Protein AF-A0A954JVK3-F1 (afdb_monomer_lite)

Sequence (388 aa):
DALLLNSKLQLIVIEESRDRIARLRARYDALGLYGSRISAHQGTPDSYQAPQHIARLTLLSNAFAQSLNAEQLQQIYRSVRPYGGAIWIPAPGQNLSEKLNRLVQESDLARAQLKTTSNGHLISREGALPDSADWTHQYGDIAN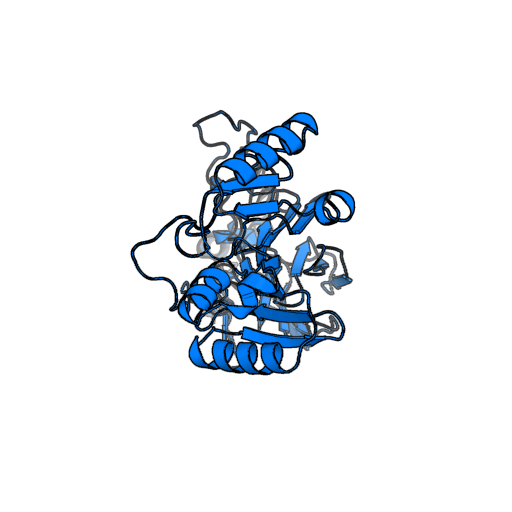TVKSNDKRVKLPLGVLWFGGNTHEDILPRHGHGPPEQVIGGRTFLEGMNSLSARDVYTGQVLWRREFEDLGTFGIYFNSTYEDTPLSTQYNQRHIPGANARGTNYIATADEVYLAMQHECHVLDVKDGATKRIIKLPDSRKEWAFIAVYNDILLAGNGFGHFGKQVDEQPGKDGPAATDLSASQGLIAYDRHSGEILWQVDAIHSFLHNAIVAGKNRIYCLDKLPASAEKKLSRRGLVDPSKYR

Foldseek 3Di:
DCCLVPHPAAEEAEAADPVVQVVVQVVCVVVVCDPPRYDYDHDDLVPVQAFFQQALEAEDELVVLVVDALVSVLSVLRNAHAAWRKYWYFDDDPVSLVVVVVSCVVNVRFQWDWDADPGTIITTHHWDGPQFFWQWFQQRALQSPVDGSRPPDDPPDDDQDDEDDDPPFAFFPLLVARDWTGEGQWTWGGYQFKIWIARNRNRHTQEMDGHPGLPCFLASAYPQADPDSVDPDRRGHHDCHCVLQTHQWTDDNAWIWGWGFQWTFIAGPRYRHGPDIQGQPDSNAGQLAWHDDPQKTKGQGHFQQLCVVVPHDADPRGHHSQRSQWGQWMWIARNPPSHTPDIDGAPRTWGRSQFHDDPNDTGTWRHGDPVSCVVCVVVVNDDCVPTD

Secondary structure (DSSP, 8-state):
-HHHHH----EEEEES-HHHHHHHHHHHHHTT-BTTTEEEEE--HHHH-PPTT-BSEEE--HHHHHH--HHHHHHHHHHBPTTTEEEEE----HHHHHHHHHHHHHTT-TTEEEEEETTEEEEEE-SSPTT---B-BTTBSTT-----------SSP--S----S--TTS--GGG-PPPPEEETTEEEEE-SSEEEEEETTT--EEEEEE-S--S-BTTTB-TT----TT-SS-SS----THHHH--SEEE-SSEEEEEETTEEEEEETTT--EEEEEE-SSTTS-EEEEEEETTEEEEEESB--GGGGGTPPPBTTBS-GGGSSEEEEEEEEETTT--EEEEEEEEEEEEGGG-EEETTEEE--BS--HHHHHHHHTTT---GGG--

Structure (mmCIF, N/CA/C/O backbone):
data_AF-A0A954JVK3-F1
#
_entry.id   AF-A0A954JVK3-F1
#
loop_
_atom_site.group_PDB
_atom_site.id
_atom_site.type_symbol
_atom_sit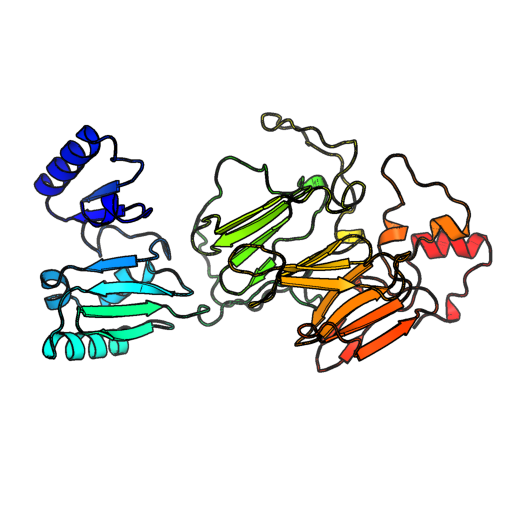e.label_atom_id
_atom_site.label_alt_id
_atom_site.label_comp_id
_atom_site.label_asym_id
_atom_site.label_entity_id
_atom_site.label_seq_id
_atom_site.pdbx_PDB_ins_code
_atom_site.Cartn_x
_atom_site.Cartn_y
_atom_site.Cartn_z
_atom_site.occupancy
_atom_site.B_iso_or_equiv
_atom_site.auth_seq_id
_atom_site.auth_comp_id
_atom_site.auth_asym_id
_atom_site.auth_atom_id
_atom_site.pdbx_PDB_model_num
ATOM 1 N N . ASP A 1 1 ? -5.624 -3.454 33.113 1.00 89.81 1 ASP A N 1
ATOM 2 C CA . ASP A 1 1 ? -4.530 -4.355 33.545 1.00 89.81 1 ASP A CA 1
ATOM 3 C C . ASP A 1 1 ? -4.261 -5.507 32.588 1.00 89.81 1 ASP A C 1
ATOM 5 O O . ASP A 1 1 ? -3.281 -5.413 31.866 1.00 89.81 1 ASP A O 1
ATOM 9 N N . ALA A 1 2 ? -5.107 -6.543 32.498 1.00 90.75 2 ALA A N 1
ATOM 10 C CA . ALA A 1 2 ? -4.810 -7.736 31.683 1.00 90.75 2 ALA A CA 1
ATOM 11 C C . ALA A 1 2 ? -4.404 -7.428 30.226 1.00 90.75 2 ALA A C 1
ATOM 13 O O . ALA A 1 2 ? -3.420 -7.976 29.741 1.00 90.75 2 ALA A O 1
ATOM 14 N N . LEU A 1 3 ? -5.096 -6.500 29.556 1.00 91.69 3 LEU A N 1
ATOM 15 C CA . LEU A 1 3 ? -4.753 -6.066 28.193 1.00 91.69 3 LEU A CA 1
ATOM 16 C C . LEU A 1 3 ? -3.410 -5.335 28.105 1.00 91.69 3 LEU A C 1
ATOM 18 O O . LEU A 1 3 ? -2.701 -5.491 27.119 1.00 91.69 3 LEU A O 1
ATOM 22 N N . LEU A 1 4 ? -3.047 -4.550 29.120 1.00 93.69 4 LEU A N 1
ATOM 23 C CA . LEU A 1 4 ? -1.766 -3.838 29.145 1.00 93.69 4 LEU A CA 1
ATOM 24 C C . LEU A 1 4 ? -0.597 -4.813 29.316 1.00 93.69 4 LEU A C 1
ATOM 26 O O . LEU A 1 4 ? 0.448 -4.615 28.699 1.00 93.69 4 LEU A O 1
ATOM 30 N N . LEU A 1 5 ? -0.805 -5.861 30.118 1.00 93.50 5 LEU A N 1
ATOM 31 C CA . LEU A 1 5 ? 0.192 -6.890 30.413 1.00 93.50 5 LEU A CA 1
ATOM 32 C C . LEU A 1 5 ? 0.362 -7.898 29.270 1.00 93.50 5 LEU A C 1
ATOM 34 O O . LEU A 1 5 ? 1.481 -8.284 28.960 1.00 93.50 5 LEU A O 1
ATOM 38 N N . ASN A 1 6 ? -0.738 -8.313 28.637 1.00 94.75 6 ASN A N 1
ATOM 39 C CA . ASN A 1 6 ? -0.744 -9.433 27.688 1.00 94.75 6 ASN A CA 1
ATOM 40 C C . ASN A 1 6 ? -0.867 -9.002 26.220 1.00 94.75 6 ASN A C 1
ATOM 42 O O . ASN A 1 6 ? -1.076 -9.836 25.344 1.00 94.75 6 ASN A O 1
ATOM 46 N N . SER A 1 7 ? -0.781 -7.704 25.922 1.00 93.38 7 SER A N 1
ATOM 47 C CA . SER A 1 7 ? -0.822 -7.216 24.544 1.00 93.38 7 SER A CA 1
ATOM 48 C C . SER A 1 7 ? 0.095 -6.016 24.335 1.00 93.38 7 SER A C 1
ATOM 50 O O . SER A 1 7 ? 0.478 -5.325 25.279 1.00 93.38 7 SER A O 1
ATOM 52 N N . LYS A 1 8 ? 0.395 -5.735 23.065 1.00 90.12 8 LYS A N 1
ATOM 53 C CA . LYS A 1 8 ? 1.094 -4.519 22.628 1.00 90.12 8 LYS A CA 1
ATOM 54 C C . LYS A 1 8 ? 0.131 -3.375 22.279 1.00 90.12 8 LYS A C 1
ATOM 56 O O . LYS A 1 8 ? 0.547 -2.393 21.676 1.00 90.12 8 LYS A O 1
ATOM 61 N N . LEU A 1 9 ? -1.154 -3.499 22.622 1.00 90.94 9 LEU A N 1
ATOM 62 C CA . LEU A 1 9 ? -2.144 -2.471 22.311 1.00 90.94 9 LEU A CA 1
ATOM 63 C C . LEU A 1 9 ? -1.897 -1.199 23.133 1.00 90.94 9 LEU A C 1
ATOM 65 O O . LEU A 1 9 ? -1.453 -1.249 24.289 1.00 90.94 9 LEU A O 1
ATOM 69 N N . GLN A 1 10 ? -2.231 -0.070 22.511 1.00 93.06 10 GLN A N 1
ATOM 70 C CA . GLN A 1 10 ? -2.459 1.207 23.175 1.00 93.06 10 GLN A CA 1
ATOM 71 C C . GLN A 1 10 ? -3.950 1.322 23.484 1.00 93.06 10 GLN A C 1
ATOM 73 O O . GLN A 1 10 ? -4.789 0.998 22.643 1.00 93.06 10 GLN A O 1
ATOM 78 N N . LEU A 1 11 ? -4.279 1.738 24.704 1.00 95.94 11 LEU A N 1
ATOM 79 C CA . LEU A 1 11 ? -5.653 1.765 25.191 1.00 95.94 11 LEU A CA 1
ATOM 80 C C . LEU A 1 11 ? -6.175 3.196 25.305 1.00 95.94 11 LEU A C 1
ATOM 82 O O . LEU A 1 11 ? -5.531 4.070 25.885 1.00 95.94 11 LEU A O 1
ATOM 86 N N . ILE A 1 12 ? -7.391 3.402 24.811 1.00 95.75 12 ILE A N 1
ATOM 87 C CA . ILE A 1 12 ? -8.189 4.601 25.049 1.00 95.75 12 ILE A CA 1
ATOM 88 C C . ILE A 1 12 ? -9.360 4.164 25.922 1.00 95.75 12 ILE A C 1
ATOM 90 O O . ILE A 1 12 ? -10.184 3.354 25.502 1.00 95.75 12 ILE A O 1
ATOM 94 N N . VAL A 1 13 ? -9.403 4.658 27.156 1.00 96.06 13 VAL A N 1
ATOM 95 C CA . VAL A 1 13 ? -10.498 4.387 28.089 1.00 96.06 13 VAL A CA 1
ATOM 96 C C . VAL A 1 13 ? -11.448 5.572 28.084 1.00 96.06 13 VAL A C 1
ATOM 98 O O . VAL A 1 13 ? -11.027 6.697 28.349 1.00 96.06 13 VAL A O 1
ATOM 101 N N . ILE A 1 14 ? -12.719 5.301 27.806 1.00 95.56 14 ILE A N 1
ATOM 102 C CA . ILE A 1 14 ? -13.813 6.267 27.893 1.00 95.56 14 ILE A CA 1
ATOM 103 C C . ILE A 1 14 ? -14.631 5.902 29.130 1.00 95.56 14 ILE A C 1
ATOM 105 O O . ILE A 1 14 ? -15.070 4.760 29.263 1.00 95.56 14 ILE A O 1
ATOM 109 N N . GLU A 1 15 ? -14.783 6.843 30.055 1.00 94.88 15 GLU A N 1
ATOM 110 C CA . GLU A 1 15 ? -15.511 6.637 31.310 1.00 94.88 15 GLU A CA 1
ATOM 111 C C . GLU A 1 15 ? -16.210 7.936 31.726 1.00 94.88 15 GLU A C 1
ATOM 113 O O . GLU A 1 15 ? -15.636 9.018 31.645 1.00 94.88 15 GLU A O 1
ATOM 118 N N . GLU A 1 16 ? -17.456 7.839 32.176 1.00 95.12 16 GLU A N 1
ATOM 119 C CA . GLU A 1 16 ? -18.305 9.000 32.452 1.00 95.12 16 GLU A CA 1
ATOM 120 C C . GLU A 1 16 ? -17.954 9.655 33.796 1.00 95.12 16 GLU A C 1
ATOM 122 O O . GLU A 1 16 ? -17.931 10.884 33.933 1.00 95.12 16 GLU A O 1
ATOM 127 N N . SER A 1 17 ? -17.623 8.833 34.799 1.00 96.62 17 SER A N 1
ATOM 128 C CA . SER A 1 17 ? -17.335 9.304 36.151 1.00 96.62 17 SER A CA 1
ATOM 129 C C . SER A 1 17 ? -15.992 10.031 36.224 1.00 96.62 17 SER A C 1
ATOM 131 O O . SER A 1 17 ? -14.918 9.430 36.109 1.00 96.62 17 SER A O 1
ATOM 133 N N . ARG A 1 18 ? -16.052 11.329 36.540 1.00 96.81 18 ARG A N 1
ATOM 134 C CA . ARG A 1 18 ? -14.873 12.176 36.772 1.00 96.81 18 ARG A CA 1
ATOM 135 C C . ARG A 1 18 ? -13.917 11.578 37.809 1.00 96.81 18 ARG A C 1
ATOM 137 O O . ARG A 1 18 ? -12.708 11.557 37.586 1.00 96.81 18 ARG A O 1
ATOM 144 N N . ASP A 1 19 ? -14.451 11.037 38.902 1.00 98.00 19 ASP A N 1
ATOM 145 C CA . ASP A 1 19 ? -13.641 10.444 39.970 1.00 98.00 19 ASP A CA 1
ATOM 146 C C . ASP A 1 19 ? -12.940 9.159 39.517 1.00 98.00 19 ASP A C 1
ATOM 148 O O . ASP A 1 19 ? -11.786 8.915 39.876 1.00 98.00 19 ASP A O 1
ATOM 152 N N . ARG A 1 20 ? -13.609 8.326 38.704 1.00 97.25 20 ARG A N 1
ATOM 153 C CA . ARG A 1 20 ? -12.980 7.131 38.116 1.00 97.25 20 ARG A CA 1
ATOM 154 C C . ARG A 1 20 ? -11.860 7.522 37.162 1.00 97.25 20 ARG A C 1
ATOM 156 O O . ARG A 1 20 ? -10.782 6.943 37.256 1.00 97.25 20 ARG A O 1
ATOM 163 N N . ILE A 1 21 ? -12.075 8.527 36.313 1.00 97.69 21 ILE A N 1
ATOM 164 C CA . ILE A 1 21 ? -11.040 9.061 35.420 1.00 97.69 21 ILE A CA 1
ATOM 165 C C . ILE A 1 21 ? -9.835 9.570 36.211 1.00 97.69 21 ILE A C 1
ATOM 167 O O . ILE A 1 21 ? -8.710 9.187 35.896 1.00 97.69 21 ILE A O 1
ATOM 171 N N . ALA A 1 22 ? -10.047 10.372 37.258 1.00 98.00 22 ALA A N 1
ATOM 172 C CA . ALA A 1 22 ? -8.959 10.877 38.095 1.00 98.00 22 ALA A CA 1
ATOM 173 C C . ALA A 1 22 ? -8.137 9.732 38.712 1.00 98.00 22 ALA A C 1
ATOM 175 O O . ALA A 1 22 ? -6.908 9.740 38.632 1.00 98.00 22 ALA A O 1
ATOM 176 N N . ARG A 1 23 ? -8.809 8.696 39.238 1.00 98.19 23 ARG A N 1
ATOM 177 C CA . ARG A 1 23 ? -8.143 7.496 39.770 1.00 98.19 23 ARG A CA 1
ATOM 178 C C . ARG A 1 23 ? -7.381 6.714 38.701 1.00 98.19 23 ARG A C 1
ATOM 180 O O . ARG A 1 23 ? -6.268 6.273 38.968 1.00 98.19 23 ARG A O 1
ATOM 187 N N . LEU A 1 24 ? -7.951 6.532 37.508 1.00 97.75 24 LEU A N 1
ATOM 188 C CA . LEU A 1 24 ? -7.290 5.830 36.401 1.00 97.75 24 LEU A CA 1
ATOM 189 C C . LEU A 1 24 ? -6.028 6.571 35.955 1.00 97.75 24 LEU A C 1
ATOM 191 O O . LEU A 1 24 ? -4.982 5.945 35.807 1.00 97.75 24 LEU A O 1
ATOM 195 N N . ARG A 1 25 ? -6.117 7.896 35.790 1.00 98.12 25 ARG A N 1
ATOM 196 C CA . ARG A 1 25 ? -4.978 8.748 35.428 1.00 98.12 25 ARG A CA 1
ATOM 197 C C . ARG A 1 25 ? -3.864 8.634 36.463 1.00 98.12 25 ARG A C 1
ATOM 199 O O . ARG A 1 25 ? -2.779 8.202 36.103 1.00 98.12 25 ARG A O 1
ATOM 206 N N . ALA A 1 26 ? -4.158 8.899 37.739 1.00 98.19 26 ALA A N 1
ATOM 207 C CA . ALA A 1 26 ? -3.168 8.817 38.817 1.00 98.19 26 ALA A CA 1
ATOM 208 C C . ALA A 1 26 ? -2.529 7.421 38.930 1.00 98.19 26 ALA A C 1
ATOM 210 O O . ALA A 1 26 ? -1.316 7.297 39.072 1.00 98.19 26 ALA A O 1
ATOM 211 N N . ARG A 1 27 ? -3.334 6.355 38.820 1.00 97.88 27 ARG A N 1
ATOM 212 C CA . ARG A 1 27 ? -2.841 4.974 38.897 1.00 97.88 27 ARG A CA 1
ATOM 213 C C . ARG A 1 27 ? -1.867 4.644 37.769 1.00 97.88 27 ARG A C 1
ATOM 215 O O . ARG A 1 27 ? -0.814 4.076 38.032 1.00 97.88 27 ARG A O 1
ATOM 222 N N . TYR A 1 28 ? -2.238 4.919 36.519 1.00 97.88 28 TYR A N 1
ATOM 223 C CA . TYR A 1 28 ? -1.401 4.541 35.378 1.00 97.88 28 TYR A CA 1
ATOM 224 C C . TYR A 1 28 ? -0.238 5.505 35.147 1.00 97.88 28 TYR A C 1
ATOM 226 O O . TYR A 1 28 ? 0.755 5.098 34.548 1.00 97.88 28 TYR A O 1
ATOM 234 N N . ASP A 1 29 ? -0.331 6.733 35.652 1.00 98.06 29 ASP A N 1
ATOM 235 C CA . ASP A 1 29 ? 0.789 7.668 35.734 1.00 98.06 29 ASP A CA 1
ATOM 236 C C . ASP A 1 29 ? 1.852 7.162 36.719 1.00 98.06 29 ASP A C 1
ATOM 238 O O . ASP A 1 29 ? 3.006 6.993 36.338 1.00 98.06 29 ASP A O 1
ATOM 242 N N . ALA A 1 30 ? 1.447 6.742 37.925 1.00 97.88 30 ALA A N 1
ATOM 243 C CA . ALA A 1 30 ? 2.351 6.127 38.906 1.00 97.88 30 ALA A CA 1
ATOM 244 C C . ALA A 1 30 ? 3.025 4.831 38.404 1.00 97.88 30 ALA A C 1
ATOM 246 O O . ALA A 1 30 ? 4.081 4.448 38.900 1.00 97.88 30 ALA A O 1
ATOM 247 N N . LEU A 1 31 ? 2.426 4.152 37.418 1.00 96.50 31 LEU A N 1
ATOM 248 C CA . LEU A 1 31 ? 2.998 2.976 36.751 1.00 96.50 31 LEU A CA 1
ATOM 249 C C . LEU A 1 31 ? 3.857 3.325 35.518 1.00 96.50 31 LEU A C 1
ATOM 251 O O . LEU A 1 31 ? 4.370 2.414 34.872 1.00 96.50 31 LEU A O 1
ATOM 255 N N . GLY A 1 32 ? 3.981 4.605 35.147 1.00 96.56 32 GLY A N 1
ATOM 256 C CA . GLY A 1 32 ? 4.706 5.058 33.952 1.00 96.56 32 GLY A CA 1
ATOM 257 C C . GLY A 1 32 ? 4.045 4.669 32.621 1.00 96.56 32 GLY A C 1
ATOM 258 O O . GLY A 1 32 ? 4.696 4.656 31.578 1.00 96.56 32 GLY A O 1
ATOM 259 N N . LEU A 1 33 ? 2.757 4.307 32.640 1.00 97.00 33 LEU A N 1
ATOM 260 C CA . LEU A 1 33 ? 2.016 3.807 31.474 1.00 97.00 33 LEU A CA 1
ATOM 261 C C . LEU A 1 33 ? 1.108 4.866 30.834 1.00 97.00 33 LEU A C 1
ATOM 263 O O . LEU A 1 33 ? 0.677 4.694 29.686 1.00 97.00 33 LEU A O 1
ATOM 267 N N . TYR A 1 34 ? 0.764 5.925 31.569 1.00 97.19 34 TYR A N 1
ATOM 268 C CA . TYR A 1 34 ? -0.138 6.963 31.078 1.00 97.19 34 TYR A CA 1
ATOM 269 C C . TYR A 1 34 ? 0.505 7.782 29.949 1.00 97.19 34 TYR A C 1
ATOM 271 O O . TYR A 1 34 ? 1.687 8.105 29.991 1.00 97.19 34 TYR A O 1
ATOM 279 N N . GLY A 1 35 ? -0.265 8.082 28.902 1.00 93.31 35 GLY A N 1
ATOM 280 C CA . GLY A 1 35 ? 0.195 8.825 27.721 1.00 93.31 35 GLY A CA 1
ATOM 281 C C . GLY A 1 35 ? 0.963 7.991 26.687 1.00 93.31 35 GLY A C 1
ATOM 282 O O . GLY A 1 35 ? 0.948 8.339 25.512 1.00 93.31 35 GLY A O 1
ATOM 283 N N . SER A 1 36 ? 1.564 6.864 27.080 1.00 92.06 36 SER A N 1
ATOM 284 C CA . SER A 1 36 ? 2.314 5.973 26.177 1.00 92.06 36 SER A CA 1
ATOM 285 C C . SER A 1 36 ? 1.552 4.690 25.818 1.00 92.06 36 SER A C 1
ATOM 287 O O . SER A 1 36 ? 1.509 4.276 24.657 1.00 92.06 36 SER A O 1
ATOM 289 N N . ARG A 1 37 ? 0.930 4.048 26.815 1.00 95.31 37 ARG A N 1
ATOM 290 C CA . ARG A 1 37 ? 0.210 2.767 26.686 1.00 95.31 37 ARG A CA 1
ATOM 291 C C . ARG A 1 37 ? -1.278 2.887 26.970 1.00 95.31 37 ARG A C 1
ATOM 293 O O . ARG A 1 37 ? -2.054 2.068 26.480 1.00 95.31 37 ARG A O 1
ATOM 300 N N . ILE A 1 38 ? -1.680 3.879 27.757 1.00 97.62 38 ILE A N 1
ATOM 301 C CA . ILE A 1 38 ? -3.077 4.125 28.102 1.00 97.62 38 ILE A CA 1
ATOM 302 C C . ILE A 1 38 ? -3.360 5.620 28.232 1.00 97.62 38 ILE A C 1
ATOM 304 O O . ILE A 1 38 ? -2.576 6.371 28.804 1.00 97.62 38 ILE A O 1
ATOM 308 N N . SER A 1 39 ? -4.516 6.042 27.735 1.00 97.00 39 SER A N 1
ATOM 309 C CA . SER A 1 39 ? -5.105 7.346 28.027 1.00 97.00 39 SER A CA 1
ATOM 310 C C . SER A 1 39 ? -6.535 7.157 28.527 1.00 97.00 39 SER A C 1
ATOM 312 O O . SER A 1 39 ? -7.216 6.206 28.141 1.00 97.00 39 SER A O 1
ATOM 314 N N . ALA A 1 40 ? -6.979 8.034 29.426 1.00 97.00 40 ALA A N 1
ATOM 315 C CA . ALA A 1 40 ? -8.312 7.975 30.015 1.00 97.00 40 ALA A CA 1
ATOM 316 C C . ALA A 1 40 ? -9.021 9.313 29.801 1.00 97.00 40 ALA A C 1
ATOM 318 O O . ALA A 1 40 ? -8.501 10.367 30.184 1.00 97.00 40 ALA A O 1
ATOM 319 N N . HIS A 1 41 ? -10.206 9.263 29.203 1.00 96.50 41 HIS A N 1
ATOM 320 C CA . HIS A 1 41 ? -10.980 10.419 28.766 1.00 96.50 41 HIS A CA 1
ATOM 321 C C . HIS A 1 41 ? -12.363 10.382 29.392 1.00 96.50 41 HIS A C 1
ATOM 323 O O . HIS A 1 41 ? -13.044 9.358 29.341 1.00 96.50 41 HIS A O 1
ATOM 329 N N . GLN A 1 42 ? -12.763 11.505 29.987 1.00 96.50 42 GLN A N 1
ATOM 330 C CA . GLN A 1 42 ? -14.105 11.622 30.526 1.00 96.50 42 GLN A CA 1
ATOM 331 C C . GLN A 1 42 ? -15.106 11.729 29.377 1.00 96.50 42 GLN A C 1
ATOM 333 O O . GLN A 1 42 ? -14.959 12.603 28.524 1.00 96.50 42 GLN A O 1
ATOM 338 N N . GLY A 1 43 ? -16.123 10.875 29.372 1.00 94.25 43 GLY A N 1
ATOM 339 C CA . GLY A 1 43 ? -17.206 10.979 28.406 1.00 94.25 43 GLY A CA 1
ATOM 340 C C . GLY A 1 43 ? -18.041 9.717 28.274 1.00 94.25 43 GLY A C 1
ATOM 341 O O . GLY A 1 43 ? -17.828 8.722 28.963 1.00 94.25 43 GLY A O 1
ATOM 342 N N . THR A 1 44 ? -18.978 9.782 27.340 1.00 90.50 44 THR A N 1
ATOM 343 C CA . THR A 1 44 ? -19.781 8.664 26.846 1.00 90.50 44 THR A CA 1
ATOM 344 C C . THR A 1 44 ? -19.400 8.387 25.387 1.00 90.50 44 THR A C 1
ATOM 346 O O . THR A 1 44 ? -18.664 9.176 24.779 1.00 90.50 44 THR A O 1
ATOM 349 N N . PRO A 1 45 ? -19.896 7.299 24.772 1.00 84.38 45 PRO A N 1
ATOM 350 C CA . PRO A 1 45 ? -19.749 7.107 23.329 1.00 84.38 45 PRO A CA 1
ATOM 351 C C . PRO A 1 45 ? -20.248 8.297 22.496 1.00 84.38 45 PRO A C 1
ATOM 353 O O . PRO A 1 45 ? -19.661 8.606 21.458 1.00 84.38 45 PRO A O 1
ATOM 356 N N . ASP A 1 46 ? -21.269 8.999 22.991 1.00 87.00 46 ASP A N 1
ATOM 357 C CA . ASP A 1 46 ? -21.871 10.156 22.328 1.00 87.00 46 ASP A CA 1
ATOM 358 C C . ASP A 1 46 ? -20.994 11.410 22.470 1.00 87.00 46 ASP A C 1
ATOM 360 O O . ASP A 1 46 ? -20.759 12.126 21.495 1.00 87.00 46 ASP A O 1
ATOM 364 N N . SER A 1 47 ? -20.443 11.660 23.666 1.00 92.19 47 SER A N 1
ATOM 365 C CA . SER A 1 47 ? -19.689 12.889 23.948 1.00 92.19 47 SER A CA 1
ATOM 366 C C . SER A 1 47 ? -18.210 12.829 23.556 1.00 92.19 47 SER A C 1
ATOM 368 O O . SER A 1 47 ? -17.612 13.872 23.312 1.00 92.19 47 SER A O 1
ATOM 370 N N . TYR A 1 48 ? -17.591 11.642 23.520 1.00 90.94 48 TYR A N 1
ATOM 371 C CA . TYR A 1 48 ? -16.153 11.509 23.244 1.00 90.94 48 TYR A CA 1
ATOM 372 C C . TYR A 1 48 ? -15.794 11.771 21.773 1.00 90.94 48 TYR A C 1
ATOM 374 O O . TYR A 1 48 ? -14.680 12.202 21.491 1.00 90.94 48 TYR A O 1
ATOM 382 N N . GLN A 1 49 ? -16.726 11.518 20.843 1.00 87.19 49 GLN A N 1
ATOM 383 C CA . GLN A 1 49 ? -16.539 11.732 19.400 1.00 87.19 49 GLN A CA 1
ATOM 384 C C . GLN A 1 49 ? -15.226 11.134 18.858 1.00 87.19 49 GLN A C 1
ATOM 386 O O . GLN A 1 49 ? -14.414 11.824 18.244 1.00 87.19 49 GLN A O 1
ATOM 391 N N . ALA A 1 50 ? -15.020 9.832 19.085 1.00 90.69 50 ALA A N 1
ATOM 392 C CA . ALA A 1 50 ? -13.814 9.134 18.641 1.00 90.69 50 ALA A CA 1
ATOM 393 C C . ALA A 1 50 ? -13.515 9.387 17.144 1.00 90.69 50 ALA A C 1
ATOM 395 O O . ALA A 1 50 ? -14.441 9.331 16.320 1.00 90.69 50 ALA A O 1
ATOM 396 N N . PRO A 1 51 ? -12.238 9.600 16.764 1.00 90.81 51 PRO A N 1
ATOM 397 C CA . PRO A 1 51 ? -11.854 9.685 15.361 1.00 90.81 51 PRO A CA 1
ATOM 398 C C . PRO A 1 51 ? -12.315 8.455 14.574 1.00 90.81 51 PRO A C 1
ATOM 400 O O . PRO A 1 51 ? -12.388 7.339 15.100 1.00 90.81 51 PRO A O 1
ATOM 403 N N . GLN A 1 52 ? -12.640 8.657 13.297 1.00 92.06 52 GLN A N 1
ATOM 404 C CA . GLN A 1 52 ? -13.052 7.553 12.433 1.00 92.06 52 GLN A CA 1
ATOM 405 C C . GLN A 1 52 ? -11.943 6.499 12.361 1.00 92.06 52 GLN A C 1
ATOM 407 O O . GLN A 1 52 ? -10.770 6.835 12.254 1.00 92.06 52 GLN A O 1
ATOM 412 N N . HIS A 1 53 ? -12.331 5.225 12.406 1.00 93.94 53 HIS A N 1
ATOM 413 C CA . HIS A 1 53 ? -11.448 4.075 12.165 1.00 93.94 53 HIS A CA 1
ATOM 414 C C . HIS A 1 53 ? -10.254 3.897 13.118 1.00 93.94 53 HIS A C 1
ATOM 416 O O . HIS A 1 53 ? -9.437 3.008 12.895 1.00 93.94 53 HIS A O 1
ATOM 422 N N . ILE A 1 54 ? -10.155 4.682 14.190 1.00 91.94 54 ILE A N 1
ATOM 423 C CA . ILE A 1 54 ? -9.038 4.628 15.141 1.00 91.94 54 ILE A CA 1
ATOM 424 C C . ILE A 1 54 ? -8.896 3.267 15.844 1.00 91.94 54 ILE A C 1
ATOM 426 O O . ILE A 1 54 ? -7.797 2.874 16.235 1.00 91.94 54 ILE A O 1
ATOM 430 N N . ALA A 1 55 ? -9.993 2.525 16.016 1.00 93.88 55 ALA A N 1
ATOM 431 C CA . ALA A 1 55 ? -10.035 1.329 16.842 1.00 93.88 55 ALA A CA 1
ATOM 432 C C . ALA A 1 55 ? -9.954 0.039 16.015 1.00 93.88 55 ALA A C 1
ATOM 434 O O . ALA A 1 55 ? -10.848 -0.296 15.235 1.00 93.88 55 ALA A O 1
ATOM 435 N N . ARG A 1 56 ? -8.904 -0.753 16.266 1.00 93.75 56 ARG A N 1
ATOM 436 C CA . ARG A 1 56 ? -8.830 -2.170 15.860 1.00 93.75 56 ARG A CA 1
ATOM 437 C C . ARG A 1 56 ? -9.730 -3.062 16.710 1.00 93.75 56 ARG A C 1
ATOM 439 O O . ARG A 1 56 ? -10.267 -4.045 16.213 1.00 93.75 56 ARG A O 1
ATOM 446 N N . LEU A 1 57 ? -9.877 -2.715 17.984 1.00 95.44 57 LEU A N 1
ATOM 447 C CA . LEU A 1 57 ? -10.704 -3.427 18.942 1.00 95.44 57 LEU A CA 1
ATOM 448 C C . LEU A 1 57 ? -11.359 -2.419 19.883 1.00 95.44 57 LEU A C 1
ATOM 450 O O . LEU A 1 57 ? -10.661 -1.681 20.575 1.00 95.44 57 LEU A O 1
ATOM 454 N N . THR A 1 58 ? -12.684 -2.436 19.935 1.00 96.31 58 THR A N 1
ATOM 455 C CA . THR A 1 58 ? -13.479 -1.704 20.919 1.00 96.31 58 THR A CA 1
ATOM 456 C C . THR A 1 58 ? -14.077 -2.690 21.904 1.00 96.31 58 THR A C 1
ATOM 458 O O . THR A 1 58 ? -14.624 -3.714 21.507 1.00 96.31 58 THR A O 1
ATOM 461 N N . LEU A 1 59 ? -13.983 -2.393 23.195 1.00 95.56 59 LEU A N 1
ATOM 462 C CA . LEU A 1 59 ? -14.516 -3.247 24.250 1.00 95.56 59 LEU A CA 1
ATOM 463 C C . LEU A 1 59 ? -15.717 -2.568 24.886 1.00 95.56 59 LEU A C 1
ATOM 465 O O . LEU A 1 59 ? -15.590 -1.448 25.378 1.00 95.56 59 LEU A O 1
ATOM 469 N N . LEU A 1 60 ? -16.857 -3.251 24.911 1.00 94.94 60 LEU A N 1
ATOM 470 C CA . LEU A 1 60 ? -18.033 -2.780 25.638 1.00 94.94 60 LEU A CA 1
ATOM 471 C C . LEU A 1 60 ? -18.269 -3.670 26.847 1.00 94.94 60 LEU A C 1
ATOM 473 O O . LEU A 1 60 ? -18.154 -4.891 26.765 1.00 94.94 60 LEU A O 1
ATOM 477 N N . SER A 1 61 ? -18.614 -3.065 27.981 1.00 91.25 61 SER A N 1
ATOM 478 C CA . SER A 1 61 ? -19.063 -3.841 29.133 1.00 91.25 61 SER A CA 1
ATOM 479 C C . SER A 1 61 ? -20.420 -4.481 28.830 1.00 91.25 61 SER A C 1
ATOM 481 O O . SER A 1 61 ? -21.229 -3.921 28.088 1.00 91.25 61 SER A O 1
ATOM 483 N N . ASN A 1 62 ? -20.700 -5.638 29.437 1.00 88.44 62 ASN A N 1
ATOM 484 C CA . ASN A 1 62 ? -22.014 -6.270 29.307 1.00 88.44 62 ASN A CA 1
ATOM 485 C C . ASN A 1 62 ? -23.129 -5.319 29.778 1.00 88.44 62 ASN A C 1
ATOM 487 O O . ASN A 1 62 ? -24.114 -5.138 29.077 1.00 88.44 62 ASN A O 1
ATOM 491 N N . ALA A 1 63 ? -22.931 -4.634 30.912 1.00 89.75 63 ALA A N 1
ATOM 492 C CA . ALA A 1 63 ? -23.896 -3.666 31.438 1.00 89.75 63 ALA A CA 1
ATOM 493 C C . ALA A 1 63 ? -24.248 -2.574 30.414 1.00 89.75 63 ALA A C 1
ATOM 495 O O . ALA A 1 63 ? -25.422 -2.282 30.213 1.00 89.75 63 ALA A O 1
ATOM 496 N N . PHE A 1 64 ? -23.246 -2.031 29.717 1.00 91.50 64 PHE A N 1
ATOM 497 C CA . PHE A 1 64 ? -23.474 -1.041 28.670 1.00 91.50 64 PHE A CA 1
ATOM 498 C C . PHE A 1 64 ? -24.155 -1.649 27.434 1.00 91.50 64 PHE A C 1
ATOM 500 O O . PHE A 1 64 ? -25.078 -1.063 26.877 1.00 91.50 64 PHE A O 1
ATOM 507 N N . ALA A 1 65 ? -23.769 -2.860 27.022 1.00 92.50 65 ALA A N 1
ATOM 508 C CA . ALA A 1 65 ? -24.400 -3.548 25.893 1.00 92.50 65 ALA A CA 1
ATOM 509 C C . ALA A 1 65 ? -25.907 -3.816 26.118 1.00 92.50 65 ALA A C 1
ATOM 511 O O . ALA A 1 65 ? -26.701 -3.769 25.173 1.00 92.50 65 ALA A O 1
ATOM 512 N N . GLN A 1 66 ? -26.331 -4.025 27.371 1.00 90.94 66 GLN A N 1
ATOM 513 C CA . GLN A 1 66 ? -27.748 -4.182 27.727 1.00 90.94 66 GLN A CA 1
ATOM 514 C C . GLN A 1 66 ? -28.568 -2.902 27.518 1.00 90.94 66 GLN A C 1
ATOM 516 O O . GLN A 1 66 ? -29.738 -3.005 27.151 1.00 90.94 66 GLN A O 1
ATOM 521 N N . SER A 1 67 ? -27.978 -1.711 27.655 1.00 92.31 67 SER A N 1
ATOM 522 C CA . SER A 1 67 ? -28.645 -0.424 27.384 1.00 92.31 67 SER A CA 1
ATOM 523 C C . SER A 1 67 ? -28.330 0.169 26.007 1.00 92.31 67 SER A C 1
ATOM 525 O O . SER A 1 67 ? -28.962 1.145 25.619 1.00 92.31 67 SER A O 1
ATOM 527 N N . LEU A 1 68 ? -27.406 -0.435 25.251 1.00 94.62 68 LEU A N 1
ATOM 528 C CA . LEU A 1 68 ? -27.004 0.012 23.915 1.00 94.62 68 LEU A CA 1
ATOM 529 C C . LEU A 1 68 ? -28.204 0.168 22.970 1.00 94.62 68 LEU A C 1
ATOM 531 O O . LEU A 1 68 ? -29.040 -0.740 22.885 1.00 94.62 68 LEU A O 1
ATOM 535 N N . ASN A 1 69 ? -28.242 1.282 22.243 1.00 94.62 69 ASN A N 1
ATOM 536 C CA . ASN A 1 69 ? -29.210 1.566 21.184 1.00 94.62 69 ASN A CA 1
ATOM 537 C C . ASN A 1 69 ? -28.526 1.671 19.801 1.00 94.62 69 ASN A C 1
ATOM 539 O O . ASN A 1 69 ? -27.300 1.565 19.691 1.00 94.62 69 ASN A O 1
ATOM 543 N N . ALA A 1 70 ? -29.321 1.853 18.742 1.00 95.38 70 ALA A N 1
ATOM 544 C CA . ALA A 1 70 ? -28.833 1.868 17.362 1.00 95.38 70 ALA A CA 1
ATOM 545 C C . ALA A 1 70 ? -27.905 3.060 17.056 1.00 95.38 70 ALA A C 1
ATOM 547 O O . ALA A 1 70 ? -26.903 2.887 16.363 1.00 95.38 70 ALA A O 1
ATOM 548 N N . GLU A 1 71 ? -28.196 4.244 17.598 1.00 93.62 71 GLU A N 1
ATOM 549 C CA . GLU A 1 71 ? -27.412 5.473 17.396 1.00 93.62 71 GLU A CA 1
ATOM 550 C C . GLU A 1 71 ? -26.032 5.364 18.059 1.00 93.62 71 GLU A C 1
ATOM 552 O O . GLU A 1 71 ? -24.998 5.611 17.434 1.00 93.62 71 GLU A O 1
ATOM 557 N N . GLN A 1 72 ? -25.996 4.887 19.303 1.00 94.56 72 GLN A N 1
ATOM 558 C CA . GLN A 1 72 ? -24.757 4.621 20.030 1.00 94.56 72 GLN A CA 1
ATOM 559 C C . GLN A 1 72 ? -23.925 3.550 19.330 1.00 94.56 72 GLN A C 1
ATOM 561 O O . GLN A 1 72 ? -22.705 3.686 19.221 1.00 94.56 72 GLN A O 1
ATOM 566 N N . LEU A 1 73 ? -24.563 2.494 18.814 1.00 96.19 73 LEU A N 1
ATOM 567 C CA . LEU A 1 73 ? -23.861 1.471 18.048 1.00 96.19 73 LEU A CA 1
ATOM 568 C C . LEU A 1 73 ? -23.261 2.054 16.760 1.00 96.19 73 LEU A C 1
ATOM 570 O O . LEU A 1 73 ? -22.102 1.766 16.471 1.00 96.19 73 LEU A O 1
ATOM 574 N N . GLN A 1 74 ? -23.982 2.905 16.023 1.00 95.25 74 GLN A N 1
ATOM 575 C CA . GLN A 1 74 ? -23.443 3.604 14.848 1.00 95.25 74 GLN A CA 1
ATOM 576 C C . GLN A 1 74 ? -22.236 4.476 15.209 1.00 95.25 74 GLN A C 1
ATOM 578 O O . GLN A 1 74 ? -21.203 4.415 14.535 1.00 95.25 74 GLN A O 1
ATOM 583 N N . GLN A 1 75 ? -22.333 5.242 16.297 1.00 93.69 75 GLN A N 1
ATOM 584 C CA . GLN A 1 75 ? -21.268 6.129 16.754 1.00 93.69 75 GLN A CA 1
ATOM 585 C C . GLN A 1 75 ? -20.021 5.352 17.198 1.00 93.69 75 GLN A C 1
ATOM 587 O O . GLN A 1 75 ? -18.899 5.693 16.815 1.00 93.69 75 GLN A O 1
ATOM 592 N N . ILE A 1 76 ? -20.198 4.252 17.931 1.00 95.94 76 ILE A N 1
ATOM 593 C CA . ILE A 1 76 ? -19.101 3.351 18.303 1.00 95.94 76 ILE A CA 1
ATOM 594 C C . ILE A 1 76 ? -18.509 2.708 17.049 1.00 95.94 76 ILE A C 1
ATOM 596 O O . ILE A 1 76 ? -17.292 2.721 16.857 1.00 95.94 76 ILE A O 1
ATOM 600 N N . TYR A 1 77 ? -19.353 2.184 16.160 1.00 96.88 77 TYR A N 1
ATOM 601 C CA . TYR A 1 77 ? -18.925 1.493 14.951 1.00 96.88 77 TYR A CA 1
ATOM 602 C C . TYR A 1 77 ? -18.183 2.420 13.986 1.00 96.88 77 TYR A C 1
ATOM 604 O O . TYR A 1 77 ? -17.278 1.968 13.292 1.00 96.88 77 TYR A O 1
ATOM 612 N N . ARG A 1 78 ? -18.477 3.727 13.963 1.00 94.50 78 ARG A N 1
ATOM 613 C CA . ARG A 1 78 ? -17.719 4.737 13.202 1.00 94.50 78 ARG A CA 1
ATOM 614 C C . ARG A 1 78 ? -16.226 4.752 13.561 1.00 94.50 78 ARG A C 1
ATOM 616 O O . ARG A 1 78 ? -15.396 4.937 12.668 1.00 94.50 78 ARG A O 1
ATOM 623 N N . SER A 1 79 ? -15.887 4.512 14.827 1.00 94.81 79 SER A N 1
ATOM 624 C CA . SER A 1 79 ? -14.496 4.404 15.293 1.00 94.81 79 SER A CA 1
ATOM 625 C C . SER A 1 79 ? -13.825 3.084 14.900 1.00 94.81 79 SER A C 1
ATOM 627 O O . SER A 1 79 ? -12.601 2.990 14.917 1.00 94.81 79 SER A O 1
ATOM 629 N N . VAL A 1 80 ? -14.601 2.070 14.505 1.00 96.88 80 VAL A N 1
ATOM 630 C CA . VAL A 1 80 ? -14.085 0.748 14.149 1.00 96.88 80 VAL A CA 1
ATOM 631 C C . VAL A 1 80 ? -13.432 0.795 12.772 1.00 96.88 80 VAL A C 1
ATOM 633 O O . VAL A 1 80 ? -13.999 1.257 11.772 1.00 96.88 80 VAL A O 1
ATOM 636 N N . ARG A 1 81 ? -12.199 0.308 12.737 1.00 95.69 81 ARG A N 1
ATOM 637 C CA . ARG A 1 81 ? -11.357 0.219 11.553 1.00 95.69 81 ARG A CA 1
ATOM 638 C C . ARG A 1 81 ? -11.932 -0.749 10.495 1.00 95.69 81 ARG A C 1
ATOM 640 O O . ARG A 1 81 ? -12.293 -1.870 10.851 1.00 95.69 81 ARG A O 1
ATOM 647 N N . PRO A 1 82 ? -11.960 -0.390 9.195 1.00 96.56 82 PRO A N 1
ATOM 648 C CA . PRO A 1 82 ? -12.230 -1.329 8.098 1.00 96.56 82 PRO A CA 1
ATOM 649 C C . PRO A 1 82 ? -11.156 -2.417 7.969 1.00 96.56 82 PRO A C 1
ATOM 651 O O . PRO A 1 82 ? -10.056 -2.263 8.486 1.00 96.56 82 PRO A O 1
ATOM 654 N N . TYR A 1 83 ? -11.435 -3.507 7.253 1.00 95.75 83 TYR A N 1
ATOM 655 C CA . TYR A 1 83 ? -10.529 -4.666 7.161 1.00 95.75 83 TYR A CA 1
ATOM 656 C C . TYR A 1 83 ? -10.252 -5.358 8.512 1.00 95.75 83 TYR A C 1
ATOM 658 O O . TYR A 1 83 ? -9.099 -5.626 8.865 1.00 95.75 83 TYR A O 1
ATOM 666 N N . GLY A 1 84 ? -11.315 -5.651 9.265 1.00 94.88 84 GLY A N 1
ATOM 667 C CA . GLY A 1 84 ? -11.294 -6.573 10.406 1.00 94.88 84 GLY A CA 1
ATOM 668 C C . GLY A 1 84 ? -11.237 -5.919 11.787 1.00 94.88 84 GLY A C 1
ATOM 669 O O . GLY A 1 84 ? -11.012 -6.615 12.775 1.00 94.88 84 GLY A O 1
ATOM 670 N N . GLY A 1 85 ? -11.422 -4.597 11.894 1.00 96.94 85 GLY A N 1
ATOM 671 C CA . GLY A 1 85 ? -11.649 -3.976 13.200 1.00 96.94 85 GLY A CA 1
ATOM 672 C C . GLY A 1 85 ? -12.940 -4.505 13.826 1.00 96.94 85 GLY A C 1
ATOM 673 O O . GLY A 1 85 ? -13.887 -4.820 13.103 1.00 96.94 85 GLY A O 1
ATOM 674 N N . ALA A 1 86 ? -12.996 -4.610 15.154 1.00 97.31 86 ALA A N 1
ATOM 675 C CA . ALA A 1 86 ? -14.138 -5.237 15.810 1.00 97.31 86 ALA A CA 1
ATOM 676 C C . ALA A 1 86 ? -14.550 -4.610 17.143 1.00 97.31 86 ALA A C 1
ATOM 678 O O . ALA A 1 86 ? -13.749 -4.005 17.852 1.00 97.31 86 ALA A O 1
ATOM 679 N N . ILE A 1 87 ? -15.814 -4.818 17.502 1.00 97.69 87 ILE A N 1
ATOM 680 C CA . ILE A 1 87 ? -16.378 -4.573 18.827 1.00 97.69 87 ILE A CA 1
ATOM 681 C C . ILE A 1 87 ? -16.510 -5.924 19.524 1.00 97.69 87 ILE A C 1
ATOM 683 O O . ILE A 1 87 ? -17.145 -6.832 18.989 1.00 97.69 87 ILE A O 1
ATOM 687 N N . TRP A 1 88 ? -15.935 -6.052 20.716 1.00 96.81 88 TRP A N 1
ATOM 688 C CA . TRP A 1 88 ? -16.062 -7.232 21.561 1.00 96.81 88 TRP A CA 1
ATOM 689 C C . TRP A 1 88 ? -16.898 -6.935 22.802 1.00 96.81 88 TRP A C 1
ATOM 691 O O . TRP A 1 88 ? -16.668 -5.951 23.512 1.00 96.81 88 TRP A O 1
ATOM 701 N N . ILE A 1 89 ? -17.849 -7.828 23.067 1.00 95.62 89 ILE A N 1
ATOM 702 C CA . ILE A 1 89 ? -18.765 -7.761 24.202 1.00 95.62 89 ILE A CA 1
ATOM 703 C C . ILE A 1 89 ? -18.628 -9.075 24.989 1.00 95.62 89 ILE A C 1
ATOM 705 O O . ILE A 1 89 ? -19.091 -10.116 24.512 1.00 95.62 89 ILE A O 1
ATOM 709 N N . PRO A 1 90 ? -17.982 -9.064 26.172 1.00 88.88 90 PRO A N 1
ATOM 710 C CA . PRO A 1 90 ? -17.737 -10.260 26.964 1.00 88.88 90 PRO A CA 1
ATOM 711 C C . PRO A 1 90 ? -18.991 -10.637 27.762 1.00 88.88 90 PRO A C 1
ATOM 713 O O . PRO A 1 90 ? -19.226 -10.095 28.840 1.00 88.88 90 PRO A O 1
ATOM 716 N N . ALA A 1 91 ? -19.806 -11.533 27.209 1.00 79.69 91 ALA A N 1
ATOM 717 C CA . ALA A 1 91 ? -20.801 -12.361 27.902 1.00 79.69 91 ALA A CA 1
ATOM 718 C C . ALA A 1 91 ? -21.607 -13.150 26.855 1.00 79.69 91 ALA A C 1
ATOM 720 O O . ALA A 1 91 ? -22.219 -12.524 25.990 1.00 79.69 91 ALA A O 1
ATOM 721 N N . PRO A 1 92 ? -21.652 -14.491 26.912 1.00 67.50 92 PRO A N 1
ATOM 722 C CA . PRO A 1 92 ? -22.589 -15.260 26.105 1.00 67.50 92 PRO A CA 1
ATOM 723 C C . PRO A 1 92 ? -23.996 -15.139 26.712 1.00 67.50 92 PRO A C 1
ATOM 725 O O . PRO A 1 92 ? -24.224 -15.521 27.858 1.00 67.50 92 PRO A O 1
ATOM 728 N N . GLY A 1 93 ? -24.960 -14.604 25.967 1.00 76.69 93 GLY A N 1
ATOM 729 C CA . GLY A 1 93 ? -26.358 -14.585 26.402 1.00 76.69 93 GLY A CA 1
ATOM 730 C C . GLY A 1 93 ? -27.305 -14.536 25.213 1.00 76.69 93 GLY A C 1
ATOM 731 O O . GLY A 1 93 ? -27.163 -13.668 24.357 1.00 76.69 93 GLY A O 1
ATOM 732 N N . GLN A 1 94 ? -28.279 -15.448 25.152 1.00 78.75 94 GLN A N 1
ATOM 733 C CA . GLN A 1 94 ? -29.190 -15.554 24.005 1.00 78.75 94 GLN A CA 1
ATOM 734 C C . GLN A 1 94 ? -29.979 -14.255 23.772 1.00 78.75 94 GLN A C 1
ATOM 736 O O . GLN A 1 94 ? -29.962 -13.725 22.664 1.00 78.75 94 GLN A O 1
ATOM 741 N N . ASN A 1 95 ? -30.541 -13.670 24.835 1.00 86.94 95 ASN A N 1
ATOM 742 C CA . ASN A 1 95 ? -31.266 -12.395 24.760 1.00 86.94 95 ASN A CA 1
ATOM 743 C C . ASN A 1 95 ? -30.384 -11.251 24.229 1.00 86.94 95 ASN A C 1
ATOM 745 O O . ASN A 1 95 ? -30.837 -10.422 23.442 1.00 86.94 95 ASN A O 1
ATOM 749 N N . LEU A 1 96 ? -29.110 -11.211 24.638 1.00 89.62 96 LEU A N 1
ATOM 750 C CA . LEU A 1 96 ? -28.166 -10.211 24.142 1.00 89.62 96 LEU A CA 1
ATOM 751 C C . LEU A 1 96 ? -27.817 -10.469 22.672 1.00 89.62 96 LEU A C 1
ATOM 753 O O . LEU A 1 96 ? -27.761 -9.523 21.895 1.00 89.62 96 LEU A O 1
ATOM 757 N N . SER A 1 97 ? -27.649 -11.731 22.269 1.00 90.81 97 SER A N 1
ATOM 758 C CA . SER A 1 97 ? -27.415 -12.109 20.870 1.00 90.81 97 SER A CA 1
ATOM 759 C C . SER A 1 97 ? -28.537 -11.625 19.954 1.00 90.81 97 SER A C 1
ATOM 761 O O . SER A 1 97 ? -28.266 -11.034 18.912 1.00 90.81 97 SER A O 1
ATOM 763 N N . GLU A 1 98 ? -29.792 -11.860 20.341 1.00 92.19 98 GLU A N 1
ATOM 764 C CA . GLU A 1 98 ? -30.972 -11.444 19.576 1.00 92.19 98 GLU A CA 1
ATOM 765 C C . GLU A 1 98 ? -31.077 -9.920 19.498 1.00 92.19 98 GLU A C 1
ATOM 767 O O . GLU A 1 98 ? -31.304 -9.367 18.419 1.00 92.19 98 GLU A O 1
ATOM 772 N N . LYS A 1 99 ? -30.830 -9.233 20.622 1.00 94.06 99 LYS A N 1
ATOM 773 C CA . LYS A 1 99 ? -30.770 -7.771 20.670 1.00 94.06 99 LYS A CA 1
ATOM 774 C C . LYS A 1 99 ? -29.693 -7.221 19.733 1.00 94.06 99 LYS A C 1
ATOM 776 O O . LYS A 1 99 ? -29.978 -6.327 18.945 1.00 94.06 99 LYS A O 1
ATOM 781 N N . LEU A 1 100 ? -28.465 -7.737 19.807 1.00 95.19 100 LEU A N 1
ATOM 782 C CA . LEU A 1 100 ? -27.353 -7.273 18.975 1.00 95.19 100 LEU A CA 1
ATOM 783 C C . LEU A 1 100 ? -27.618 -7.534 17.495 1.00 95.19 100 LEU A C 1
ATOM 785 O O . LEU A 1 100 ? -27.341 -6.663 16.680 1.00 95.19 100 LEU A O 1
ATOM 789 N N . ASN A 1 101 ? -28.191 -8.689 17.147 1.00 93.88 101 ASN A N 1
ATOM 790 C CA . ASN A 1 101 ? -28.555 -8.992 15.766 1.00 93.88 101 ASN A CA 1
ATOM 791 C C . ASN A 1 101 ? -29.560 -7.971 15.217 1.00 93.88 101 ASN A C 1
ATOM 793 O O . ASN A 1 101 ? -29.365 -7.443 14.125 1.00 93.88 101 ASN A O 1
ATOM 797 N N . ARG A 1 102 ? -30.585 -7.635 16.011 1.00 95.38 102 ARG A N 1
ATOM 798 C CA . ARG A 1 102 ? -31.552 -6.592 15.659 1.00 95.38 102 ARG A CA 1
ATOM 799 C C . ARG A 1 102 ? -30.878 -5.229 15.494 1.00 95.38 102 ARG A C 1
ATOM 801 O O . ARG A 1 102 ? -31.071 -4.590 14.469 1.00 95.38 102 ARG A O 1
ATOM 808 N N . LEU A 1 103 ? -30.039 -4.822 16.447 1.00 96.69 103 LEU A N 1
ATOM 809 C CA . LEU A 1 103 ? -29.329 -3.542 16.377 1.00 96.69 103 LEU A CA 1
ATOM 810 C C . LEU A 1 103 ? -28.421 -3.445 15.146 1.00 96.69 103 LEU A C 1
ATOM 812 O O . LEU A 1 103 ? -28.413 -2.417 14.484 1.00 96.69 103 LEU A O 1
ATOM 816 N N . VAL A 1 104 ? -27.675 -4.501 14.803 1.00 95.38 104 VAL A N 1
ATOM 817 C CA . VAL A 1 104 ? -26.830 -4.500 13.595 1.00 95.38 104 VAL A CA 1
ATOM 818 C C . VAL A 1 104 ? -27.670 -4.302 12.328 1.00 95.38 104 VAL A C 1
ATOM 820 O O . VAL A 1 104 ? -27.238 -3.577 11.434 1.00 95.38 104 VAL A O 1
ATOM 823 N N . GLN A 1 105 ? -28.860 -4.908 12.261 1.00 92.88 105 GLN A N 1
ATOM 824 C CA . GLN A 1 105 ? -29.790 -4.738 11.139 1.00 92.88 105 GLN A CA 1
ATOM 825 C C . GLN A 1 105 ? -30.395 -3.327 11.093 1.00 92.88 105 GLN A C 1
ATOM 827 O O . GLN A 1 105 ? -30.426 -2.715 10.031 1.00 92.88 105 GLN A O 1
ATOM 832 N N . GLU A 1 106 ? -30.838 -2.794 12.234 1.00 94.69 106 GLU A N 1
ATOM 833 C CA . GLU A 1 106 ? -31.437 -1.454 12.349 1.00 94.69 106 GLU A CA 1
ATOM 834 C C . GLU A 1 106 ? -30.428 -0.328 12.079 1.00 94.69 106 GLU A C 1
ATOM 836 O O . GLU A 1 106 ? -30.780 0.705 11.515 1.00 94.69 106 GLU A O 1
ATOM 841 N N . SER A 1 107 ? -29.167 -0.516 12.473 1.00 93.81 107 SER A N 1
ATOM 842 C CA . SER A 1 107 ? -28.122 0.503 12.370 1.00 93.81 107 SER A CA 1
ATOM 843 C C . SER A 1 107 ? -27.520 0.664 10.964 1.00 93.81 107 SER A C 1
ATOM 845 O O . SER A 1 107 ? -26.699 1.566 10.796 1.00 93.81 107 SER A O 1
ATOM 847 N N . ASP A 1 108 ? -27.870 -0.182 9.986 1.00 91.44 108 ASP A N 1
ATOM 848 C CA . ASP A 1 108 ? -27.332 -0.177 8.607 1.00 91.44 108 ASP A CA 1
ATOM 849 C C . ASP A 1 108 ? -25.794 -0.047 8.551 1.00 91.44 108 ASP A C 1
ATOM 851 O O . ASP A 1 108 ? -25.188 0.815 7.903 1.00 91.44 108 ASP A O 1
ATOM 855 N N . LEU A 1 109 ? -25.121 -0.887 9.340 1.00 95.38 109 LEU A N 1
ATOM 856 C CA . LEU A 1 109 ? -23.676 -0.813 9.514 1.00 95.38 109 LEU A CA 1
ATOM 857 C C . LEU A 1 109 ? -22.958 -1.443 8.318 1.00 95.38 109 LEU A C 1
ATOM 859 O O . LEU A 1 109 ? -22.862 -2.666 8.195 1.00 95.38 109 LEU A O 1
ATOM 863 N N . ALA A 1 110 ? -22.372 -0.599 7.468 1.00 94.75 110 ALA A N 1
ATOM 864 C CA . ALA A 1 110 ? -21.594 -1.045 6.317 1.00 94.75 110 ALA A CA 1
ATOM 865 C C . ALA A 1 110 ? -20.576 -2.137 6.697 1.00 94.75 110 ALA A C 1
ATOM 867 O O . ALA A 1 110 ? -19.681 -1.920 7.525 1.00 94.75 110 ALA A O 1
ATOM 868 N N . ARG A 1 111 ? -20.709 -3.300 6.046 1.00 96.75 111 ARG A N 1
ATOM 869 C CA . ARG A 1 111 ? -19.822 -4.468 6.191 1.00 96.75 111 ARG A CA 1
ATOM 870 C C . ARG A 1 111 ? -19.750 -5.054 7.606 1.00 96.75 111 ARG A C 1
ATOM 872 O O . ARG A 1 111 ? -18.764 -5.714 7.932 1.00 96.75 111 ARG A O 1
ATOM 879 N N . ALA A 1 112 ? -20.763 -4.812 8.435 1.00 97.50 112 ALA A N 1
ATOM 880 C CA . ALA A 1 112 ? -20.821 -5.413 9.755 1.00 97.50 112 ALA A CA 1
ATOM 881 C C . ALA A 1 112 ? -21.088 -6.918 9.666 1.00 97.50 112 ALA A C 1
ATOM 883 O O . ALA A 1 112 ? -21.953 -7.362 8.911 1.00 97.50 112 ALA A O 1
ATOM 884 N N . GLN A 1 113 ? -20.371 -7.699 10.469 1.00 96.50 113 GLN A N 1
ATOM 885 C CA . GLN A 1 113 ? -20.674 -9.107 10.703 1.00 96.50 113 GLN A CA 1
ATOM 886 C C . GLN A 1 113 ? -20.774 -9.366 12.200 1.00 96.50 113 GLN A C 1
ATOM 888 O O . GLN A 1 113 ? -19.857 -9.043 12.953 1.00 96.50 113 GLN A O 1
ATOM 893 N N . LEU A 1 114 ? -21.887 -9.964 12.629 1.00 95.56 114 LEU A N 1
ATOM 894 C CA . LEU A 1 114 ? -22.070 -10.427 13.999 1.00 95.56 114 LEU A CA 1
ATOM 895 C C . LEU A 1 114 ? -21.684 -11.904 14.093 1.00 95.56 114 LEU A C 1
ATOM 897 O O . LEU A 1 114 ? -22.258 -12.755 13.416 1.00 95.56 114 LEU A O 1
ATOM 901 N N . LYS A 1 115 ? -20.748 -12.212 14.987 1.00 94.88 115 LYS A N 1
ATOM 902 C CA . LYS A 1 115 ? -20.378 -13.575 15.363 1.00 94.88 115 LYS A CA 1
ATOM 903 C C . LYS A 1 115 ? -20.545 -13.762 16.866 1.00 94.88 115 LYS A C 1
ATOM 905 O O . LYS A 1 115 ? -19.906 -13.079 17.664 1.00 94.88 115 LYS A O 1
ATOM 910 N N . THR A 1 116 ? -21.361 -14.735 17.249 1.00 92.81 116 THR A N 1
ATOM 911 C CA . THR A 1 116 ? -21.496 -15.176 18.641 1.00 92.81 116 THR A CA 1
ATOM 912 C C . THR A 1 116 ? -20.539 -16.334 18.908 1.00 92.81 116 THR A C 1
ATOM 914 O O . THR A 1 116 ? -20.387 -17.239 18.090 1.00 92.81 116 THR A O 1
ATOM 917 N N . THR A 1 117 ? -19.867 -16.295 20.053 1.00 89.88 117 THR A N 1
ATOM 918 C CA . THR A 1 117 ? -18.928 -17.321 20.520 1.00 89.88 117 THR A CA 1
ATOM 919 C C . THR A 1 117 ? -19.310 -17.768 21.929 1.00 89.88 117 THR A C 1
ATOM 921 O O . THR A 1 117 ? -20.143 -17.136 22.577 1.00 89.88 117 THR A O 1
ATOM 924 N N . SER A 1 118 ? -18.650 -18.804 22.449 1.00 89.31 118 SER A N 1
ATOM 925 C CA . SER A 1 118 ? -18.834 -19.243 23.839 1.00 89.31 118 SER A CA 1
ATOM 926 C C . SER A 1 118 ? -18.493 -18.168 24.877 1.00 89.31 118 SER A C 1
ATOM 928 O O . SER A 1 118 ? -18.950 -18.260 26.007 1.00 89.31 118 SER A O 1
ATOM 930 N N . ASN A 1 119 ? -17.691 -17.161 24.515 1.00 89.38 119 ASN A N 1
ATOM 931 C CA . ASN A 1 119 ? -17.139 -16.187 25.459 1.00 89.38 119 ASN A CA 1
ATOM 932 C C . ASN A 1 119 ? -17.739 -14.781 25.289 1.00 89.38 119 ASN A C 1
ATOM 934 O O . ASN A 1 119 ? -17.379 -13.868 26.033 1.00 89.38 119 ASN A O 1
ATOM 938 N N . GLY A 1 120 ? -18.635 -14.588 24.317 1.00 94.19 120 GLY A N 1
ATOM 939 C CA . GLY A 1 120 ? -19.204 -13.282 24.002 1.00 94.19 120 GLY A CA 1
ATOM 940 C C . GLY A 1 120 ? -19.535 -13.085 22.529 1.00 94.19 120 GLY A C 1
ATOM 941 O O . GLY A 1 120 ? -19.554 -14.036 21.740 1.00 94.19 120 GLY A O 1
ATOM 942 N N . HIS A 1 121 ? -19.775 -11.828 22.171 1.00 95.62 121 HIS A N 1
ATOM 943 C CA . HIS A 1 121 ? -20.197 -11.403 20.840 1.00 95.62 121 HIS A CA 1
ATOM 944 C C . HIS A 1 121 ? -19.142 -10.507 20.191 1.00 95.62 121 HIS A C 1
ATOM 946 O O . HIS A 1 121 ? -18.569 -9.630 20.842 1.00 95.62 121 HIS A O 1
ATOM 952 N N . LEU A 1 122 ? -18.918 -10.721 18.897 1.00 96.62 122 LEU A N 1
ATOM 953 C CA . LEU A 1 122 ? -18.003 -9.955 18.065 1.00 96.62 122 LEU A CA 1
ATOM 954 C C . LEU A 1 122 ? -18.787 -9.302 16.925 1.00 96.62 122 LEU A C 1
ATOM 956 O O . LEU A 1 122 ? -19.421 -10.009 16.147 1.00 96.62 122 LEU A O 1
ATOM 960 N N . ILE A 1 123 ? -18.726 -7.976 16.816 1.00 97.62 123 ILE A N 1
ATOM 961 C CA . ILE A 1 123 ? -19.230 -7.233 15.653 1.00 97.62 123 ILE A CA 1
ATOM 962 C C . ILE A 1 123 ? -18.018 -6.701 14.897 1.00 97.62 123 ILE A C 1
ATOM 964 O O . ILE A 1 123 ? -17.368 -5.771 15.375 1.00 97.62 123 ILE A O 1
ATOM 968 N N . SER A 1 124 ? -17.679 -7.292 13.756 1.00 97.81 124 SER A N 1
ATOM 969 C CA . SER A 1 124 ? -16.521 -6.888 12.953 1.00 97.81 124 SER A CA 1
ATOM 970 C C . SER A 1 124 ? -16.916 -6.054 11.739 1.00 97.81 124 SER A C 1
ATOM 972 O O . SER A 1 124 ? -18.044 -6.143 11.260 1.00 97.81 124 SER A O 1
ATOM 974 N N . ARG A 1 125 ? -15.984 -5.232 11.246 1.00 97.88 125 ARG A N 1
ATOM 975 C CA . ARG A 1 125 ? -16.099 -4.487 9.989 1.00 97.88 125 ARG A CA 1
ATOM 976 C C . ARG A 1 125 ? -15.213 -5.122 8.926 1.00 97.88 125 ARG A C 1
ATOM 978 O O . ARG A 1 125 ? -14.003 -4.888 8.902 1.00 97.88 125 ARG A O 1
ATOM 985 N N . GLU A 1 126 ? -15.809 -5.892 8.024 1.00 96.44 126 GLU A N 1
ATOM 986 C CA . GLU A 1 126 ? -15.049 -6.734 7.097 1.00 96.44 126 GLU A CA 1
ATOM 987 C C . GLU A 1 126 ? -14.744 -6.081 5.743 1.00 96.44 126 GLU A C 1
ATOM 989 O O . GLU A 1 126 ? -15.623 -5.617 5.014 1.00 96.44 126 GLU A O 1
ATOM 994 N N . GLY A 1 127 ? -13.477 -6.150 5.339 1.00 96.00 127 GLY A N 1
ATOM 995 C CA . GLY A 1 127 ? -13.014 -5.709 4.022 1.00 96.00 127 GLY A CA 1
ATOM 996 C C . GLY A 1 127 ? -13.167 -4.209 3.744 1.00 96.00 127 GLY A C 1
ATOM 997 O O . GLY A 1 127 ? -13.219 -3.382 4.660 1.00 96.00 127 GLY A O 1
ATOM 998 N N . ALA A 1 128 ? -13.201 -3.889 2.448 1.00 95.69 128 ALA A N 1
ATOM 999 C CA . ALA A 1 128 ? -13.291 -2.533 1.924 1.00 95.69 128 ALA A CA 1
ATOM 1000 C C . ALA A 1 128 ? -14.605 -1.846 2.304 1.00 95.69 128 ALA A C 1
ATOM 1002 O O . ALA A 1 128 ? -15.661 -2.479 2.396 1.00 95.69 128 ALA A O 1
ATOM 1003 N N . LEU A 1 129 ? -14.547 -0.526 2.476 1.00 95.12 129 LEU A N 1
ATOM 1004 C CA . LEU A 1 129 ? -15.753 0.271 2.642 1.00 95.12 129 LEU A CA 1
ATOM 1005 C C . LEU A 1 129 ? -16.547 0.297 1.323 1.00 95.12 129 LEU A C 1
ATOM 1007 O O . LEU A 1 129 ? -15.946 0.405 0.258 1.00 95.12 129 LEU A O 1
ATOM 1011 N N . PRO A 1 130 ? -17.891 0.248 1.359 1.00 95.25 130 PRO A N 1
ATOM 1012 C CA . PRO A 1 130 ? -18.688 0.415 0.148 1.00 95.25 130 PRO A CA 1
ATOM 1013 C C . PRO A 1 130 ? -18.328 1.719 -0.564 1.00 95.25 130 PRO A C 1
ATOM 1015 O O . PRO A 1 130 ? -18.126 2.738 0.096 1.00 95.25 130 PRO A O 1
ATOM 1018 N N . ASP A 1 131 ? -18.234 1.679 -1.888 1.00 95.81 131 ASP A N 1
ATOM 1019 C CA . ASP A 1 131 ? -17.863 2.814 -2.741 1.00 95.81 131 ASP A CA 1
ATOM 1020 C C . ASP A 1 131 ? -16.438 3.373 -2.567 1.00 95.81 131 ASP A C 1
ATOM 1022 O O . ASP A 1 131 ? -16.137 4.418 -3.151 1.00 95.81 131 ASP A O 1
ATOM 1026 N N . SER A 1 132 ? -15.552 2.724 -1.797 1.00 95.81 132 SER A N 1
ATOM 1027 C CA . SER A 1 132 ? -14.121 3.059 -1.848 1.00 95.81 132 SER A CA 1
ATOM 1028 C C . SER A 1 132 ? -13.469 2.482 -3.101 1.00 95.81 132 SER A C 1
ATOM 1030 O O . SER A 1 132 ? -13.912 1.445 -3.599 1.00 95.81 132 SER A O 1
ATOM 1032 N N . ALA A 1 133 ? -12.390 3.105 -3.568 1.00 95.81 133 ALA A N 1
ATOM 1033 C CA . ALA A 1 133 ? -11.589 2.586 -4.674 1.00 95.81 133 ALA A CA 1
ATOM 1034 C C . ALA A 1 133 ? -10.109 2.461 -4.302 1.00 95.81 133 ALA A C 1
ATOM 1036 O O . ALA A 1 133 ? -9.602 3.212 -3.470 1.00 95.81 133 ALA A O 1
ATOM 1037 N N . ASP A 1 134 ? -9.441 1.520 -4.961 1.00 96.00 134 ASP A N 1
ATOM 1038 C CA . ASP A 1 134 ? -8.002 1.301 -4.855 1.00 96.00 134 ASP A CA 1
ATOM 1039 C C . ASP A 1 134 ? -7.224 2.215 -5.824 1.00 96.00 134 ASP A C 1
ATOM 1041 O O . ASP A 1 134 ? -7.777 2.743 -6.794 1.00 96.00 134 ASP A O 1
ATOM 1045 N N . TRP A 1 135 ? -5.922 2.361 -5.574 1.00 97.75 135 TRP A N 1
ATOM 1046 C CA . TRP A 1 135 ? -4.945 3.012 -6.451 1.00 97.75 135 TRP A CA 1
ATOM 1047 C C . TRP A 1 135 ? -3.718 2.102 -6.558 1.00 97.75 135 TRP A C 1
ATOM 1049 O O . TRP A 1 135 ? -2.946 1.988 -5.614 1.00 97.75 135 TRP A O 1
ATOM 1059 N N . THR A 1 136 ? -3.555 1.393 -7.670 1.00 95.75 136 THR A N 1
ATOM 1060 C CA . THR A 1 136 ? -2.646 0.229 -7.765 1.00 95.75 136 THR A CA 1
ATOM 1061 C C . THR A 1 136 ? -1.462 0.437 -8.703 1.00 95.75 136 THR A C 1
ATOM 1063 O O . THR A 1 136 ? -0.588 -0.415 -8.782 1.00 95.75 136 THR A O 1
ATOM 1066 N N . HIS A 1 137 ? -1.442 1.542 -9.448 1.00 97.12 137 HIS A N 1
ATOM 1067 C CA . HIS A 1 137 ? -0.436 1.826 -10.471 1.00 97.12 137 HIS A CA 1
ATOM 1068 C C . HIS A 1 137 ? -0.067 3.316 -10.470 1.00 97.12 137 HIS A C 1
ATOM 1070 O O . HIS A 1 137 ? -0.753 4.139 -9.861 1.00 97.12 137 HIS A O 1
ATOM 1076 N N . GLN A 1 138 ? 0.988 3.678 -11.213 1.00 95.31 138 GLN A N 1
ATOM 1077 C CA . GLN A 1 138 ? 1.480 5.058 -11.362 1.00 95.31 138 GLN A CA 1
ATOM 1078 C C . GLN A 1 138 ? 0.356 6.077 -11.632 1.00 95.31 138 GLN A C 1
ATOM 1080 O O . GLN A 1 138 ? 0.348 7.171 -11.073 1.00 95.31 138 GLN A O 1
ATOM 1085 N N . TYR A 1 139 ? -0.601 5.711 -12.484 1.00 96.06 139 TYR A N 1
ATOM 1086 C CA . TYR A 1 139 ? -1.666 6.593 -12.959 1.00 96.06 139 TYR A CA 1
ATOM 1087 C C . TYR A 1 139 ? -3.063 6.065 -12.593 1.00 96.06 139 TYR A C 1
ATOM 1089 O O . TYR A 1 139 ? -3.999 6.153 -13.387 1.00 96.06 139 TYR A O 1
ATOM 1097 N N . GLY A 1 140 ? -3.209 5.527 -11.378 1.00 95.69 140 GLY A N 1
ATOM 1098 C CA . GLY A 1 140 ? -4.472 5.021 -10.831 1.00 95.69 140 GLY A CA 1
ATOM 1099 C C . GLY A 1 140 ? -4.586 3.511 -10.954 1.00 95.69 140 GLY A C 1
ATOM 1100 O O . GLY A 1 140 ? -4.498 2.784 -9.965 1.00 95.69 140 GLY A O 1
ATOM 1101 N N . ASP A 1 141 ? -4.736 3.041 -12.182 1.00 95.62 141 ASP A N 1
ATOM 1102 C CA . ASP A 1 141 ? -4.832 1.632 -12.552 1.00 95.62 141 ASP A CA 1
ATOM 1103 C C . ASP A 1 141 ? -3.995 1.357 -13.810 1.00 95.62 141 ASP A C 1
ATOM 1105 O O . ASP A 1 141 ? -3.401 2.266 -14.394 1.00 95.62 141 ASP A O 1
ATOM 1109 N N . ILE A 1 142 ? -3.950 0.098 -14.250 1.00 96.81 142 ILE A N 1
ATOM 1110 C CA . ILE A 1 142 ? -3.241 -0.291 -15.477 1.00 96.81 142 ILE A CA 1
ATOM 1111 C C . ILE A 1 142 ? -3.850 0.318 -16.752 1.00 96.81 142 ILE A C 1
ATOM 1113 O O . ILE A 1 142 ? -3.271 0.210 -17.826 1.00 96.81 142 ILE A O 1
ATOM 1117 N N . ALA A 1 143 ? -5.012 0.969 -16.678 1.00 96.88 143 ALA A N 1
ATOM 1118 C CA . ALA A 1 143 ? -5.571 1.706 -17.806 1.00 96.88 143 ALA A CA 1
ATOM 1119 C C . ALA A 1 143 ? -5.056 3.159 -17.876 1.00 96.88 143 ALA A C 1
ATOM 1121 O O . ALA A 1 143 ? -5.422 3.880 -18.804 1.00 96.88 143 ALA A O 1
ATOM 1122 N N . ASN A 1 144 ? -4.204 3.584 -16.931 1.00 96.12 144 ASN A N 1
ATOM 1123 C CA . ASN A 1 144 ? -3.653 4.936 -16.819 1.00 96.12 144 ASN A CA 1
ATOM 1124 C C . ASN A 1 144 ? -4.734 6.030 -16.828 1.00 96.12 144 ASN A C 1
ATOM 1126 O O . ASN A 1 144 ? -4.594 7.066 -17.477 1.00 96.12 144 ASN A O 1
ATOM 1130 N N . THR A 1 145 ? -5.839 5.804 -16.114 1.00 94.06 145 THR A N 1
ATOM 1131 C CA . THR A 1 145 ? -6.995 6.715 -16.137 1.00 94.06 145 THR A CA 1
ATOM 1132 C C . THR A 1 145 ? -6.777 8.029 -15.385 1.00 94.06 145 THR A C 1
ATOM 1134 O O . THR A 1 145 ? -7.542 8.972 -15.589 1.00 94.06 145 THR A O 1
ATOM 1137 N N . VAL A 1 146 ? -5.761 8.106 -14.513 1.00 95.06 146 VAL A N 1
ATOM 1138 C CA . VAL A 1 146 ? -5.471 9.258 -13.634 1.00 95.06 146 VAL A CA 1
ATOM 1139 C C . VAL A 1 146 ? -6.713 9.658 -12.821 1.00 95.06 146 VAL A C 1
ATOM 1141 O O . VAL A 1 146 ? -6.994 10.832 -12.580 1.00 95.06 146 VAL A O 1
ATOM 1144 N N . LYS A 1 147 ? -7.516 8.664 -12.427 1.00 94.75 147 LYS A N 1
ATOM 1145 C CA . LYS A 1 147 ? -8.830 8.890 -11.831 1.00 94.75 147 LYS A CA 1
ATOM 1146 C C . LYS A 1 147 ? -9.146 7.839 -10.779 1.00 94.75 147 LYS A C 1
ATOM 1148 O O . LYS A 1 147 ? -9.079 6.646 -11.038 1.00 94.75 147 LYS A O 1
ATOM 1153 N N . SER A 1 148 ? -9.599 8.291 -9.611 1.00 94.56 148 SER A N 1
ATOM 1154 C CA . SER A 1 148 ? -10.159 7.403 -8.588 1.00 94.56 148 SER A CA 1
ATOM 1155 C C . SER A 1 148 ? -11.658 7.180 -8.808 1.00 94.56 148 SER A C 1
ATOM 1157 O O . SER A 1 148 ? -12.404 8.114 -9.104 1.00 94.56 148 SER A O 1
ATOM 1159 N N . ASN A 1 149 ? -12.113 5.933 -8.661 1.00 94.31 149 ASN A N 1
ATOM 1160 C CA . ASN A 1 149 ? -13.535 5.570 -8.672 1.00 94.31 149 ASN A CA 1
ATOM 1161 C C . ASN A 1 149 ? -14.218 5.735 -7.301 1.00 94.31 149 ASN A C 1
ATOM 1163 O O . ASN A 1 149 ? -15.389 5.377 -7.175 1.00 94.31 149 ASN A O 1
ATOM 1167 N N . ASP A 1 150 ? -13.509 6.263 -6.301 1.00 95.56 150 ASP A N 1
ATOM 1168 C CA . ASP A 1 150 ? -14.034 6.476 -4.954 1.00 95.56 150 ASP A CA 1
ATOM 1169 C C . ASP A 1 150 ? -15.219 7.461 -4.977 1.00 95.56 150 ASP A C 1
ATOM 1171 O O . ASP A 1 150 ? -15.142 8.532 -5.584 1.00 95.56 150 ASP A O 1
ATOM 1175 N N . LYS A 1 151 ? -16.333 7.092 -4.330 1.00 95.75 151 LYS A N 1
ATOM 1176 C CA . LYS A 1 151 ? -17.525 7.957 -4.171 1.00 95.75 151 LYS A CA 1
ATOM 1177 C C . LYS A 1 151 ? -17.795 8.331 -2.712 1.00 95.75 151 LYS A C 1
ATOM 1179 O O . LYS A 1 151 ? -18.830 8.929 -2.400 1.00 95.75 151 LYS A O 1
ATOM 1184 N N . ARG A 1 152 ? -16.903 7.943 -1.800 1.00 91.88 152 ARG A N 1
ATOM 1185 C CA . ARG A 1 152 ? -17.022 8.187 -0.361 1.00 91.88 152 ARG A CA 1
ATOM 1186 C C . ARG A 1 152 ? -16.517 9.564 0.022 1.00 91.88 152 ARG A C 1
ATOM 1188 O O . ARG A 1 152 ? -17.069 10.154 0.950 1.00 91.88 152 ARG A O 1
ATOM 1195 N N . VAL A 1 153 ? -15.479 10.059 -0.654 1.00 89.31 153 VAL A N 1
ATOM 1196 C CA . VAL A 1 153 ? -14.902 11.376 -0.364 1.00 89.31 153 VAL A CA 1
ATOM 1197 C C . VAL A 1 153 ? -15.947 12.464 -0.615 1.00 89.31 153 VAL A C 1
ATOM 1199 O O . VAL A 1 153 ? -16.441 12.638 -1.728 1.00 89.31 153 VAL A O 1
ATOM 1202 N N . LYS A 1 154 ? -16.295 13.201 0.443 1.00 90.44 154 LYS A N 1
ATOM 1203 C CA . LYS A 1 154 ? -17.265 14.302 0.424 1.00 90.44 154 LYS A CA 1
ATOM 1204 C C . LYS A 1 154 ? -16.732 15.456 1.267 1.00 90.44 154 LYS A C 1
ATOM 1206 O O . LYS A 1 154 ? -16.098 15.223 2.292 1.00 90.44 154 LYS A O 1
ATOM 1211 N N . LEU A 1 155 ? -16.991 16.688 0.830 1.00 92.94 155 LEU A N 1
ATOM 1212 C CA . LEU A 1 155 ? -16.652 17.887 1.598 1.00 92.94 155 LEU A CA 1
ATOM 1213 C C . LEU A 1 155 ? -17.596 18.051 2.809 1.00 92.94 155 LEU A C 1
ATOM 1215 O O . LEU A 1 155 ? -18.764 17.667 2.708 1.00 92.94 155 LEU A O 1
ATOM 1219 N N . PRO A 1 156 ? -17.132 18.667 3.914 1.00 92.31 156 PRO A N 1
ATOM 1220 C CA . PRO A 1 156 ? -15.766 19.153 4.147 1.00 92.31 156 PRO A CA 1
ATOM 1221 C C . PRO A 1 156 ? -14.779 18.020 4.476 1.00 92.31 156 PRO A C 1
ATOM 1223 O O . PRO A 1 156 ? -15.151 17.009 5.066 1.00 92.31 156 PRO A O 1
ATOM 1226 N N . LEU A 1 157 ? -13.506 18.209 4.112 1.00 91.62 157 LEU A N 1
ATOM 1227 C CA . LEU A 1 157 ? -12.433 17.268 4.452 1.00 91.62 157 LEU A CA 1
ATOM 1228 C C . LEU A 1 157 ? -11.882 17.550 5.853 1.00 91.62 157 LEU A C 1
ATOM 1230 O O . LEU A 1 157 ? -11.830 18.696 6.295 1.00 91.62 157 LEU A O 1
ATOM 1234 N N . GLY A 1 158 ? -11.422 16.493 6.517 1.00 89.31 158 GLY A N 1
ATOM 1235 C CA . GLY A 1 158 ? -10.701 16.556 7.783 1.00 89.31 158 GLY A CA 1
ATOM 1236 C C . GLY A 1 158 ? -9.532 15.576 7.789 1.00 89.31 158 GLY A C 1
ATOM 1237 O O . GLY A 1 158 ? -9.466 14.666 6.962 1.00 89.31 158 GLY A O 1
ATOM 1238 N N . VAL A 1 159 ? -8.604 15.767 8.724 1.00 90.12 159 VAL A N 1
ATOM 1239 C CA . VAL A 1 159 ? -7.456 14.870 8.893 1.00 90.12 159 VAL A CA 1
ATOM 1240 C C . VAL A 1 159 ? -7.927 13.575 9.554 1.00 90.12 159 VAL A C 1
ATOM 1242 O O . VAL A 1 159 ? -8.465 13.610 10.659 1.00 90.12 159 VAL A O 1
ATOM 1245 N N . LEU A 1 160 ? -7.722 12.437 8.884 1.00 89.94 160 LEU A N 1
ATOM 1246 C CA . LEU A 1 160 ? -7.950 11.114 9.478 1.00 89.94 160 LEU A CA 1
ATOM 1247 C C . LEU A 1 160 ? -6.764 10.712 10.364 1.00 89.94 160 LEU A C 1
ATOM 1249 O O . LEU A 1 160 ? -6.937 10.355 11.525 1.00 89.94 160 LEU A O 1
ATOM 1253 N N . TRP A 1 161 ? -5.559 10.821 9.814 1.00 89.81 161 TRP A N 1
ATOM 1254 C CA . TRP A 1 161 ? -4.291 10.671 10.514 1.00 89.81 161 TRP A CA 1
ATOM 1255 C C . TRP A 1 161 ? -3.220 11.478 9.777 1.00 89.81 161 TRP A C 1
ATOM 1257 O O . TRP A 1 161 ? -3.384 11.843 8.612 1.00 89.81 161 TRP A O 1
ATOM 1267 N N . PHE A 1 162 ? -2.128 11.767 10.474 1.00 85.62 162 PHE A N 1
ATOM 1268 C CA . PHE A 1 162 ? -0.926 12.373 9.915 1.00 85.62 162 PHE A CA 1
ATOM 1269 C C . PHE A 1 162 ? 0.270 11.525 10.356 1.00 85.62 162 PHE A C 1
ATOM 1271 O O . PHE A 1 162 ? 0.266 10.996 11.470 1.00 85.62 162 PHE A O 1
ATOM 1278 N N . GLY A 1 163 ? 1.235 11.323 9.459 1.00 75.06 163 GLY A N 1
ATOM 1279 C CA . GLY A 1 163 ? 2.412 10.494 9.724 1.00 75.06 163 GLY A CA 1
ATOM 1280 C C . GLY A 1 163 ? 3.280 11.035 10.867 1.00 75.06 163 GLY A C 1
ATOM 1281 O O . GLY A 1 163 ? 3.157 12.189 11.270 1.00 75.06 163 GLY A O 1
ATOM 1282 N N . GLY A 1 164 ? 4.154 10.180 11.403 1.00 68.81 164 GLY A N 1
ATOM 1283 C CA . GLY A 1 164 ? 5.144 10.576 12.408 1.00 68.81 164 GLY A CA 1
ATOM 1284 C C . GLY A 1 164 ? 6.299 11.404 11.827 1.00 68.81 164 GLY A C 1
ATOM 1285 O O . GLY A 1 164 ? 6.339 11.698 10.637 1.00 68.81 164 GLY A O 1
ATOM 1286 N N . ASN A 1 165 ? 7.267 11.750 12.678 1.00 57.38 165 ASN A N 1
ATOM 1287 C CA . ASN A 1 165 ? 8.360 12.675 12.341 1.00 57.38 165 ASN A CA 1
ATOM 1288 C C . ASN A 1 165 ? 9.398 12.130 11.339 1.00 57.38 165 ASN A C 1
ATOM 1290 O O . ASN A 1 165 ? 10.196 12.909 10.820 1.00 57.38 165 ASN A O 1
ATOM 1294 N N . THR A 1 166 ? 9.434 10.821 11.076 1.00 58.62 166 THR A N 1
ATOM 1295 C CA . THR A 1 166 ? 10.508 10.203 10.288 1.00 58.62 166 THR A CA 1
ATOM 1296 C C . THR A 1 166 ? 10.066 9.981 8.843 1.00 58.62 166 THR A C 1
ATOM 1298 O O . THR A 1 166 ? 9.267 9.100 8.543 1.00 58.62 166 THR A O 1
ATOM 1301 N N . HIS A 1 167 ? 10.627 10.779 7.939 1.00 67.44 167 HIS A N 1
ATOM 1302 C CA . HIS A 1 167 ? 10.564 10.634 6.478 1.00 67.44 167 HIS A CA 1
ATOM 1303 C C . HIS A 1 167 ? 11.667 9.687 5.959 1.00 67.44 167 HIS A C 1
ATOM 1305 O O . HIS A 1 167 ? 12.082 9.763 4.809 1.00 67.44 167 HIS A O 1
ATOM 1311 N N . GLU A 1 168 ? 12.170 8.811 6.830 1.00 75.75 168 GLU A N 1
ATOM 1312 C CA . GLU A 1 168 ? 13.350 7.967 6.602 1.00 75.75 168 GLU A CA 1
ATOM 1313 C C . GLU A 1 168 ? 13.078 6.755 5.696 1.00 75.75 168 GLU A C 1
ATOM 1315 O O . GLU A 1 168 ? 14.008 6.067 5.285 1.00 75.75 168 GLU A O 1
ATOM 1320 N N . ASP A 1 169 ? 11.812 6.450 5.413 1.00 86.62 169 ASP A N 1
ATOM 1321 C CA . ASP A 1 169 ? 11.378 5.320 4.584 1.00 86.62 169 ASP A CA 1
ATOM 1322 C C . ASP A 1 169 ? 10.538 5.763 3.377 1.00 86.62 169 ASP A C 1
ATOM 1324 O O . ASP A 1 169 ? 9.691 5.015 2.887 1.00 86.62 169 ASP A O 1
ATOM 1328 N N . ILE A 1 170 ? 10.774 6.992 2.904 1.00 89.94 170 ILE A N 1
ATOM 1329 C CA . ILE A 1 170 ? 10.179 7.541 1.684 1.00 89.94 170 ILE A CA 1
ATOM 1330 C C . ILE A 1 170 ? 11.250 8.151 0.778 1.00 89.94 170 ILE A C 1
ATOM 1332 O O . ILE A 1 170 ? 12.314 8.576 1.227 1.00 89.94 170 ILE A O 1
ATOM 1336 N N . LEU A 1 171 ? 10.966 8.197 -0.520 1.00 93.38 171 LEU A N 1
ATOM 1337 C CA . LEU A 1 171 ? 11.839 8.835 -1.502 1.00 93.38 171 LEU A CA 1
ATOM 1338 C C . LEU A 1 171 ? 11.806 10.376 -1.400 1.00 93.38 171 LEU A C 1
ATOM 1340 O O . LEU A 1 171 ? 10.775 10.960 -1.046 1.00 93.38 171 LEU A O 1
ATOM 1344 N N . PRO A 1 172 ? 12.898 11.074 -1.773 1.00 91.75 172 PRO A N 1
ATOM 1345 C CA . PRO A 1 172 ? 12.915 12.532 -1.855 1.00 91.75 172 PRO A CA 1
ATOM 1346 C C . PRO A 1 172 ? 11.846 13.043 -2.821 1.00 91.75 172 PRO A C 1
ATOM 1348 O O . PRO A 1 172 ? 11.764 12.610 -3.971 1.00 91.75 172 PRO A O 1
ATOM 1351 N N . ARG A 1 173 ? 11.061 14.035 -2.390 1.00 89.69 173 ARG A N 1
ATOM 1352 C CA . ARG A 1 173 ? 9.933 14.574 -3.170 1.00 89.69 173 ARG A CA 1
ATOM 1353 C C . ARG A 1 173 ? 10.315 14.986 -4.598 1.00 89.69 173 ARG A C 1
ATOM 1355 O O . ARG A 1 173 ? 9.585 14.688 -5.539 1.00 89.69 173 ARG A O 1
ATOM 1362 N N . HIS A 1 174 ? 11.451 15.666 -4.765 1.00 92.81 174 HIS A N 1
ATOM 1363 C CA . HIS A 1 174 ? 11.923 16.172 -6.066 1.00 92.81 174 HIS A CA 1
ATOM 1364 C C . HIS A 1 174 ? 12.567 15.090 -6.945 1.00 92.81 174 HIS A C 1
ATOM 1366 O O . HIS A 1 174 ? 12.956 15.352 -8.082 1.00 92.81 174 HIS A O 1
ATOM 1372 N N . GLY A 1 175 ? 12.650 13.868 -6.424 1.00 92.38 175 GLY A N 1
ATOM 1373 C CA . GLY A 1 175 ? 12.971 12.664 -7.168 1.00 92.38 175 GLY A CA 1
ATOM 1374 C C . GLY A 1 175 ? 11.831 12.130 -8.023 1.00 92.38 175 GLY A C 1
ATOM 1375 O O . GLY A 1 175 ? 12.079 11.302 -8.890 1.00 92.38 175 GLY A O 1
ATOM 1376 N N . HIS A 1 176 ? 10.596 12.599 -7.788 1.00 94.38 176 HIS A N 1
ATOM 1377 C CA . HIS A 1 176 ? 9.390 12.089 -8.444 1.00 94.38 176 HIS A CA 1
ATOM 1378 C C . HIS A 1 176 ? 9.309 10.556 -8.382 1.00 94.38 176 HIS A C 1
ATOM 1380 O O . HIS A 1 176 ? 9.101 9.899 -9.403 1.00 94.38 176 HIS A O 1
ATOM 1386 N N . GLY A 1 177 ? 9.519 9.993 -7.187 1.00 95.50 177 GLY A N 1
ATOM 1387 C CA . GLY A 1 177 ? 9.389 8.558 -6.945 1.00 95.50 177 GLY A CA 1
ATOM 1388 C C . GLY A 1 177 ? 7.994 8.021 -7.291 1.00 95.50 177 GLY A C 1
ATOM 1389 O O . GLY A 1 177 ? 7.072 8.803 -7.564 1.00 95.50 177 GLY A O 1
ATOM 1390 N N . PRO A 1 178 ? 7.820 6.693 -7.305 1.00 96.25 178 PRO A N 1
ATOM 1391 C CA . PRO A 1 178 ? 6.517 6.095 -7.550 1.00 96.25 178 PRO A CA 1
ATOM 1392 C C . PRO A 1 178 ? 5.482 6.596 -6.534 1.00 96.25 178 PRO A C 1
ATOM 1394 O O . PRO A 1 178 ? 5.824 6.774 -5.361 1.00 96.25 178 PRO A O 1
ATOM 1397 N N . PRO A 1 179 ? 4.226 6.832 -6.948 1.00 95.19 179 PRO A N 1
ATOM 1398 C CA . PRO A 1 179 ? 3.175 7.197 -6.019 1.00 95.19 179 PRO A CA 1
ATOM 1399 C C . PRO A 1 179 ? 2.901 6.031 -5.077 1.00 95.19 179 PRO A C 1
ATOM 1401 O O . PRO A 1 179 ? 3.180 4.866 -5.383 1.00 95.19 179 PRO A O 1
ATOM 1404 N N . GLU A 1 180 ? 2.306 6.353 -3.940 1.00 95.38 180 GLU A N 1
ATOM 1405 C CA . GLU A 1 180 ? 1.831 5.361 -2.997 1.00 95.38 180 GLU A CA 1
ATOM 1406 C C . GLU A 1 180 ? 0.754 4.495 -3.652 1.00 95.38 180 GLU A C 1
ATOM 1408 O O . GLU A 1 180 ? -0.135 4.992 -4.352 1.00 95.38 180 GLU A O 1
ATOM 1413 N N . GLN A 1 181 ? 0.808 3.190 -3.401 1.00 98.00 181 GLN A N 1
ATOM 1414 C CA . GLN A 1 181 ? -0.227 2.275 -3.871 1.00 98.00 181 GLN A CA 1
ATOM 1415 C C . GLN A 1 181 ? -1.132 1.879 -2.718 1.00 98.00 181 GLN A C 1
ATOM 1417 O O . GLN A 1 181 ? -0.673 1.434 -1.668 1.00 98.00 181 GLN A O 1
ATOM 1422 N N . VAL A 1 182 ? -2.435 2.050 -2.910 1.00 97.88 182 VAL A N 1
ATOM 1423 C CA . VAL A 1 182 ? -3.467 1.817 -1.906 1.00 97.88 182 VAL A CA 1
ATOM 1424 C C . VAL A 1 182 ? -4.357 0.674 -2.359 1.00 97.88 182 VAL A C 1
ATOM 1426 O O . VAL A 1 182 ? -5.106 0.815 -3.321 1.00 97.88 182 VAL A O 1
ATOM 1429 N N . ILE A 1 183 ? -4.288 -0.453 -1.655 1.00 97.69 183 ILE A N 1
ATOM 1430 C CA . ILE A 1 183 ? -5.121 -1.628 -1.921 1.00 97.69 183 ILE A CA 1
ATOM 1431 C C . ILE A 1 183 ? -5.251 -2.492 -0.669 1.00 97.69 183 ILE A C 1
ATOM 1433 O O . ILE A 1 183 ? -4.347 -2.568 0.166 1.00 97.69 183 ILE A O 1
ATOM 1437 N N . GLY A 1 184 ? -6.406 -3.139 -0.493 1.00 96.19 184 GLY A N 1
ATOM 1438 C CA . GLY A 1 184 ? -6.607 -4.107 0.590 1.00 96.19 184 GLY A CA 1
ATOM 1439 C C . GLY A 1 184 ? -6.444 -3.509 1.995 1.00 96.19 184 GLY A C 1
ATOM 1440 O O . GLY A 1 184 ? -5.990 -4.196 2.913 1.00 96.19 184 GLY A O 1
ATOM 1441 N N . GLY A 1 185 ? -6.760 -2.221 2.163 1.00 95.75 185 GLY A N 1
ATOM 1442 C CA . GLY A 1 185 ? -6.656 -1.506 3.441 1.00 95.75 185 GLY A CA 1
ATOM 1443 C C . GLY A 1 185 ? -5.231 -1.111 3.826 1.00 95.75 185 GLY A C 1
ATOM 1444 O O . GLY A 1 185 ? -4.981 -0.759 4.982 1.00 95.75 185 GLY A O 1
ATOM 1445 N N . ARG A 1 186 ? -4.298 -1.185 2.876 1.00 97.50 186 ARG A N 1
ATOM 1446 C CA . ARG A 1 186 ? -2.892 -0.833 3.052 1.00 97.50 186 ARG A CA 1
ATOM 1447 C C . ARG A 1 186 ? -2.520 0.288 2.099 1.00 97.50 186 ARG A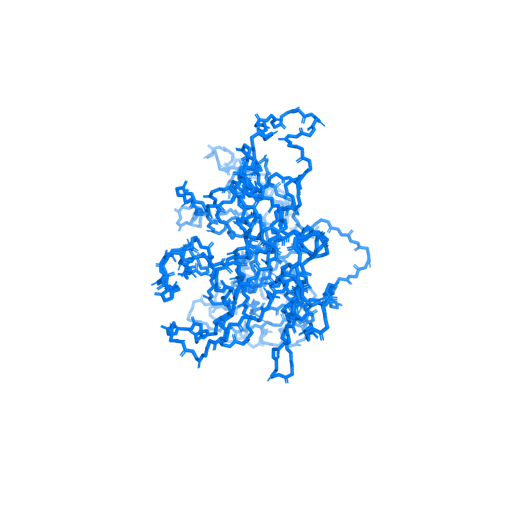 C 1
ATOM 1449 O O . ARG A 1 186 ? -3.066 0.363 1.005 1.00 97.50 186 ARG A O 1
ATOM 1456 N N . THR A 1 187 ? -1.584 1.121 2.526 1.00 96.69 187 THR A N 1
ATOM 1457 C CA . THR A 1 187 ? -0.809 1.994 1.647 1.00 96.69 187 THR A CA 1
ATOM 1458 C C . THR A 1 187 ? 0.630 1.492 1.628 1.00 96.69 187 THR A C 1
ATOM 1460 O O . THR A 1 187 ? 1.198 1.224 2.690 1.00 96.69 187 THR A O 1
ATOM 1463 N N . PHE A 1 188 ? 1.186 1.307 0.437 1.00 97.88 188 PHE A N 1
ATOM 1464 C CA . PHE A 1 188 ? 2.556 0.866 0.211 1.00 97.88 188 PHE A CA 1
ATOM 1465 C C . PHE A 1 188 ? 3.394 2.053 -0.245 1.00 97.88 188 PHE A C 1
ATOM 1467 O O . PHE A 1 188 ? 2.962 2.805 -1.119 1.00 97.88 188 PHE A O 1
ATOM 1474 N N . LEU A 1 189 ? 4.561 2.233 0.373 1.00 95.69 189 LEU A N 1
ATOM 1475 C CA . LEU A 1 189 ? 5.468 3.340 0.081 1.00 95.69 189 LEU A CA 1
ATOM 1476 C C . LEU A 1 189 ? 6.896 2.833 -0.049 1.00 95.69 189 LEU A C 1
ATOM 1478 O O . LEU A 1 189 ? 7.363 2.068 0.799 1.00 95.69 189 LEU A O 1
ATOM 1482 N N . GLU A 1 190 ? 7.572 3.296 -1.091 1.00 96.94 190 GLU A N 1
ATOM 1483 C CA . GLU A 1 190 ? 8.975 3.010 -1.357 1.00 96.94 190 GLU A CA 1
ATOM 1484 C C . GLU A 1 190 ? 9.864 4.152 -0.838 1.00 96.94 190 GLU A C 1
ATOM 1486 O O . GLU A 1 190 ? 9.611 5.336 -1.089 1.00 96.94 190 GLU A O 1
ATOM 1491 N N . GLY A 1 191 ? 10.905 3.775 -0.099 1.00 95.38 191 GLY A N 1
ATOM 1492 C CA . GLY A 1 191 ? 12.053 4.603 0.247 1.00 95.38 191 GLY A CA 1
ATOM 1493 C C . GLY A 1 191 ? 13.244 4.299 -0.661 1.00 95.38 191 GLY A C 1
ATOM 1494 O O . GLY A 1 191 ? 13.152 3.493 -1.576 1.00 95.38 191 GLY A O 1
ATOM 1495 N N . MET A 1 192 ? 14.399 4.919 -0.405 1.00 94.50 192 MET A N 1
ATOM 1496 C CA . MET A 1 192 ? 15.588 4.728 -1.258 1.00 94.50 192 MET A CA 1
ATOM 1497 C C . MET A 1 192 ? 15.988 3.258 -1.416 1.00 94.50 192 MET A C 1
ATOM 1499 O O . MET A 1 192 ? 16.223 2.808 -2.530 1.00 94.50 192 MET A O 1
ATOM 1503 N N . ASN A 1 193 ? 16.011 2.529 -0.299 1.00 95.31 193 ASN A N 1
ATOM 1504 C CA . ASN A 1 193 ? 16.340 1.108 -0.227 1.00 95.31 193 ASN A CA 1
ATOM 1505 C C . ASN A 1 193 ? 15.325 0.347 0.632 1.00 95.31 193 ASN A C 1
ATOM 1507 O O . ASN A 1 193 ? 15.654 -0.639 1.285 1.00 95.31 193 ASN A O 1
ATOM 1511 N N . SER A 1 194 ? 14.083 0.820 0.685 1.00 96.38 194 SER A N 1
ATOM 1512 C CA . SER A 1 194 ? 13.070 0.222 1.545 1.00 96.38 194 SER A CA 1
ATOM 1513 C C . SER A 1 194 ? 11.700 0.202 0.899 1.00 96.38 194 SER A C 1
ATOM 1515 O O . SER A 1 194 ? 11.373 1.016 0.043 1.00 96.38 194 SER A O 1
ATOM 1517 N N . LEU A 1 195 ? 10.880 -0.746 1.333 1.00 97.81 195 LEU A N 1
ATOM 1518 C CA . LEU A 1 195 ? 9.456 -0.771 1.043 1.00 97.81 195 LEU A CA 1
ATOM 1519 C C . LEU A 1 195 ? 8.718 -0.929 2.367 1.00 97.81 195 LEU A C 1
ATOM 1521 O O . LEU A 1 195 ? 9.125 -1.704 3.236 1.00 97.81 195 LEU A O 1
ATOM 1525 N N . SER A 1 196 ? 7.635 -0.189 2.539 1.00 96.56 196 SER A N 1
ATOM 1526 C CA . SER A 1 196 ? 6.833 -0.211 3.756 1.00 96.56 196 SER A CA 1
ATOM 1527 C C . SER A 1 196 ? 5.358 -0.361 3.430 1.00 96.56 196 SER A C 1
ATOM 1529 O O . SER A 1 196 ? 4.890 0.085 2.382 1.00 96.56 196 SER A O 1
ATOM 1531 N N . ALA A 1 197 ? 4.615 -0.970 4.350 1.00 97.12 197 ALA A N 1
ATOM 1532 C CA . ALA A 1 197 ? 3.163 -0.976 4.321 1.00 97.12 197 ALA A CA 1
ATOM 1533 C C . ALA A 1 197 ? 2.622 -0.323 5.585 1.00 97.12 197 ALA A C 1
ATOM 1535 O O . ALA A 1 197 ? 3.014 -0.659 6.709 1.00 97.12 197 ALA A O 1
ATOM 1536 N N . ARG A 1 198 ? 1.660 0.576 5.405 1.00 94.88 198 ARG A N 1
ATOM 1537 C CA . ARG A 1 198 ? 0.918 1.202 6.494 1.00 94.88 198 ARG A CA 1
ATOM 1538 C C . ARG A 1 198 ? -0.554 0.880 6.369 1.00 94.88 198 ARG A C 1
ATOM 1540 O O . ARG A 1 198 ? -1.092 0.670 5.287 1.00 94.88 198 ARG A O 1
ATOM 1547 N N . ASP A 1 199 ? -1.215 0.858 7.504 1.00 94.44 199 ASP A N 1
ATOM 1548 C CA . ASP A 1 199 ? -2.657 0.794 7.594 1.00 94.44 199 ASP A CA 1
ATOM 1549 C C . ASP A 1 199 ? -3.267 2.086 7.040 1.00 94.44 199 ASP A C 1
ATOM 1551 O O . ASP A 1 199 ? -3.050 3.157 7.608 1.00 94.44 199 ASP A O 1
ATOM 1555 N N . VAL A 1 200 ? -4.030 2.018 5.946 1.00 94.38 200 VAL A N 1
ATOM 1556 C CA . VAL A 1 200 ? -4.524 3.243 5.286 1.00 94.38 200 VAL A CA 1
ATOM 1557 C C . VAL A 1 200 ? -5.492 4.039 6.170 1.00 94.38 200 VAL A C 1
ATOM 1559 O O . VAL A 1 200 ? -5.654 5.242 5.987 1.00 94.38 200 VAL A O 1
ATOM 1562 N N . TYR A 1 201 ? -6.119 3.395 7.159 1.00 93.81 201 TYR A N 1
ATOM 1563 C CA . TYR A 1 201 ? -7.109 4.039 8.020 1.00 93.81 201 TYR A CA 1
ATOM 1564 C C . TYR A 1 201 ? -6.543 4.560 9.338 1.00 93.81 201 TYR A C 1
ATOM 1566 O O . TYR A 1 201 ? -7.153 5.442 9.935 1.00 93.81 201 TYR A O 1
ATOM 1574 N N . THR A 1 202 ? -5.408 4.030 9.800 1.00 90.88 202 THR A N 1
ATOM 1575 C CA . THR A 1 202 ? -4.817 4.426 11.090 1.00 90.88 202 THR A CA 1
ATOM 1576 C C . THR A 1 202 ? -3.421 5.028 10.969 1.00 90.88 202 THR A C 1
ATOM 1578 O O . THR A 1 202 ? -2.904 5.538 11.958 1.00 90.88 202 THR A O 1
ATOM 1581 N N . GLY A 1 203 ? -2.782 4.939 9.799 1.00 90.56 203 GLY A N 1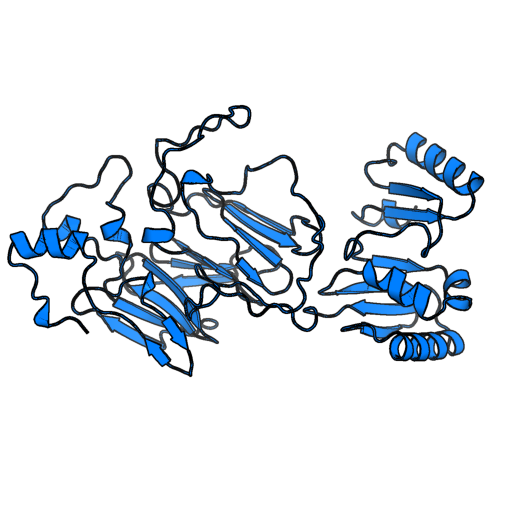
ATOM 1582 C CA . GLY A 1 203 ? -1.396 5.361 9.587 1.00 90.56 203 GLY A CA 1
ATOM 1583 C C . GLY A 1 203 ? -0.358 4.450 10.248 1.00 90.56 203 GLY A C 1
ATOM 1584 O O . GLY A 1 203 ? 0.841 4.705 10.145 1.00 90.56 203 GLY A O 1
ATOM 1585 N N . GLN A 1 204 ? -0.784 3.379 10.925 1.00 90.00 204 GLN A N 1
ATOM 1586 C CA . GLN A 1 204 ? 0.124 2.474 11.619 1.00 90.00 204 GLN A CA 1
ATOM 1587 C C . GLN A 1 204 ? 1.027 1.746 10.623 1.00 90.00 204 GLN A C 1
ATOM 1589 O O . GLN A 1 204 ? 0.533 1.070 9.722 1.00 90.00 204 GLN A O 1
ATOM 1594 N N . VAL A 1 205 ? 2.341 1.800 10.846 1.00 92.25 205 VAL A N 1
ATOM 1595 C CA . VAL A 1 205 ? 3.305 0.956 10.129 1.00 92.25 205 VAL A CA 1
ATOM 1596 C C . VAL A 1 205 ? 3.017 -0.508 10.460 1.00 92.25 205 VAL A C 1
ATOM 1598 O O . VAL A 1 205 ? 3.065 -0.915 11.622 1.00 92.25 205 VAL A O 1
ATOM 1601 N N . LEU A 1 206 ? 2.665 -1.286 9.438 1.00 93.88 206 LEU A N 1
ATOM 1602 C CA . LEU A 1 206 ? 2.435 -2.726 9.547 1.00 93.88 206 LEU A CA 1
ATOM 1603 C C . LEU A 1 206 ? 3.762 -3.469 9.453 1.00 93.88 206 LEU A C 1
ATOM 1605 O O . LEU A 1 206 ? 4.043 -4.336 10.276 1.00 93.88 206 LEU A O 1
ATOM 1609 N N . TRP A 1 207 ? 4.574 -3.083 8.474 1.00 96.31 207 TRP A N 1
ATOM 1610 C CA . TRP A 1 207 ? 5.933 -3.557 8.287 1.00 96.31 207 TRP A CA 1
ATOM 1611 C C . TRP A 1 207 ? 6.733 -2.548 7.464 1.00 96.31 207 TRP A C 1
ATOM 1613 O O . TRP A 1 207 ? 6.180 -1.742 6.712 1.00 96.31 207 TRP A O 1
ATOM 1623 N N . ARG A 1 208 ? 8.050 -2.621 7.622 1.00 95.75 208 ARG A N 1
ATOM 1624 C CA . ARG A 1 208 ? 9.060 -1.929 6.826 1.00 95.75 208 ARG A CA 1
ATOM 1625 C C . ARG A 1 208 ? 10.149 -2.949 6.540 1.00 95.75 208 ARG A C 1
ATOM 1627 O O . ARG A 1 208 ? 10.582 -3.647 7.456 1.00 95.75 208 ARG A O 1
ATOM 1634 N N . ARG A 1 209 ? 10.561 -3.041 5.284 1.00 97.00 209 ARG A N 1
ATOM 1635 C CA . ARG A 1 209 ? 11.633 -3.920 4.844 1.00 97.00 209 ARG A CA 1
ATOM 1636 C C . ARG A 1 209 ? 12.720 -3.090 4.190 1.00 97.00 209 ARG A C 1
ATOM 1638 O O . ARG A 1 209 ? 12.437 -2.353 3.253 1.00 97.00 209 ARG A O 1
ATOM 1645 N N . GLU A 1 210 ? 13.940 -3.268 4.672 1.00 96.75 210 GLU A N 1
ATOM 1646 C CA . GLU A 1 210 ? 15.148 -2.760 4.031 1.00 96.75 210 GLU A CA 1
ATOM 1647 C C . GLU A 1 210 ? 15.666 -3.767 3.002 1.00 96.75 210 GLU A C 1
ATOM 1649 O O . GLU A 1 210 ? 15.542 -4.987 3.166 1.00 96.75 210 GLU A O 1
ATOM 1654 N N . PHE A 1 211 ? 16.266 -3.232 1.952 1.00 97.00 211 PHE A N 1
ATOM 1655 C CA . PHE A 1 211 ? 16.976 -3.932 0.898 1.00 97.00 211 PHE A CA 1
ATOM 1656 C C . PHE A 1 211 ? 18.401 -3.381 0.844 1.00 97.00 211 PHE A C 1
ATOM 1658 O O . PHE A 1 211 ? 18.664 -2.273 1.303 1.00 97.00 211 PHE A O 1
ATOM 1665 N N . GLU A 1 212 ? 19.335 -4.164 0.314 1.00 96.12 212 GLU A N 1
ATOM 1666 C CA . GLU A 1 212 ? 20.709 -3.686 0.133 1.00 96.12 212 GLU A CA 1
ATOM 1667 C C . GLU A 1 212 ? 20.762 -2.574 -0.923 1.00 96.12 212 GLU A C 1
ATOM 1669 O O . GLU A 1 212 ? 21.316 -1.505 -0.677 1.00 96.12 212 GLU A O 1
ATOM 1674 N N . ASP A 1 213 ? 20.121 -2.817 -2.066 1.00 95.56 213 ASP A N 1
ATOM 1675 C CA . ASP A 1 213 ? 19.985 -1.870 -3.166 1.00 95.56 213 ASP A CA 1
ATOM 1676 C C . ASP A 1 213 ? 18.729 -2.209 -3.978 1.00 95.56 213 ASP A C 1
ATOM 1678 O O . ASP A 1 213 ? 18.532 -3.361 -4.371 1.00 95.56 213 ASP A O 1
ATOM 1682 N N . LEU A 1 214 ? 17.873 -1.216 -4.225 1.00 96.38 214 LEU A N 1
ATOM 1683 C CA . LEU A 1 214 ? 16.707 -1.353 -5.108 1.00 96.38 214 LEU A CA 1
ATOM 1684 C C . LEU A 1 214 ? 17.027 -1.050 -6.582 1.00 96.38 214 LEU A C 1
ATOM 1686 O O . LEU A 1 214 ? 16.160 -1.210 -7.442 1.00 96.38 214 LEU A O 1
ATOM 1690 N N . GLY A 1 215 ? 18.252 -0.618 -6.894 1.00 94.31 215 GLY A N 1
ATOM 1691 C CA . GLY A 1 215 ? 18.670 -0.231 -8.241 1.00 94.31 215 GLY A CA 1
ATOM 1692 C C . GLY A 1 215 ? 18.010 1.066 -8.714 1.00 94.31 215 GLY A C 1
ATOM 1693 O O . GLY A 1 215 ? 17.785 1.254 -9.908 1.00 94.31 215 GLY A O 1
ATOM 1694 N N . THR A 1 216 ? 17.639 1.946 -7.780 1.00 95.50 216 THR A N 1
ATOM 1695 C CA . THR A 1 216 ? 16.853 3.164 -8.051 1.00 95.50 216 THR A CA 1
ATOM 1696 C C . THR A 1 216 ? 17.677 4.453 -7.991 1.00 95.50 216 THR A C 1
ATOM 1698 O O . THR A 1 216 ? 17.152 5.533 -8.294 1.00 95.50 216 THR A O 1
ATOM 1701 N N . PHE A 1 217 ? 18.976 4.363 -7.675 1.00 96.12 217 PHE A N 1
ATOM 1702 C CA . PHE A 1 217 ? 19.916 5.476 -7.825 1.00 96.12 217 PHE A CA 1
ATOM 1703 C C . PHE A 1 217 ? 20.024 5.893 -9.299 1.00 96.12 217 PHE A C 1
ATOM 1705 O O . PHE A 1 217 ? 20.068 5.059 -10.200 1.00 96.12 217 PHE A O 1
ATOM 1712 N N . GLY A 1 218 ? 20.033 7.197 -9.558 1.00 95.62 218 GLY A N 1
ATOM 1713 C CA . GLY A 1 218 ? 19.927 7.767 -10.901 1.00 95.62 218 GLY A CA 1
ATOM 1714 C C . GLY A 1 218 ? 18.499 7.822 -11.449 1.00 95.62 218 GLY A C 1
ATOM 1715 O O . GLY A 1 218 ? 18.247 8.532 -12.423 1.00 95.62 218 GLY A O 1
ATOM 1716 N N . ILE A 1 219 ? 17.553 7.121 -10.810 1.00 95.75 219 ILE A N 1
ATOM 1717 C CA . ILE A 1 219 ? 16.151 7.046 -11.227 1.00 95.75 219 ILE A CA 1
ATOM 1718 C C . ILE A 1 219 ? 15.291 7.913 -10.310 1.00 95.75 219 ILE A C 1
ATOM 1720 O O . ILE A 1 219 ? 14.795 8.946 -10.752 1.00 95.75 219 ILE A O 1
ATOM 1724 N N . TYR A 1 220 ? 15.131 7.525 -9.041 1.00 96.56 220 TYR A N 1
ATOM 1725 C CA . TYR A 1 220 ? 14.270 8.224 -8.073 1.00 96.56 220 TYR A CA 1
ATOM 1726 C C . TYR A 1 220 ? 15.046 9.133 -7.121 1.00 96.56 220 TYR A C 1
ATOM 1728 O O . TYR A 1 220 ? 14.481 10.041 -6.517 1.00 96.56 220 TYR A O 1
ATOM 1736 N N . PHE A 1 221 ? 16.349 8.922 -6.991 1.00 96.06 221 PHE A N 1
ATOM 1737 C CA . PHE A 1 221 ? 17.255 9.804 -6.267 1.00 96.06 221 PHE A CA 1
ATOM 1738 C C . PHE A 1 221 ? 18.640 9.742 -6.903 1.00 96.06 221 PHE A C 1
ATOM 1740 O O . PHE A 1 221 ? 18.904 8.848 -7.702 1.00 96.06 221 PHE A O 1
ATOM 1747 N N . ASN A 1 222 ? 19.520 10.700 -6.621 1.00 96.25 222 ASN A N 1
ATOM 1748 C CA . ASN A 1 222 ? 20.851 10.729 -7.235 1.00 96.25 222 ASN A CA 1
ATOM 1749 C C . ASN A 1 222 ? 21.887 11.455 -6.367 1.00 96.25 222 ASN A C 1
ATOM 1751 O O . ASN A 1 222 ? 21.616 11.788 -5.214 1.00 96.25 222 ASN A O 1
ATOM 1755 N N . SER A 1 223 ? 23.064 11.762 -6.927 1.00 96.31 223 SER A N 1
ATOM 1756 C CA . SER A 1 223 ? 24.158 12.408 -6.189 1.00 96.31 223 SER A CA 1
ATOM 1757 C C . SER A 1 223 ? 23.840 13.822 -5.670 1.00 96.31 223 SER A C 1
ATOM 1759 O O . SER A 1 223 ? 24.728 14.463 -5.113 1.00 96.31 223 SER A O 1
ATOM 1761 N N . THR A 1 224 ? 22.666 14.383 -5.972 1.00 95.25 224 THR A N 1
ATOM 1762 C CA . THR A 1 224 ? 22.245 15.706 -5.486 1.00 95.25 224 THR A CA 1
ATOM 1763 C C . THR A 1 224 ? 21.389 15.626 -4.229 1.00 95.25 224 THR A C 1
ATOM 1765 O O . THR A 1 224 ? 20.991 16.671 -3.724 1.00 95.25 224 THR A O 1
ATOM 1768 N N . TYR A 1 225 ? 21.075 14.414 -3.763 1.00 94.19 225 TYR A N 1
ATOM 1769 C CA . TYR A 1 225 ? 20.388 14.222 -2.499 1.00 94.19 225 TYR A CA 1
ATOM 1770 C C . TYR A 1 225 ? 21.281 14.622 -1.322 1.00 94.19 225 TYR A C 1
ATOM 1772 O O . TYR A 1 225 ? 22.436 14.205 -1.246 1.00 94.19 225 TYR A O 1
ATOM 1780 N N . GLU A 1 226 ? 20.720 15.376 -0.383 1.00 92.44 226 GLU A N 1
ATOM 1781 C CA . GLU A 1 226 ? 21.360 15.752 0.872 1.00 92.44 226 GLU A CA 1
ATOM 1782 C C . GLU A 1 226 ? 20.414 15.472 2.041 1.00 92.44 226 GLU A C 1
ATOM 1784 O O . GLU A 1 226 ? 19.319 16.033 2.114 1.00 92.44 226 GLU A O 1
ATOM 1789 N N . ASP A 1 227 ? 20.846 14.641 2.990 1.00 88.75 227 ASP A N 1
ATOM 1790 C CA . ASP A 1 227 ? 20.072 14.327 4.193 1.00 88.75 227 ASP A CA 1
ATOM 1791 C C . ASP A 1 227 ? 20.125 15.488 5.198 1.00 88.75 227 ASP A C 1
ATOM 1793 O O . ASP A 1 227 ? 20.938 15.537 6.122 1.00 88.75 227 ASP A O 1
ATOM 1797 N N . THR A 1 228 ? 19.291 16.495 4.948 1.00 87.19 228 THR A N 1
ATOM 1798 C CA . THR A 1 228 ? 19.230 17.736 5.727 1.00 87.19 228 THR A CA 1
ATOM 1799 C C . THR A 1 228 ? 17.801 17.990 6.223 1.00 87.19 228 THR A C 1
ATOM 1801 O O . THR A 1 228 ? 17.158 18.958 5.818 1.00 87.19 228 THR A O 1
ATOM 1804 N N . PRO A 1 229 ? 17.271 17.152 7.136 1.00 79.88 229 PRO A N 1
ATOM 1805 C CA . PRO A 1 229 ? 15.848 17.126 7.510 1.00 79.88 229 PRO A CA 1
ATOM 1806 C C . PRO A 1 229 ? 15.328 18.416 8.160 1.00 79.88 229 PRO A C 1
ATOM 1808 O O . PRO A 1 229 ? 14.125 18.663 8.193 1.00 79.88 229 PRO A O 1
ATOM 1811 N N . LEU A 1 230 ? 16.231 19.237 8.701 1.00 85.81 230 LEU A N 1
ATOM 1812 C CA . LEU A 1 230 ? 15.915 20.529 9.318 1.00 85.81 230 LEU A CA 1
ATOM 1813 C C . LEU A 1 230 ? 16.087 21.710 8.350 1.00 85.81 230 LEU A C 1
ATOM 1815 O O . LEU A 1 230 ? 15.798 22.850 8.712 1.00 85.81 230 LEU A O 1
ATOM 1819 N N . SER A 1 231 ? 16.577 21.455 7.137 1.00 86.62 231 SER A N 1
ATOM 1820 C CA . SER A 1 231 ? 16.718 22.467 6.098 1.00 86.62 231 SER A CA 1
ATOM 1821 C C . SER A 1 231 ? 15.379 22.707 5.411 1.00 86.62 231 SER A C 1
ATOM 1823 O O . SER A 1 231 ? 14.652 21.777 5.075 1.00 86.62 231 SER A O 1
ATOM 1825 N N . THR A 1 232 ? 15.062 23.973 5.151 1.00 86.06 232 THR A N 1
ATOM 1826 C CA . THR A 1 232 ? 13.910 24.359 4.322 1.00 86.06 232 THR A CA 1
ATOM 1827 C C . THR A 1 232 ? 14.236 24.364 2.828 1.00 86.06 232 THR A C 1
ATOM 1829 O O . THR A 1 232 ? 13.360 24.635 2.005 1.00 86.06 232 THR A O 1
ATOM 1832 N N . GLN A 1 233 ? 15.494 24.101 2.463 1.00 86.69 233 GLN A N 1
ATOM 1833 C CA . GLN A 1 233 ? 15.919 23.998 1.073 1.00 86.69 233 GLN A CA 1
ATOM 1834 C C . GLN A 1 233 ? 15.485 22.665 0.461 1.00 86.69 233 GLN A C 1
ATOM 1836 O O . GLN A 1 233 ? 15.112 21.716 1.150 1.00 86.69 233 GLN A O 1
ATOM 1841 N N . TYR A 1 234 ? 15.556 22.582 -0.865 1.00 85.25 234 TYR A N 1
ATOM 1842 C CA . TYR A 1 234 ? 15.370 21.310 -1.543 1.00 85.25 234 TYR A CA 1
ATOM 1843 C C . TYR A 1 234 ? 16.505 20.353 -1.185 1.00 85.25 234 TYR A C 1
ATOM 1845 O O . TYR A 1 234 ? 17.658 20.614 -1.507 1.00 85.25 234 TYR A O 1
ATOM 1853 N N . ASN A 1 235 ? 16.146 19.217 -0.593 1.00 89.50 235 ASN A N 1
ATOM 1854 C CA . ASN A 1 235 ? 17.070 18.131 -0.275 1.00 89.50 235 ASN A CA 1
ATOM 1855 C C . ASN A 1 235 ? 17.503 17.312 -1.505 1.00 89.50 235 ASN A C 1
ATOM 1857 O O . ASN A 1 235 ? 18.211 16.329 -1.349 1.00 89.50 235 ASN A O 1
ATOM 1861 N N . GLN A 1 236 ? 17.044 17.668 -2.711 1.00 93.38 236 GLN A N 1
ATOM 1862 C CA . GLN A 1 236 ? 17.482 17.106 -3.992 1.00 93.38 236 GLN A CA 1
ATOM 1863 C C . GLN A 1 236 ? 17.095 18.037 -5.153 1.00 93.38 236 GLN A C 1
ATOM 1865 O O . GLN A 1 236 ? 16.082 18.739 -5.082 1.00 93.38 236 GLN A O 1
ATOM 1870 N N . ARG A 1 237 ? 17.840 18.009 -6.269 1.00 94.19 237 ARG A N 1
ATOM 1871 C CA . ARG A 1 237 ? 17.400 18.629 -7.535 1.00 94.19 237 ARG A CA 1
ATOM 1872 C C . ARG A 1 237 ? 16.267 17.835 -8.200 1.00 94.19 237 ARG A C 1
ATOM 1874 O O . ARG A 1 237 ? 16.119 16.635 -7.991 1.00 94.19 237 ARG A O 1
ATOM 1881 N N . HIS A 1 238 ? 15.501 18.512 -9.057 1.00 94.81 238 HIS A N 1
ATOM 1882 C CA . HIS A 1 238 ? 14.453 17.871 -9.851 1.00 94.81 238 HIS A CA 1
ATOM 1883 C C . HIS A 1 238 ? 15.042 16.876 -10.855 1.00 94.81 238 HIS A C 1
ATOM 1885 O O . HIS A 1 238 ? 15.865 17.254 -11.693 1.00 94.81 238 HIS A O 1
ATOM 1891 N N . ILE A 1 239 ? 14.564 15.634 -10.802 1.00 95.50 239 ILE A N 1
ATOM 1892 C CA . ILE A 1 239 ? 14.820 14.596 -11.807 1.00 95.50 239 ILE A CA 1
ATOM 1893 C C . ILE A 1 239 ? 13.503 13.935 -12.236 1.00 95.50 239 ILE A C 1
ATOM 1895 O O . ILE A 1 239 ? 12.544 13.962 -11.474 1.00 95.50 239 ILE A O 1
ATOM 1899 N N . PRO A 1 240 ? 13.403 13.353 -13.445 1.00 95.38 240 PRO A N 1
ATOM 1900 C CA . PRO A 1 240 ? 12.119 12.865 -13.956 1.00 95.38 240 PRO A CA 1
ATOM 1901 C C . PRO A 1 240 ? 11.484 11.727 -13.144 1.00 95.38 240 PRO A C 1
ATOM 1903 O O . PRO A 1 240 ? 10.256 11.627 -13.121 1.00 95.38 240 PRO A O 1
ATOM 1906 N N . GLY A 1 241 ? 12.286 10.875 -12.499 1.00 96.44 241 GLY A N 1
ATOM 1907 C CA . GLY A 1 241 ? 11.774 9.810 -11.643 1.00 96.44 241 GLY A CA 1
ATOM 1908 C C . GLY A 1 241 ? 10.872 8.811 -12.355 1.00 96.44 241 GLY A C 1
ATOM 1909 O O . GLY A 1 241 ? 11.054 8.463 -13.529 1.00 96.44 241 GLY A O 1
ATOM 1910 N N . ALA A 1 242 ? 9.831 8.403 -11.639 1.00 96.56 242 ALA A N 1
ATOM 1911 C CA . ALA A 1 242 ? 8.772 7.542 -12.129 1.00 96.56 242 ALA A CA 1
ATOM 1912 C C . ALA A 1 242 ? 7.967 8.167 -13.285 1.00 96.56 242 ALA A C 1
ATOM 1914 O O . ALA A 1 242 ? 7.326 7.430 -14.028 1.00 96.56 242 ALA A O 1
ATOM 1915 N N . ASN A 1 243 ? 8.044 9.484 -13.532 1.00 94.50 243 ASN A N 1
ATOM 1916 C CA . ASN A 1 243 ? 7.438 10.065 -14.742 1.00 94.50 243 ASN A CA 1
ATOM 1917 C C . ASN A 1 243 ? 8.154 9.626 -16.027 1.00 94.50 243 ASN A C 1
ATOM 1919 O O . ASN A 1 243 ? 7.544 9.633 -17.093 1.00 94.50 243 ASN A O 1
ATOM 1923 N N . ALA A 1 244 ? 9.441 9.273 -15.941 1.00 93.75 244 ALA A N 1
ATOM 1924 C CA . ALA A 1 244 ? 10.173 8.691 -17.059 1.00 93.75 244 ALA A CA 1
ATOM 1925 C C . ALA A 1 244 ? 10.144 7.162 -17.003 1.00 93.75 244 ALA A C 1
ATOM 1927 O O . ALA A 1 244 ? 9.731 6.536 -17.971 1.00 93.75 244 ALA A O 1
ATOM 1928 N N . ARG A 1 245 ? 10.552 6.562 -15.876 1.00 95.19 245 ARG A N 1
ATOM 1929 C CA . ARG A 1 245 ? 10.741 5.105 -15.750 1.00 95.19 245 ARG A CA 1
ATOM 1930 C C . ARG A 1 245 ? 9.456 4.325 -15.438 1.00 95.19 245 ARG A C 1
ATOM 1932 O O . ARG A 1 245 ? 9.378 3.136 -15.743 1.00 95.19 245 ARG A O 1
ATOM 1939 N N . GLY A 1 246 ? 8.445 4.961 -14.852 1.00 96.25 246 GLY A N 1
ATOM 1940 C CA . GLY A 1 246 ? 7.317 4.293 -14.188 1.00 96.25 246 GLY A CA 1
ATOM 1941 C C . GLY A 1 246 ? 7.665 3.825 -12.769 1.00 96.25 246 GLY A C 1
ATOM 1942 O O . GLY A 1 246 ? 8.760 4.085 -12.283 1.00 96.25 246 GLY A O 1
ATOM 1943 N N . THR A 1 247 ? 6.740 3.117 -12.119 1.00 97.00 247 THR A N 1
ATOM 1944 C CA . THR A 1 247 ? 6.979 2.433 -10.832 1.00 97.00 247 THR A CA 1
ATOM 1945 C C . THR A 1 247 ? 7.757 1.133 -11.023 1.00 97.00 247 THR A C 1
ATOM 1947 O O . THR A 1 247 ? 7.563 0.454 -12.030 1.00 97.00 247 THR A O 1
ATOM 1950 N N . ASN A 1 248 ? 8.601 0.747 -10.067 1.00 97.94 248 ASN A N 1
ATOM 1951 C CA . ASN A 1 248 ? 9.283 -0.556 -9.989 1.00 97.94 248 ASN A CA 1
ATOM 1952 C C . ASN A 1 248 ? 8.563 -1.547 -9.066 1.00 97.94 248 ASN A C 1
ATOM 1954 O O . ASN A 1 248 ? 9.017 -2.678 -8.948 1.00 97.94 248 ASN A O 1
ATOM 1958 N N . TYR A 1 249 ? 7.435 -1.184 -8.460 1.00 98.62 249 TYR A N 1
ATOM 1959 C CA . TYR A 1 249 ? 6.622 -2.132 -7.704 1.00 98.62 249 TYR A CA 1
ATOM 1960 C C . TYR A 1 249 ? 5.137 -2.033 -8.050 1.00 98.62 249 TYR A C 1
ATOM 1962 O O . TYR A 1 249 ? 4.669 -0.981 -8.493 1.00 98.62 249 TYR A O 1
ATOM 1970 N N . ILE A 1 250 ? 4.400 -3.124 -7.833 1.00 98.50 250 ILE A N 1
ATOM 1971 C CA . ILE A 1 250 ? 2.940 -3.212 -7.943 1.00 98.50 250 ILE A CA 1
ATOM 1972 C C . ILE A 1 250 ? 2.382 -3.979 -6.749 1.00 98.50 250 ILE A C 1
ATOM 1974 O O . ILE A 1 250 ? 2.785 -5.107 -6.475 1.00 98.50 250 ILE A O 1
ATOM 1978 N N . ALA A 1 251 ? 1.426 -3.385 -6.052 1.00 98.25 251 ALA A N 1
ATOM 1979 C CA . ALA A 1 251 ? 0.707 -3.976 -4.945 1.00 98.25 251 ALA A CA 1
ATOM 1980 C C . ALA A 1 251 ? -0.647 -4.512 -5.413 1.00 98.25 251 ALA A C 1
ATOM 1982 O O . ALA A 1 251 ? -1.411 -3.854 -6.120 1.00 98.25 251 ALA A O 1
ATOM 1983 N N . THR A 1 252 ? -0.963 -5.713 -4.952 1.00 97.88 252 THR A N 1
ATOM 1984 C CA . THR A 1 252 ? -2.274 -6.346 -5.077 1.00 97.88 252 THR A CA 1
ATOM 1985 C C . THR A 1 252 ? -2.824 -6.637 -3.680 1.00 97.88 252 THR A C 1
ATOM 1987 O O . THR A 1 252 ? -2.158 -6.401 -2.670 1.00 97.88 252 THR A O 1
ATOM 1990 N N . ALA A 1 253 ? -4.062 -7.125 -3.586 1.00 95.38 253 ALA A N 1
ATOM 1991 C CA . ALA A 1 253 ? -4.660 -7.435 -2.287 1.00 95.38 253 ALA A CA 1
ATOM 1992 C C . ALA A 1 253 ? -3.945 -8.590 -1.555 1.00 95.38 253 ALA A C 1
ATOM 1994 O O . ALA A 1 253 ? -4.029 -8.682 -0.328 1.00 95.38 253 ALA A O 1
ATOM 1995 N N . ASP A 1 254 ? -3.268 -9.465 -2.297 1.00 96.06 254 ASP A N 1
ATOM 1996 C CA . ASP A 1 254 ? -2.642 -10.691 -1.812 1.00 96.06 254 ASP A CA 1
ATOM 1997 C C . ASP A 1 254 ? -1.109 -10.673 -1.865 1.00 96.06 254 ASP A C 1
ATOM 1999 O O . ASP A 1 254 ? -0.477 -11.310 -1.020 1.00 96.06 254 ASP A O 1
ATOM 2003 N N . GLU A 1 255 ? -0.501 -9.949 -2.810 1.00 98.06 255 GLU A N 1
ATOM 2004 C CA . GLU A 1 255 ? 0.956 -9.935 -3.018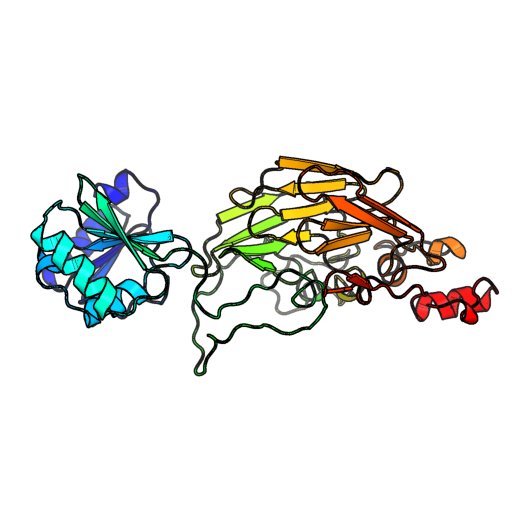 1.00 98.06 255 GLU A CA 1
ATOM 2005 C C . GLU A 1 255 ? 1.490 -8.557 -3.440 1.00 98.06 255 GLU A C 1
ATOM 2007 O O . GLU A 1 255 ? 0.765 -7.741 -4.013 1.00 98.06 255 GLU A O 1
ATOM 2012 N N . VAL A 1 256 ? 2.776 -8.300 -3.191 1.00 98.75 256 VAL A N 1
ATOM 2013 C CA . VAL A 1 256 ? 3.486 -7.139 -3.752 1.00 98.75 256 VAL A CA 1
ATOM 2014 C C . VAL A 1 256 ? 4.593 -7.627 -4.675 1.00 98.75 256 VAL A C 1
ATOM 2016 O O . VAL A 1 256 ? 5.389 -8.473 -4.288 1.00 98.75 256 VAL A O 1
ATOM 2019 N N . TYR A 1 257 ? 4.650 -7.100 -5.889 1.00 98.88 257 TYR A N 1
ATOM 2020 C CA . TYR A 1 257 ? 5.642 -7.434 -6.903 1.00 98.88 257 TYR A CA 1
ATOM 2021 C C . TYR A 1 257 ? 6.651 -6.295 -6.979 1.00 98.88 257 TYR A C 1
ATOM 2023 O O . TYR A 1 257 ? 6.248 -5.160 -7.206 1.00 98.88 257 TYR A O 1
ATOM 2031 N N . LEU A 1 258 ? 7.935 -6.578 -6.774 1.00 98.75 258 LEU A N 1
ATOM 2032 C CA . LEU A 1 258 ? 9.010 -5.585 -6.750 1.00 98.75 258 LEU A CA 1
ATOM 2033 C C . LEU A 1 258 ? 10.088 -5.961 -7.772 1.00 98.75 258 LEU A C 1
ATOM 2035 O O . LEU A 1 258 ? 10.781 -6.962 -7.606 1.00 98.75 258 LEU A O 1
ATOM 2039 N N . ALA A 1 259 ? 10.216 -5.160 -8.824 1.00 98.38 259 ALA A N 1
ATOM 2040 C CA . ALA A 1 259 ? 11.213 -5.302 -9.875 1.00 98.38 259 ALA A CA 1
ATOM 2041 C C . ALA A 1 259 ? 12.580 -4.783 -9.408 1.00 98.38 259 ALA A C 1
ATOM 2043 O O . ALA A 1 259 ? 12.720 -3.612 -9.051 1.00 98.38 259 ALA A O 1
ATOM 2044 N N . MET A 1 260 ? 13.586 -5.653 -9.460 1.00 96.25 260 MET A N 1
ATOM 2045 C CA . MET A 1 260 ? 14.974 -5.385 -9.094 1.00 96.25 260 MET A CA 1
ATOM 2046 C C . MET A 1 260 ? 15.885 -6.065 -10.118 1.00 96.25 260 MET A C 1
ATOM 2048 O O . MET A 1 260 ? 15.933 -7.292 -10.198 1.00 96.25 260 MET A O 1
ATOM 2052 N N . GLN A 1 261 ? 16.616 -5.279 -10.913 1.00 95.50 261 GLN A N 1
ATOM 2053 C CA . GLN A 1 261 ? 17.475 -5.801 -11.985 1.00 95.50 261 GLN A CA 1
ATOM 2054 C C . GLN A 1 261 ? 16.692 -6.759 -12.909 1.00 95.50 261 GLN A C 1
ATOM 2056 O O . GLN A 1 261 ? 15.666 -6.370 -13.455 1.00 95.50 261 GLN A O 1
ATOM 2061 N N . HIS A 1 262 ? 17.141 -8.005 -13.086 1.00 97.69 262 HIS A N 1
ATOM 2062 C CA . HIS A 1 262 ? 16.493 -9.027 -13.917 1.00 97.69 262 HIS A CA 1
ATOM 2063 C C . HIS A 1 262 ? 15.426 -9.857 -13.170 1.00 97.69 262 HIS A C 1
ATOM 2065 O O . HIS A 1 262 ? 14.900 -10.832 -13.716 1.00 97.69 262 HIS A O 1
ATOM 2071 N N . GLU A 1 263 ? 15.118 -9.502 -11.921 1.00 98.19 263 GLU A N 1
ATOM 2072 C CA . GLU A 1 263 ? 14.250 -10.253 -11.017 1.00 98.19 263 GLU A CA 1
ATOM 2073 C C . GLU A 1 263 ? 13.020 -9.436 -10.595 1.00 98.19 263 GLU A C 1
ATOM 2075 O O . GLU A 1 263 ? 13.039 -8.211 -10.507 1.00 98.19 263 GLU A O 1
ATOM 2080 N N . CYS A 1 264 ? 11.931 -10.134 -10.293 1.00 98.69 264 CYS A N 1
ATOM 2081 C CA . CYS A 1 264 ? 10.770 -9.613 -9.594 1.00 98.69 264 CYS A CA 1
ATOM 2082 C C . CYS A 1 264 ? 10.595 -10.397 -8.294 1.00 98.69 264 CYS A C 1
ATOM 2084 O O . CYS A 1 264 ? 10.206 -11.571 -8.293 1.00 98.69 264 CYS A O 1
ATOM 2086 N N . HIS A 1 265 ? 10.857 -9.735 -7.174 1.00 98.69 265 HIS A N 1
ATOM 2087 C CA . HIS A 1 265 ? 10.637 -10.275 -5.843 1.00 98.69 265 HIS A CA 1
ATOM 2088 C C . HIS A 1 265 ? 9.152 -10.172 -5.510 1.00 98.69 265 HIS A C 1
ATOM 2090 O O . HIS A 1 265 ? 8.596 -9.077 -5.436 1.00 98.69 265 HIS A O 1
ATOM 2096 N N . VAL A 1 266 ? 8.505 -11.315 -5.293 1.00 98.81 266 VAL A N 1
ATOM 2097 C CA . VAL A 1 266 ? 7.110 -11.355 -4.857 1.00 98.81 266 VAL A CA 1
ATOM 2098 C C . VAL A 1 266 ? 7.070 -11.450 -3.342 1.00 98.81 266 VAL A C 1
ATOM 2100 O O . VAL A 1 266 ? 7.570 -12.414 -2.758 1.00 98.81 266 VAL A O 1
ATOM 2103 N N . LEU A 1 267 ? 6.486 -10.442 -2.710 1.00 98.75 267 LEU A N 1
ATOM 2104 C CA . LEU A 1 267 ? 6.467 -10.238 -1.271 1.00 98.75 267 LEU A CA 1
ATOM 2105 C C . LEU A 1 267 ? 5.091 -10.560 -0.682 1.00 98.75 267 LEU A C 1
ATOM 2107 O O . LEU A 1 267 ? 4.057 -10.325 -1.315 1.00 98.75 267 LEU A O 1
ATOM 2111 N N . ASP A 1 268 ? 5.072 -11.065 0.550 1.00 98.38 268 ASP A N 1
ATOM 2112 C CA . ASP A 1 268 ? 3.845 -11.203 1.331 1.00 98.38 268 ASP A CA 1
ATOM 2113 C C . ASP A 1 268 ? 3.349 -9.824 1.796 1.00 98.38 268 ASP A C 1
ATOM 2115 O O . ASP A 1 268 ? 4.087 -9.029 2.379 1.00 98.38 268 ASP A O 1
ATOM 2119 N N . VAL A 1 269 ? 2.068 -9.528 1.568 1.00 97.06 269 VAL A N 1
ATOM 2120 C CA . VAL A 1 269 ? 1.447 -8.246 1.954 1.00 97.06 269 VAL A CA 1
ATOM 2121 C C . VAL A 1 269 ? 1.370 -8.021 3.470 1.00 97.06 269 VAL A C 1
ATOM 2123 O O . VAL A 1 269 ? 1.089 -6.902 3.916 1.00 97.06 269 VAL A O 1
ATOM 2126 N N . LYS A 1 270 ? 1.536 -9.064 4.291 1.00 96.38 270 LYS A N 1
ATOM 2127 C CA . LYS A 1 270 ? 1.383 -9.006 5.752 1.00 96.38 270 LYS A CA 1
ATOM 2128 C C . LYS A 1 270 ? 2.667 -8.637 6.475 1.00 96.38 270 LYS A C 1
ATOM 2130 O O . LYS A 1 270 ? 2.559 -8.010 7.525 1.00 96.38 270 LYS A O 1
ATOM 2135 N N . ASP A 1 271 ? 3.824 -9.015 5.943 1.00 97.12 271 ASP A N 1
ATOM 2136 C CA . ASP A 1 271 ? 5.119 -8.814 6.602 1.00 97.12 271 ASP A CA 1
ATOM 2137 C C . ASP A 1 271 ? 6.251 -8.356 5.663 1.00 97.12 271 ASP A C 1
ATOM 2139 O O . ASP A 1 271 ? 7.334 -8.018 6.138 1.00 97.12 271 ASP A O 1
ATOM 2143 N N . GLY A 1 272 ? 6.013 -8.298 4.348 1.00 98.00 272 GLY A N 1
ATOM 2144 C CA . GLY A 1 272 ? 7.003 -7.891 3.354 1.00 98.00 272 GLY A CA 1
ATOM 2145 C C . GLY A 1 272 ? 8.053 -8.961 3.037 1.00 98.00 272 GLY A C 1
ATOM 2146 O O . GLY A 1 272 ? 8.994 -8.681 2.287 1.00 98.00 272 GLY A O 1
ATOM 2147 N N . ALA A 1 273 ? 7.934 -10.181 3.573 1.00 98.38 273 ALA A N 1
ATOM 2148 C CA . ALA A 1 273 ? 8.878 -11.265 3.319 1.00 98.38 273 ALA A CA 1
ATOM 2149 C C . ALA A 1 273 ? 8.794 -11.753 1.866 1.00 98.38 273 ALA A C 1
ATOM 2151 O O . ALA A 1 273 ? 7.716 -11.825 1.279 1.00 98.38 273 ALA A O 1
ATOM 2152 N N . THR A 1 274 ? 9.934 -12.116 1.268 1.00 98.38 274 THR A N 1
ATOM 2153 C CA . THR A 1 274 ? 9.947 -12.693 -0.084 1.00 98.38 274 THR A CA 1
ATOM 2154 C C . THR A 1 274 ? 9.313 -14.081 -0.054 1.00 98.38 274 THR A C 1
ATOM 2156 O O . THR A 1 274 ? 9.833 -14.982 0.598 1.00 98.38 274 THR A O 1
ATOM 2159 N N . LYS A 1 275 ? 8.231 -14.269 -0.809 1.00 97.94 275 LYS A N 1
ATOM 2160 C CA . LYS A 1 275 ? 7.592 -15.572 -1.029 1.00 97.94 275 LYS A CA 1
ATOM 2161 C C . LYS A 1 275 ? 8.248 -16.333 -2.174 1.00 97.94 275 LYS A C 1
ATOM 2163 O O . LYS A 1 275 ? 8.423 -17.543 -2.086 1.00 97.94 275 LYS A O 1
ATOM 2168 N N . ARG A 1 276 ? 8.569 -15.630 -3.263 1.00 98.12 276 ARG A N 1
ATOM 2169 C CA . ARG A 1 276 ? 9.224 -16.187 -4.456 1.00 98.12 276 ARG A CA 1
ATOM 2170 C C . ARG A 1 276 ? 9.887 -15.096 -5.285 1.00 98.12 276 ARG A C 1
ATOM 2172 O O . ARG A 1 276 ? 9.671 -13.909 -5.047 1.00 98.12 276 ARG A O 1
ATOM 2179 N N . ILE A 1 277 ? 10.662 -15.525 -6.271 1.00 98.62 277 ILE A N 1
ATOM 2180 C CA . ILE A 1 277 ? 11.335 -14.660 -7.235 1.00 98.62 277 ILE A CA 1
ATOM 2181 C C . ILE A 1 277 ? 10.959 -15.140 -8.637 1.00 98.62 277 ILE A C 1
ATOM 2183 O O . ILE A 1 277 ? 11.155 -16.310 -8.958 1.00 98.62 277 ILE A O 1
ATOM 2187 N N . ILE A 1 278 ? 10.416 -14.239 -9.455 1.00 98.75 278 ILE A N 1
ATOM 2188 C CA . ILE A 1 278 ? 10.149 -14.457 -10.883 1.00 98.75 278 ILE A CA 1
ATOM 2189 C C . ILE A 1 278 ? 11.276 -13.775 -11.657 1.00 98.75 278 ILE A C 1
ATOM 2191 O O . ILE A 1 278 ? 11.623 -12.642 -11.342 1.00 98.75 278 ILE A O 1
ATOM 2195 N N . LYS A 1 279 ? 11.868 -14.441 -12.649 1.00 98.62 279 LYS A N 1
ATOM 2196 C CA . LYS A 1 279 ? 13.033 -13.912 -13.376 1.00 98.62 279 LYS A CA 1
ATOM 2197 C C . LYS A 1 279 ? 12.721 -13.660 -14.843 1.00 98.62 279 LYS A C 1
ATOM 2199 O O . LYS A 1 279 ? 11.942 -14.393 -15.460 1.00 98.62 279 LYS A O 1
ATOM 2204 N N . LEU A 1 280 ? 13.380 -12.657 -15.415 1.00 98.62 280 LEU A N 1
ATOM 2205 C CA . LEU A 1 280 ? 13.484 -12.542 -16.865 1.00 98.62 280 LEU A CA 1
ATOM 2206 C C . LEU A 1 280 ? 14.280 -13.736 -17.431 1.00 98.62 280 LEU A C 1
ATOM 2208 O O . LEU A 1 280 ? 15.214 -14.202 -16.774 1.00 98.62 280 LEU A O 1
ATOM 2212 N N . PRO A 1 281 ? 13.959 -14.226 -18.646 1.00 97.94 281 PRO A N 1
ATOM 2213 C CA . PRO A 1 281 ? 14.700 -15.325 -19.271 1.00 97.94 281 PRO A CA 1
ATOM 2214 C C . PRO A 1 281 ? 16.176 -15.004 -19.535 1.00 97.94 281 PRO A C 1
ATOM 2216 O O . PRO A 1 281 ? 17.025 -15.886 -19.447 1.00 97.94 281 PRO A O 1
ATOM 2219 N N . ASP A 1 282 ? 16.481 -13.748 -19.872 1.00 97.38 282 ASP A N 1
ATOM 2220 C CA . ASP A 1 282 ? 17.845 -13.262 -20.083 1.00 97.38 282 ASP A CA 1
ATOM 2221 C C . ASP A 1 282 ? 18.280 -12.423 -18.880 1.00 97.38 282 ASP A C 1
ATOM 2223 O O . ASP A 1 282 ? 17.810 -11.300 -18.697 1.00 97.38 282 ASP A O 1
ATOM 2227 N N . SER A 1 283 ? 19.208 -12.948 -18.080 1.00 96.56 283 SER A N 1
ATOM 2228 C CA . SER A 1 283 ? 19.723 -12.278 -16.880 1.00 96.56 283 SER A CA 1
ATOM 2229 C C . SER A 1 283 ? 20.535 -11.012 -17.166 1.00 96.56 283 SER A C 1
ATOM 2231 O O . SER A 1 283 ? 20.848 -10.265 -16.243 1.00 96.56 283 SER A O 1
ATOM 2233 N N . ARG A 1 284 ? 20.885 -10.749 -18.431 1.00 96.19 284 ARG A N 1
ATOM 2234 C CA . ARG A 1 284 ? 21.555 -9.507 -18.852 1.00 96.19 284 ARG A CA 1
ATOM 2235 C C . ARG A 1 284 ? 20.569 -8.361 -19.077 1.00 96.19 284 ARG A C 1
ATOM 2237 O O . ARG A 1 284 ? 21.001 -7.224 -19.253 1.00 96.19 284 ARG A O 1
ATOM 2244 N N . LYS A 1 285 ? 19.269 -8.660 -19.146 1.00 96.62 285 LYS A N 1
ATOM 2245 C CA . LYS A 1 285 ? 18.204 -7.665 -19.277 1.00 96.62 285 LYS A CA 1
ATOM 2246 C C . LYS A 1 285 ? 17.673 -7.274 -17.907 1.00 96.62 285 LYS A C 1
ATOM 2248 O O . LYS A 1 285 ? 17.688 -8.062 -16.972 1.00 96.62 285 LYS A O 1
ATOM 2253 N N . GLU A 1 286 ? 17.141 -6.065 -17.824 1.00 96.75 286 GLU A N 1
ATOM 2254 C CA . GLU A 1 286 ? 16.507 -5.541 -16.617 1.00 96.75 286 GLU A CA 1
ATOM 2255 C C . GLU A 1 286 ? 14.987 -5.450 -16.787 1.00 96.75 286 GLU A C 1
ATOM 2257 O O . GLU A 1 286 ? 14.474 -5.250 -17.893 1.00 96.75 286 GLU A O 1
ATOM 2262 N N . TRP A 1 287 ? 14.265 -5.582 -15.678 1.00 98.19 287 TRP A N 1
ATOM 2263 C CA . TRP A 1 287 ? 12.816 -5.494 -15.582 1.00 98.19 287 TRP A CA 1
ATOM 2264 C C . TRP A 1 287 ? 12.377 -4.031 -15.711 1.00 98.19 287 TRP A C 1
ATOM 2266 O O . TRP A 1 287 ? 12.178 -3.304 -14.734 1.00 98.19 287 TRP A O 1
ATOM 2276 N N . ALA A 1 288 ? 12.241 -3.594 -16.960 1.00 97.88 288 ALA A N 1
ATOM 2277 C CA . ALA A 1 288 ? 12.097 -2.188 -17.314 1.00 97.88 288 ALA A CA 1
ATOM 2278 C C . ALA A 1 288 ? 10.737 -1.590 -16.927 1.00 97.88 288 ALA A C 1
ATOM 2280 O O . ALA A 1 288 ? 10.642 -0.429 -16.536 1.00 97.88 288 ALA A O 1
ATOM 2281 N N . PHE A 1 289 ? 9.687 -2.404 -17.007 1.00 98.50 289 PHE A N 1
ATOM 2282 C CA . PHE A 1 289 ? 8.300 -2.025 -16.748 1.00 98.50 289 PHE A CA 1
ATOM 2283 C C . PHE A 1 289 ? 7.625 -3.104 -15.911 1.00 98.50 289 PHE A C 1
ATOM 2285 O O . PHE A 1 289 ? 7.871 -4.283 -16.147 1.00 98.50 289 PHE A O 1
ATOM 2292 N N . ILE A 1 290 ? 6.766 -2.724 -14.968 1.00 98.75 290 ILE A N 1
ATOM 2293 C CA . ILE A 1 290 ? 5.988 -3.667 -14.164 1.00 98.75 290 ILE A CA 1
ATOM 2294 C C . ILE A 1 290 ? 4.533 -3.214 -14.075 1.00 98.75 290 ILE A C 1
ATOM 2296 O O . ILE A 1 290 ? 4.250 -2.036 -13.858 1.00 98.75 290 ILE A O 1
ATOM 2300 N N . ALA A 1 291 ? 3.615 -4.157 -14.256 1.00 98.56 291 ALA A N 1
ATOM 2301 C CA . ALA A 1 291 ? 2.182 -3.941 -14.102 1.00 98.56 291 ALA A CA 1
ATOM 2302 C C . ALA A 1 291 ? 1.466 -5.252 -13.786 1.00 98.56 291 ALA A C 1
ATOM 2304 O O . ALA A 1 291 ? 1.958 -6.326 -14.133 1.00 98.56 291 ALA A O 1
ATOM 2305 N N . VAL A 1 292 ? 0.276 -5.160 -13.193 1.00 98.56 292 VAL A N 1
ATOM 2306 C CA . VAL A 1 292 ? -0.620 -6.307 -13.015 1.00 98.56 292 VAL A CA 1
ATOM 2307 C C . VAL A 1 292 ? -1.958 -6.029 -13.691 1.00 98.56 292 VAL A C 1
ATOM 2309 O O . VAL A 1 292 ? -2.568 -4.978 -13.493 1.00 98.56 292 VAL A O 1
ATOM 2312 N N . TYR A 1 293 ? -2.437 -7.000 -14.466 1.00 97.81 293 TYR A N 1
ATOM 2313 C CA . TYR A 1 293 ? -3.784 -7.004 -15.022 1.00 97.81 293 TYR A CA 1
ATOM 2314 C C . TYR A 1 293 ? -4.444 -8.361 -14.777 1.00 97.81 293 TYR A C 1
ATOM 2316 O O . TYR A 1 293 ? -4.107 -9.349 -15.428 1.00 97.81 293 TYR A O 1
ATOM 2324 N N . ASN A 1 294 ? -5.395 -8.407 -13.839 1.00 95.88 294 ASN A N 1
ATOM 2325 C CA . ASN A 1 294 ? -5.958 -9.654 -13.312 1.00 95.88 294 ASN A CA 1
ATOM 2326 C C . ASN A 1 294 ? -4.830 -10.582 -12.817 1.00 95.88 294 ASN A C 1
ATOM 2328 O O . ASN A 1 294 ? -4.001 -10.153 -12.019 1.00 95.88 294 ASN A O 1
ATOM 2332 N N . ASP A 1 295 ? -4.761 -11.811 -13.326 1.00 97.50 295 ASP A N 1
ATOM 2333 C CA . ASP A 1 295 ? -3.739 -12.796 -12.956 1.00 97.50 295 ASP A CA 1
ATOM 2334 C C . ASP A 1 295 ? -2.462 -12.700 -13.805 1.00 97.50 295 ASP A C 1
ATOM 2336 O O . ASP A 1 295 ? -1.598 -13.568 -13.733 1.00 97.50 295 ASP A O 1
ATOM 2340 N N . ILE A 1 296 ? -2.310 -11.633 -14.597 1.00 98.50 296 ILE A N 1
ATOM 2341 C CA . ILE A 1 296 ? -1.147 -11.418 -15.458 1.00 98.50 296 ILE A CA 1
ATOM 2342 C C . ILE A 1 296 ? -0.207 -10.392 -14.826 1.00 98.50 296 ILE A C 1
ATOM 2344 O O . ILE A 1 296 ? -0.600 -9.248 -14.592 1.00 98.50 296 ILE A O 1
ATOM 2348 N N . LEU A 1 297 ? 1.050 -10.783 -14.625 1.00 98.88 297 LEU A N 1
ATOM 2349 C CA . LEU A 1 297 ? 2.164 -9.890 -14.309 1.00 98.88 297 LEU A CA 1
ATOM 2350 C C . LEU A 1 297 ? 2.904 -9.536 -15.605 1.00 98.88 297 LEU A C 1
ATOM 2352 O O . LEU A 1 297 ? 3.388 -10.417 -16.312 1.00 98.88 297 LEU A O 1
ATOM 2356 N N . LEU A 1 298 ? 3.002 -8.247 -15.915 1.00 98.81 298 LEU A N 1
ATOM 2357 C CA . LEU A 1 298 ? 3.695 -7.739 -17.096 1.00 98.81 298 LEU A CA 1
ATOM 2358 C C . LEU A 1 298 ? 5.112 -7.285 -16.746 1.00 98.81 298 LEU A C 1
ATOM 2360 O O . LEU A 1 298 ? 5.317 -6.584 -15.755 1.00 98.81 298 LEU A O 1
ATOM 2364 N N . ALA A 1 299 ? 6.064 -7.641 -17.606 1.00 98.81 299 ALA A N 1
ATOM 2365 C CA . ALA A 1 299 ? 7.472 -7.296 -17.483 1.00 98.81 299 ALA A CA 1
ATOM 2366 C C . ALA A 1 299 ? 8.003 -6.644 -18.761 1.00 98.81 299 ALA A C 1
ATOM 2368 O O . ALA A 1 299 ? 8.002 -7.259 -19.829 1.00 98.81 299 ALA A O 1
ATOM 2369 N N . GLY A 1 300 ? 8.508 -5.416 -18.661 1.00 98.56 300 GLY A N 1
ATOM 2370 C CA . GLY A 1 300 ? 9.302 -4.812 -19.728 1.00 98.56 300 GLY A CA 1
ATOM 2371 C C . GLY A 1 300 ? 10.617 -5.573 -19.888 1.00 98.56 300 GLY A C 1
ATOM 2372 O O . GLY A 1 300 ? 11.434 -5.586 -18.971 1.00 98.56 300 GLY A O 1
ATOM 2373 N N . ASN A 1 301 ? 10.820 -6.208 -21.041 1.00 98.25 301 ASN A N 1
ATOM 2374 C CA . ASN A 1 301 ? 11.947 -7.105 -21.292 1.00 98.25 301 ASN A CA 1
ATOM 2375 C C . ASN A 1 301 ? 13.214 -6.350 -21.723 1.00 98.25 301 ASN A C 1
ATOM 2377 O O . ASN A 1 301 ? 13.590 -6.379 -22.902 1.00 98.25 301 ASN A O 1
ATOM 2381 N N . GLY A 1 302 ? 13.871 -5.689 -20.769 1.00 98.06 302 GLY A N 1
ATOM 2382 C CA . GLY A 1 302 ? 15.037 -4.836 -20.999 1.00 98.06 302 GLY A CA 1
ATOM 2383 C C . GLY A 1 302 ? 14.656 -3.398 -21.348 1.00 98.06 302 GLY A C 1
ATOM 2384 O O . GLY A 1 302 ? 13.699 -3.159 -22.088 1.00 98.06 302 GLY A O 1
ATOM 2385 N N . PHE A 1 303 ? 15.415 -2.436 -20.819 1.00 97.25 303 PHE A N 1
ATOM 2386 C CA . PHE A 1 303 ? 15.259 -1.012 -21.122 1.00 97.25 303 PHE A CA 1
ATOM 2387 C C . PHE A 1 303 ? 15.692 -0.678 -22.555 1.00 97.25 303 PHE A C 1
ATOM 2389 O O . PHE A 1 303 ? 16.554 -1.343 -23.132 1.00 97.25 303 PHE A O 1
ATOM 2396 N N . GLY A 1 304 ? 15.128 0.394 -23.115 1.00 95.06 304 GLY A N 1
ATOM 2397 C CA . GLY A 1 304 ? 15.429 0.859 -24.470 1.00 95.06 304 GLY A CA 1
ATOM 2398 C C . GLY A 1 304 ? 16.907 1.194 -24.701 1.00 95.06 304 GLY A C 1
ATOM 2399 O O . GLY A 1 304 ? 17.449 0.821 -25.741 1.00 95.06 304 GLY A O 1
ATOM 2400 N N . HIS A 1 305 ? 17.564 1.858 -23.737 1.00 93.81 305 HIS A N 1
ATOM 2401 C CA . HIS A 1 305 ? 18.984 2.253 -23.803 1.00 93.81 305 HIS A CA 1
ATOM 2402 C C . HIS A 1 305 ? 19.416 2.851 -25.155 1.00 93.81 305 HIS A C 1
ATOM 2404 O O . HIS A 1 305 ? 20.442 2.480 -25.731 1.00 93.81 305 HIS A O 1
ATOM 2410 N N . PHE A 1 306 ? 18.634 3.799 -25.663 1.00 93.44 306 PHE A N 1
ATOM 2411 C CA . PHE A 1 306 ? 18.839 4.450 -26.956 1.00 93.44 306 PHE A CA 1
ATOM 2412 C C . PHE A 1 306 ? 20.197 5.153 -27.074 1.00 93.44 306 PHE A C 1
ATOM 2414 O O . PHE A 1 306 ? 20.780 5.161 -28.155 1.00 93.44 306 PHE A O 1
ATOM 2421 N N . GLY A 1 307 ? 20.728 5.707 -25.979 1.00 88.88 307 GLY A N 1
ATOM 2422 C CA . GLY A 1 307 ? 22.065 6.307 -25.945 1.00 88.88 307 GLY A CA 1
ATOM 2423 C C . GLY A 1 307 ? 23.179 5.328 -26.338 1.00 88.88 307 GLY A C 1
ATOM 2424 O O . GLY A 1 307 ? 24.083 5.693 -27.090 1.00 88.88 307 GLY A O 1
ATOM 2425 N N . LYS A 1 308 ? 23.063 4.048 -25.947 1.00 89.31 308 LYS A N 1
ATOM 2426 C CA . LYS A 1 308 ? 24.047 3.007 -26.302 1.00 89.31 308 LYS A CA 1
ATOM 2427 C C . LYS A 1 308 ? 24.122 2.756 -27.811 1.00 89.31 308 LYS A C 1
ATOM 2429 O O . LYS A 1 308 ? 25.164 2.347 -28.298 1.00 89.31 308 LYS A O 1
ATOM 2434 N N . GLN A 1 309 ? 23.051 3.025 -28.562 1.00 87.62 309 GLN A N 1
ATOM 2435 C CA . GLN A 1 309 ? 23.031 2.848 -30.023 1.00 87.62 309 GLN A CA 1
ATOM 2436 C C . GLN A 1 309 ? 23.853 3.908 -30.770 1.00 87.62 309 GLN A C 1
ATOM 2438 O O . GLN A 1 309 ? 24.084 3.782 -31.970 1.00 87.62 309 GLN A O 1
ATOM 2443 N N . VAL A 1 310 ? 24.260 4.975 -30.080 1.00 87.19 310 VAL A N 1
ATOM 2444 C CA . VAL A 1 310 ? 25.077 6.066 -30.628 1.00 87.19 310 VAL A CA 1
ATOM 2445 C C . VAL A 1 310 ? 26.327 6.319 -29.785 1.00 87.19 310 VAL A C 1
ATOM 2447 O O . VAL A 1 310 ? 26.850 7.434 -29.797 1.00 87.19 310 VAL A O 1
ATOM 2450 N N . ASP A 1 311 ? 26.769 5.298 -29.044 1.00 87.31 311 ASP A N 1
ATOM 2451 C CA . ASP A 1 311 ? 27.955 5.314 -28.178 1.00 87.31 311 ASP A CA 1
ATOM 2452 C C . ASP A 1 311 ? 27.963 6.452 -27.139 1.00 87.31 311 ASP A C 1
ATOM 2454 O O . ASP A 1 311 ? 29.015 6.923 -26.696 1.00 87.31 311 ASP A O 1
ATOM 2458 N N . GLU A 1 312 ? 26.777 6.908 -26.730 1.00 87.88 312 GLU A N 1
ATOM 2459 C CA . GLU A 1 312 ? 26.634 7.907 -25.679 1.00 87.88 312 GLU A CA 1
ATOM 2460 C C . GLU A 1 312 ? 26.963 7.284 -24.326 1.00 87.88 312 GLU A C 1
ATOM 2462 O O . GLU A 1 312 ? 26.381 6.276 -23.916 1.00 87.88 312 GLU A O 1
ATOM 2467 N N . GLN A 1 313 ? 27.905 7.905 -23.623 1.00 88.38 313 GLN A N 1
ATOM 2468 C CA . GLN A 1 313 ? 28.295 7.471 -22.292 1.00 88.38 313 GLN A CA 1
ATOM 2469 C C . GLN A 1 313 ? 27.255 7.922 -21.260 1.00 88.38 313 GLN A C 1
ATOM 2471 O O . GLN A 1 313 ? 26.731 9.037 -21.371 1.00 88.38 313 GLN A O 1
ATOM 2476 N N . PRO A 1 314 ? 26.960 7.094 -20.242 1.00 89.06 314 PRO A N 1
ATOM 2477 C CA . PRO A 1 314 ? 26.098 7.507 -19.146 1.00 89.06 314 PRO A CA 1
ATOM 2478 C C . PRO A 1 314 ? 26.692 8.722 -18.422 1.00 89.06 314 PRO A C 1
ATOM 2480 O O . PRO A 1 314 ? 27.909 8.909 -18.357 1.00 89.06 314 PRO A O 1
ATOM 2483 N N . GLY A 1 315 ? 25.813 9.555 -17.867 1.00 89.62 315 GLY A N 1
ATOM 2484 C CA . GLY A 1 315 ? 26.232 10.644 -16.995 1.00 89.62 315 GLY A CA 1
ATOM 2485 C C . GLY A 1 315 ? 26.728 10.116 -15.648 1.00 89.62 315 GLY A C 1
ATOM 2486 O O . GLY A 1 315 ? 26.664 8.922 -15.360 1.00 89.62 315 GLY A O 1
ATOM 2487 N N . LYS A 1 316 ? 27.164 11.030 -14.773 1.00 91.81 316 LYS A N 1
ATOM 2488 C CA . LYS A 1 316 ? 27.619 10.685 -13.412 1.00 91.81 316 LYS A CA 1
ATOM 2489 C C . LYS A 1 316 ? 26.576 9.907 -12.588 1.00 91.81 316 LYS A C 1
ATOM 2491 O O . LYS A 1 316 ? 26.949 9.129 -11.724 1.00 91.81 316 LYS A O 1
ATOM 2496 N N . ASP A 1 317 ? 25.292 10.139 -12.865 1.00 92.06 317 ASP A N 1
ATOM 2497 C CA . ASP A 1 317 ? 24.150 9.534 -12.172 1.00 92.06 317 ASP A CA 1
ATOM 2498 C C . ASP A 1 317 ? 23.535 8.375 -12.983 1.00 92.06 317 ASP A C 1
ATOM 2500 O O . ASP A 1 317 ? 22.417 7.963 -12.709 1.00 92.06 317 ASP A O 1
ATOM 2504 N N . GLY A 1 318 ? 24.230 7.865 -14.005 1.00 90.69 318 GLY A N 1
ATOM 2505 C CA . GLY A 1 318 ? 23.750 6.765 -14.842 1.00 90.69 318 GLY A CA 1
ATOM 2506 C C . GLY A 1 318 ? 23.127 7.198 -16.180 1.00 90.69 318 GLY A C 1
ATOM 2507 O O . GLY A 1 318 ? 23.414 8.292 -16.687 1.00 90.69 318 GLY A O 1
ATOM 2508 N N . PRO A 1 319 ? 22.339 6.308 -16.818 1.00 89.56 319 PRO A N 1
ATOM 2509 C CA . PRO A 1 319 ? 21.719 6.555 -18.118 1.00 89.56 319 PRO A CA 1
ATOM 2510 C C . PRO A 1 319 ? 20.769 7.755 -18.113 1.00 89.56 319 PRO A C 1
ATOM 2512 O O . PRO A 1 319 ? 20.189 8.121 -17.092 1.00 89.56 319 PRO A O 1
ATOM 2515 N N . ALA A 1 320 ? 20.550 8.349 -19.286 1.00 91.50 320 ALA A N 1
ATOM 2516 C CA . ALA A 1 320 ? 19.558 9.406 -19.417 1.00 91.50 320 ALA A CA 1
ATOM 2517 C C . ALA A 1 320 ? 18.147 8.855 -19.152 1.00 91.50 320 ALA A C 1
ATOM 2519 O O . ALA A 1 320 ? 17.823 7.744 -19.557 1.00 91.50 320 ALA A O 1
ATOM 2520 N N . ALA A 1 321 ? 17.251 9.662 -18.582 1.00 91.94 321 ALA A N 1
ATOM 2521 C CA . ALA A 1 321 ? 15.875 9.236 -18.301 1.00 91.94 321 ALA A CA 1
ATOM 2522 C C . ALA A 1 321 ? 15.132 8.682 -19.539 1.00 91.94 321 ALA A C 1
ATOM 2524 O O . ALA A 1 321 ? 14.311 7.777 -19.417 1.00 91.94 321 ALA A O 1
ATOM 2525 N N . THR A 1 322 ? 15.457 9.180 -20.740 1.00 93.06 322 THR A N 1
ATOM 2526 C CA . THR A 1 322 ? 14.897 8.670 -22.004 1.00 93.06 322 THR A CA 1
ATOM 2527 C C . THR A 1 322 ? 15.280 7.220 -22.292 1.00 93.06 322 THR A C 1
ATOM 2529 O O . THR A 1 322 ? 14.546 6.557 -23.011 1.00 93.06 322 THR A O 1
ATOM 2532 N N . ASP A 1 323 ? 16.411 6.736 -21.777 1.00 94.69 323 ASP A N 1
ATOM 2533 C CA . ASP A 1 323 ? 16.871 5.356 -21.955 1.00 94.69 323 ASP A CA 1
ATOM 2534 C C . ASP A 1 323 ? 16.084 4.372 -21.092 1.00 94.69 323 ASP A C 1
ATOM 2536 O O . ASP A 1 323 ? 16.036 3.187 -21.417 1.00 94.69 323 ASP A O 1
ATOM 2540 N N . LEU A 1 324 ? 15.465 4.874 -20.020 1.00 95.44 324 LEU A N 1
ATOM 2541 C CA . LEU A 1 324 ? 14.729 4.097 -19.025 1.00 95.44 324 LEU A CA 1
ATOM 2542 C C . LEU A 1 324 ? 13.204 4.206 -19.189 1.00 95.44 324 LEU A C 1
ATOM 2544 O O . LEU A 1 324 ? 12.461 3.646 -18.388 1.00 95.44 324 LEU A O 1
ATOM 2548 N N . SER A 1 325 ? 12.724 4.931 -20.205 1.00 96.69 325 SER A N 1
ATOM 2549 C CA . SER A 1 325 ? 11.299 5.254 -20.374 1.00 96.69 325 SER A CA 1
ATOM 2550 C C . SER A 1 325 ? 10.518 4.322 -21.301 1.00 96.69 325 SER A C 1
ATOM 2552 O O . SER A 1 325 ? 9.356 4.584 -21.626 1.00 96.69 325 SER A O 1
ATOM 2554 N N . ALA A 1 326 ? 11.170 3.282 -21.806 1.00 97.75 326 ALA A N 1
ATOM 2555 C CA . ALA A 1 326 ? 10.579 2.324 -22.721 1.00 97.75 326 ALA A CA 1
ATOM 2556 C C . ALA A 1 326 ? 11.299 0.978 -22.623 1.00 97.75 326 ALA A C 1
ATOM 2558 O O . ALA A 1 326 ? 12.470 0.927 -22.229 1.00 97.75 326 ALA A O 1
ATOM 2559 N N . SER A 1 327 ? 10.618 -0.090 -23.033 1.00 98.00 327 SER A N 1
ATOM 2560 C CA . SER A 1 327 ? 11.165 -1.442 -23.039 1.00 98.00 327 SER A CA 1
ATOM 2561 C C . SER A 1 327 ? 11.397 -1.964 -24.458 1.00 98.00 327 SER A C 1
ATOM 2563 O O . SER A 1 327 ? 10.704 -1.588 -25.404 1.00 98.00 327 SER A O 1
ATOM 2565 N N . GLN A 1 328 ? 12.373 -2.858 -24.613 1.00 97.69 328 GLN A N 1
ATOM 2566 C CA . GLN A 1 328 ? 12.685 -3.533 -25.884 1.00 97.69 328 GLN A CA 1
ATOM 2567 C C . GLN A 1 328 ? 11.706 -4.668 -26.213 1.00 97.69 328 GLN A C 1
ATOM 2569 O O . GLN A 1 328 ? 11.706 -5.201 -27.316 1.00 97.69 328 GLN A O 1
ATOM 2574 N N . GLY A 1 329 ? 10.873 -5.051 -25.252 1.00 98.19 329 GLY A N 1
ATOM 2575 C CA . GLY A 1 329 ? 9.847 -6.068 -25.400 1.00 98.19 329 GLY A CA 1
ATOM 2576 C C . GLY A 1 329 ? 8.968 -6.126 -24.160 1.00 98.19 329 GLY A C 1
ATOM 2577 O O . GLY A 1 329 ? 9.148 -5.353 -23.212 1.00 98.19 329 GLY A O 1
ATOM 2578 N N . LEU A 1 330 ? 8.022 -7.053 -24.162 1.00 98.62 330 LEU A N 1
ATOM 2579 C CA . LEU A 1 330 ? 7.090 -7.292 -23.070 1.00 98.62 330 LEU A CA 1
ATOM 2580 C C . LEU A 1 330 ? 6.938 -8.802 -22.861 1.00 98.62 330 LEU A C 1
ATOM 2582 O O . LEU A 1 330 ? 6.791 -9.550 -23.828 1.00 98.62 330 LEU A O 1
ATOM 2586 N N . ILE A 1 331 ? 6.972 -9.242 -21.608 1.00 98.88 331 ILE A N 1
ATOM 2587 C CA . ILE A 1 331 ? 6.671 -10.618 -21.201 1.00 98.88 331 ILE A CA 1
ATOM 2588 C C . ILE A 1 331 ? 5.454 -10.574 -20.287 1.00 98.88 331 ILE A C 1
ATOM 2590 O O . ILE A 1 331 ? 5.371 -9.719 -19.404 1.00 98.88 331 ILE A O 1
ATOM 2594 N N . ALA A 1 332 ? 4.522 -11.494 -20.495 1.00 98.81 332 ALA A N 1
ATOM 2595 C CA . ALA A 1 332 ? 3.449 -11.767 -19.558 1.00 98.81 332 ALA A CA 1
ATOM 2596 C C . ALA A 1 332 ? 3.726 -13.061 -18.811 1.00 98.81 332 ALA A C 1
ATOM 2598 O O . ALA A 1 332 ? 3.979 -14.101 -19.420 1.00 98.81 332 ALA A O 1
ATOM 2599 N N . TYR A 1 333 ? 3.600 -12.983 -17.497 1.00 98.88 333 TYR A N 1
ATOM 2600 C CA . TYR A 1 333 ? 3.667 -14.111 -16.592 1.00 98.88 333 TYR A CA 1
ATOM 2601 C C . TYR A 1 333 ? 2.292 -14.358 -15.985 1.00 98.88 333 TYR A C 1
ATOM 2603 O O . TYR A 1 333 ? 1.567 -13.404 -15.694 1.00 98.88 333 TYR A O 1
ATOM 2611 N N . ASP A 1 334 ? 1.959 -15.616 -15.723 1.00 98.69 334 ASP A N 1
ATOM 2612 C CA . ASP A 1 334 ? 0.971 -15.923 -14.699 1.00 98.69 334 ASP A CA 1
ATOM 2613 C C . ASP A 1 334 ? 1.550 -15.453 -13.363 1.00 98.69 334 ASP A C 1
ATOM 2615 O O . ASP A 1 334 ? 2.628 -15.885 -12.939 1.00 98.69 334 ASP A O 1
ATOM 2619 N N . ARG A 1 335 ? 0.868 -14.504 -12.718 1.00 97.75 335 ARG A N 1
ATOM 2620 C CA . ARG A 1 335 ? 1.438 -13.802 -11.570 1.00 97.75 335 ARG A CA 1
ATOM 2621 C C . ARG A 1 335 ? 1.681 -14.739 -10.397 1.00 97.75 335 ARG A C 1
ATOM 2623 O O . ARG A 1 335 ? 2.556 -14.437 -9.595 1.00 97.75 335 ARG A O 1
ATOM 2630 N N . HIS A 1 336 ? 0.955 -15.854 -10.289 1.00 97.31 336 HIS A N 1
ATOM 2631 C CA . HIS A 1 336 ? 1.001 -16.776 -9.155 1.00 97.31 336 HIS A CA 1
ATOM 2632 C C . HIS A 1 336 ? 2.096 -17.836 -9.289 1.00 97.31 336 HIS A C 1
ATOM 2634 O O . HIS A 1 336 ? 2.894 -18.014 -8.368 1.00 97.31 336 HIS A O 1
ATOM 2640 N N . SER A 1 337 ? 2.155 -18.512 -10.431 1.00 97.50 337 SER A N 1
ATOM 2641 C CA . SER A 1 337 ? 3.126 -19.565 -10.737 1.00 97.50 337 SER A CA 1
ATOM 2642 C C . SER A 1 337 ? 4.473 -19.012 -11.206 1.00 97.50 337 SER A C 1
ATOM 2644 O O . SER A 1 337 ? 5.507 -19.626 -10.951 1.00 97.50 337 SER A O 1
ATOM 2646 N N . GLY A 1 338 ? 4.479 -17.842 -11.853 1.00 98.06 338 GLY A N 1
ATOM 2647 C CA . GLY A 1 338 ? 5.652 -17.310 -12.543 1.00 98.06 338 GLY A CA 1
ATOM 2648 C C . GLY A 1 338 ? 5.908 -17.956 -13.908 1.00 98.06 338 GLY A C 1
ATOM 2649 O O . GLY A 1 338 ? 6.979 -17.744 -14.474 1.00 98.06 338 GLY A O 1
ATOM 2650 N N . GLU A 1 339 ? 4.962 -18.733 -14.444 1.00 98.56 339 GLU A N 1
ATOM 2651 C CA . GLU A 1 339 ? 5.055 -19.276 -15.800 1.00 98.56 339 GLU A CA 1
ATOM 2652 C C . GLU A 1 339 ? 4.892 -18.172 -16.847 1.00 98.56 339 GLU A C 1
ATOM 2654 O O . GLU A 1 339 ? 4.050 -17.284 -16.713 1.00 98.56 339 GLU A O 1
ATOM 2659 N N . ILE A 1 340 ? 5.690 -18.233 -17.914 1.00 98.75 340 ILE A N 1
ATOM 2660 C CA . ILE A 1 340 ? 5.571 -17.310 -19.045 1.00 98.75 340 ILE A CA 1
ATOM 2661 C C . ILE A 1 340 ? 4.353 -17.710 -19.875 1.00 98.75 340 ILE A C 1
ATOM 2663 O O . ILE A 1 340 ? 4.298 -18.809 -20.421 1.00 98.75 340 ILE A O 1
ATOM 2667 N N . LEU A 1 341 ? 3.408 -16.785 -20.016 1.00 98.69 341 LEU A N 1
ATOM 2668 C CA . LEU A 1 341 ? 2.221 -16.946 -20.852 1.00 98.69 341 LEU A CA 1
ATOM 2669 C C . LEU A 1 341 ? 2.521 -16.592 -22.308 1.00 98.69 341 LEU A C 1
ATOM 2671 O O . LEU A 1 341 ? 2.089 -17.286 -23.226 1.00 98.69 341 LEU A O 1
ATOM 2675 N N . TRP A 1 342 ? 3.251 -15.496 -22.521 1.00 98.50 342 TRP A N 1
ATOM 2676 C CA . TRP A 1 342 ? 3.723 -15.061 -23.833 1.00 98.50 342 TRP A CA 1
ATOM 2677 C C . TRP A 1 342 ? 4.830 -14.012 -23.700 1.00 98.50 342 TRP A C 1
ATOM 2679 O O . TRP A 1 342 ? 4.998 -13.374 -22.660 1.00 98.50 342 TRP A O 1
ATOM 2689 N N . GLN A 1 343 ? 5.558 -13.806 -24.794 1.00 98.50 343 GLN A N 1
ATOM 2690 C CA . GLN A 1 343 ? 6.556 -12.754 -24.946 1.00 98.50 343 GLN A CA 1
ATOM 2691 C C . GLN A 1 343 ? 6.439 -12.131 -26.339 1.00 98.50 343 GLN A C 1
ATOM 2693 O O . GLN A 1 343 ? 6.154 -12.825 -27.314 1.00 98.50 343 GLN A O 1
ATOM 2698 N N . VAL A 1 344 ? 6.687 -10.826 -26.429 1.00 98.12 344 VAL A N 1
ATOM 2699 C CA . VAL A 1 344 ? 6.760 -10.089 -27.693 1.00 98.12 344 VAL A CA 1
ATOM 2700 C C . VAL A 1 344 ? 7.901 -9.076 -27.652 1.00 98.12 344 VAL A C 1
ATOM 2702 O O . VAL A 1 344 ? 8.053 -8.341 -26.675 1.00 98.12 344 VAL A O 1
ATOM 2705 N N . ASP A 1 345 ? 8.695 -9.027 -28.717 1.00 97.88 345 ASP A N 1
ATOM 2706 C CA . ASP A 1 345 ? 9.722 -8.002 -28.898 1.00 97.88 345 ASP A CA 1
ATOM 2707 C C . ASP A 1 345 ? 9.118 -6.768 -29.583 1.00 97.88 345 ASP A C 1
ATOM 2709 O O . ASP A 1 345 ? 8.244 -6.874 -30.451 1.00 97.88 345 ASP A O 1
ATOM 2713 N N . ALA A 1 346 ? 9.573 -5.584 -29.182 1.00 96.75 346 ALA A N 1
ATOM 2714 C CA . ALA A 1 346 ? 9.205 -4.339 -29.838 1.00 96.75 346 ALA A CA 1
ATOM 2715 C C . ALA A 1 346 ? 9.968 -4.199 -31.164 1.00 96.75 346 ALA A C 1
ATOM 2717 O O . ALA A 1 346 ? 11.115 -4.633 -31.276 1.00 96.75 346 ALA A O 1
ATOM 2718 N N . ILE A 1 347 ? 9.362 -3.550 -32.163 1.00 94.50 347 ILE A N 1
ATOM 2719 C CA . ILE A 1 347 ? 10.108 -3.143 -33.365 1.00 94.50 347 ILE A CA 1
ATOM 2720 C C . ILE A 1 347 ? 10.997 -1.943 -33.031 1.00 94.50 347 ILE A C 1
ATOM 2722 O O . ILE A 1 347 ? 12.134 -1.861 -33.495 1.00 94.50 347 ILE A O 1
ATOM 2726 N N . HIS A 1 348 ? 10.475 -1.013 -32.230 1.00 94.81 348 HIS A N 1
ATOM 2727 C CA . HIS A 1 348 ? 11.173 0.199 -31.822 1.00 94.81 348 HIS A CA 1
ATOM 2728 C C . HIS A 1 348 ? 11.396 0.218 -30.312 1.00 94.81 348 HIS A C 1
ATOM 2730 O O . HIS A 1 348 ? 12.533 0.156 -29.853 1.00 94.81 348 HIS A O 1
ATOM 2736 N N . SER A 1 349 ? 10.307 0.325 -29.554 1.00 96.94 349 SER A N 1
ATOM 2737 C CA . SER A 1 349 ? 10.261 0.190 -28.097 1.00 96.94 349 SER A CA 1
ATOM 2738 C C . SER A 1 349 ? 8.828 0.397 -27.619 1.00 96.94 349 SER A C 1
ATOM 2740 O O . SER A 1 349 ? 8.120 1.238 -28.171 1.00 96.94 349 SER A O 1
ATOM 2742 N N . PHE A 1 350 ? 8.414 -0.283 -26.555 1.00 98.19 350 PHE A N 1
ATOM 2743 C CA . PHE A 1 350 ? 7.128 -0.006 -25.919 1.00 98.19 350 PHE A CA 1
ATOM 2744 C C . PHE A 1 350 ? 7.281 1.107 -24.886 1.00 98.19 350 PHE A C 1
ATOM 2746 O O . PHE A 1 350 ? 7.963 0.933 -23.875 1.00 98.19 350 PHE A O 1
ATOM 2753 N N . LEU A 1 351 ? 6.657 2.261 -25.135 1.00 97.50 351 LEU A N 1
ATOM 2754 C CA . LEU A 1 351 ? 6.688 3.385 -24.195 1.00 97.50 351 LEU A CA 1
ATOM 2755 C C . LEU A 1 351 ? 5.928 3.024 -22.917 1.00 97.50 351 LEU A C 1
ATOM 2757 O O . LEU A 1 351 ? 4.743 2.705 -22.985 1.00 97.50 351 LEU A O 1
ATOM 2761 N N . HIS A 1 352 ? 6.572 3.120 -21.750 1.00 97.38 352 HIS A N 1
ATOM 2762 C CA . HIS A 1 352 ? 5.990 2.639 -20.488 1.00 97.38 352 HIS A CA 1
ATOM 2763 C C . HIS A 1 352 ? 4.651 3.311 -20.146 1.00 97.38 352 HIS A C 1
ATOM 2765 O O . HIS A 1 352 ? 3.722 2.653 -19.687 1.00 97.38 352 HIS A O 1
ATOM 2771 N N . ASN A 1 353 ? 4.516 4.611 -20.419 1.00 94.12 353 ASN A N 1
ATOM 2772 C CA . ASN A 1 353 ? 3.282 5.368 -20.180 1.00 94.12 353 ASN A CA 1
ATOM 2773 C C . ASN A 1 353 ? 2.147 5.054 -21.176 1.00 94.12 353 ASN A C 1
ATOM 2775 O O . ASN A 1 353 ? 1.015 5.488 -20.967 1.00 94.12 353 ASN A O 1
ATOM 2779 N N . ALA A 1 354 ? 2.439 4.311 -22.245 1.00 95.94 354 ALA A N 1
ATOM 2780 C CA . ALA A 1 354 ? 1.483 3.896 -23.265 1.00 95.94 354 ALA A CA 1
ATOM 2781 C C . ALA A 1 354 ? 1.182 2.389 -23.228 1.00 95.94 354 ALA A C 1
ATOM 2783 O O . ALA A 1 354 ? 0.437 1.905 -24.080 1.00 95.94 354 ALA A O 1
ATOM 2784 N N . ILE A 1 355 ? 1.745 1.654 -22.263 1.00 98.06 355 ILE A N 1
ATOM 2785 C CA . ILE A 1 355 ? 1.336 0.280 -21.971 1.00 98.06 355 ILE A CA 1
ATOM 2786 C C . ILE A 1 355 ? 0.117 0.363 -21.057 1.00 98.06 355 ILE A C 1
ATOM 2788 O O . ILE A 1 355 ? 0.226 0.787 -19.906 1.00 98.06 355 ILE A O 1
ATOM 2792 N N . VAL A 1 356 ? -1.046 -0.022 -21.581 1.00 98.12 356 VAL A N 1
ATOM 2793 C CA . VAL A 1 356 ? -2.310 -0.025 -20.836 1.00 98.12 356 VAL A CA 1
ATOM 2794 C C . VAL A 1 356 ? -3.067 -1.329 -21.030 1.00 98.12 356 VAL A C 1
ATOM 2796 O O . VAL A 1 356 ? -2.951 -1.977 -22.070 1.00 98.12 356 VAL A O 1
ATOM 2799 N N . ALA A 1 357 ? -3.887 -1.709 -20.054 1.00 98.06 357 ALA A N 1
ATOM 2800 C CA . ALA A 1 357 ? -4.731 -2.894 -20.154 1.00 98.06 357 ALA A CA 1
ATOM 2801 C C . ALA A 1 357 ? -6.179 -2.618 -19.747 1.00 98.06 357 ALA A C 1
ATOM 2803 O O . ALA A 1 357 ? -6.468 -1.829 -18.851 1.00 98.06 357 ALA A O 1
ATOM 2804 N N . GLY A 1 358 ? -7.111 -3.289 -20.417 1.00 96.25 358 GLY A N 1
ATOM 2805 C CA . GLY A 1 358 ? -8.537 -3.172 -20.148 1.00 96.25 358 GLY A CA 1
ATOM 2806 C C . GLY A 1 358 ? -9.368 -3.943 -21.164 1.00 96.25 358 GLY A C 1
ATOM 2807 O O . GLY A 1 358 ? -8.933 -4.186 -22.287 1.00 96.25 358 GLY A O 1
ATOM 2808 N N . LYS A 1 359 ? -10.585 -4.341 -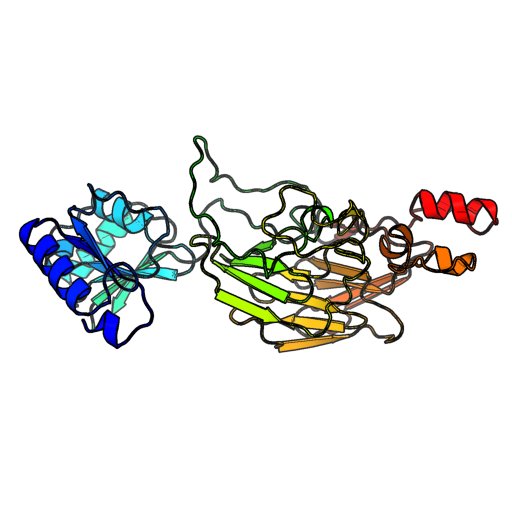20.771 1.00 94.94 359 LYS A N 1
ATOM 2809 C CA . LYS A 1 359 ? -11.508 -5.118 -21.624 1.00 94.94 359 LYS A CA 1
ATOM 2810 C C . LYS A 1 359 ? -10.837 -6.352 -22.262 1.00 94.94 359 LYS A C 1
ATOM 2812 O O . LYS A 1 359 ? -11.025 -6.620 -23.447 1.00 94.94 359 LYS A O 1
ATOM 2817 N N . ASN A 1 360 ? -10.060 -7.091 -21.464 1.00 94.12 360 ASN A N 1
ATOM 2818 C CA . ASN A 1 360 ? -9.331 -8.304 -21.852 1.00 94.12 360 ASN A CA 1
ATOM 2819 C C . ASN A 1 360 ? -8.303 -8.088 -22.973 1.00 94.12 360 ASN A C 1
ATOM 2821 O O . ASN A 1 360 ? -8.046 -8.991 -23.768 1.00 94.12 360 ASN A O 1
ATOM 2825 N N . ARG A 1 361 ? -7.737 -6.883 -23.071 1.00 96.75 361 ARG A N 1
ATOM 2826 C CA . ARG A 1 361 ? -6.702 -6.536 -24.047 1.00 96.75 361 ARG A CA 1
ATOM 2827 C C . ARG A 1 361 ? -5.603 -5.718 -23.391 1.00 96.75 361 ARG A C 1
ATOM 2829 O O . ARG A 1 361 ? -5.861 -4.979 -22.442 1.00 96.75 361 ARG A O 1
ATOM 2836 N N . ILE A 1 362 ? -4.403 -5.848 -23.941 1.00 97.62 362 ILE A N 1
ATOM 2837 C CA . ILE A 1 362 ? -3.252 -5.004 -23.636 1.00 97.62 362 ILE A CA 1
ATOM 2838 C C . ILE A 1 362 ? -2.954 -4.199 -24.894 1.00 97.62 362 ILE A C 1
ATOM 2840 O O . ILE A 1 362 ? -2.959 -4.739 -26.002 1.00 97.62 362 ILE A O 1
ATOM 2844 N N . TYR A 1 363 ? -2.745 -2.907 -24.712 1.00 97.81 363 TYR A N 1
ATOM 2845 C CA . TYR A 1 363 ? -2.419 -1.957 -25.758 1.00 97.81 363 TYR A CA 1
ATOM 2846 C C . TYR A 1 363 ? -1.040 -1.391 -25.452 1.00 97.81 363 TYR A C 1
ATOM 2848 O O . TYR A 1 363 ? -0.758 -1.029 -24.311 1.00 97.81 363 TYR A O 1
ATOM 2856 N N . CYS A 1 364 ? -0.202 -1.318 -26.476 1.00 97.56 364 CYS A N 1
ATOM 2857 C CA . CYS A 1 364 ? 1.135 -0.751 -26.402 1.00 97.56 364 CYS A CA 1
ATOM 2858 C C . CYS A 1 364 ? 1.300 0.221 -27.567 1.00 97.56 364 CYS A C 1
ATOM 2860 O O . CYS A 1 364 ? 0.723 -0.001 -28.630 1.00 97.56 364 CYS A O 1
ATOM 2862 N N . LEU A 1 365 ? 2.120 1.251 -27.378 1.00 97.44 365 LEU A N 1
ATOM 2863 C CA . LEU A 1 365 ? 2.596 2.100 -28.465 1.00 97.44 365 LEU A CA 1
ATOM 2864 C C . LEU A 1 365 ? 4.048 1.726 -28.771 1.00 97.44 365 LEU A C 1
ATOM 2866 O O . LEU A 1 365 ? 4.920 1.905 -27.916 1.00 97.44 365 LEU A O 1
ATOM 2870 N N . ASP A 1 366 ? 4.289 1.188 -29.964 1.00 97.25 366 ASP A N 1
ATOM 2871 C CA . ASP A 1 366 ? 5.598 0.729 -30.434 1.00 97.25 366 ASP A CA 1
ATOM 2872 C C . ASP A 1 366 ? 6.279 1.858 -31.215 1.00 97.25 366 ASP A C 1
ATOM 2874 O O . ASP A 1 366 ? 6.124 2.009 -32.431 1.00 97.25 366 ASP A O 1
ATOM 2878 N N . LYS A 1 367 ? 6.991 2.715 -30.482 1.00 96.31 367 LYS A N 1
ATOM 2879 C CA . LYS A 1 367 ? 7.705 3.871 -31.031 1.00 96.31 367 LYS A CA 1
ATOM 2880 C C . LYS A 1 367 ? 8.830 4.314 -30.111 1.00 96.31 367 LYS A C 1
ATOM 2882 O O . LYS A 1 367 ? 8.847 3.997 -28.926 1.00 96.31 367 LYS A O 1
ATOM 2887 N N . LEU A 1 368 ? 9.712 5.155 -30.635 1.00 95.56 368 LEU A N 1
ATOM 2888 C CA . LEU A 1 368 ? 10.737 5.811 -29.831 1.00 95.56 368 LEU A CA 1
ATOM 2889 C C . LEU A 1 368 ? 10.170 7.013 -29.050 1.00 95.56 368 LEU A C 1
ATOM 2891 O O . LEU A 1 368 ? 9.282 7.719 -29.545 1.00 95.56 368 LEU A O 1
ATOM 2895 N N . PRO A 1 369 ? 10.721 7.323 -27.861 1.00 93.69 369 PRO A N 1
ATOM 2896 C CA . PRO A 1 369 ? 10.536 8.629 -27.240 1.00 93.69 369 PRO A CA 1
ATOM 2897 C C . PRO A 1 369 ? 11.023 9.744 -28.174 1.00 93.69 369 PRO A C 1
ATOM 2899 O O . PRO A 1 369 ? 12.040 9.585 -28.849 1.00 93.69 369 PRO A O 1
ATOM 2902 N N . ALA A 1 370 ? 10.367 10.907 -28.175 1.00 91.62 370 ALA A N 1
ATOM 2903 C CA . ALA A 1 370 ? 10.683 11.996 -29.112 1.00 91.62 370 ALA A CA 1
ATOM 2904 C C . ALA A 1 370 ? 12.159 12.454 -29.059 1.00 91.62 370 ALA A C 1
ATOM 2906 O O . ALA A 1 370 ? 12.759 12.786 -30.083 1.00 91.62 370 ALA A O 1
ATOM 2907 N N . SER A 1 371 ? 12.773 12.452 -27.871 1.00 90.00 371 SER A N 1
ATOM 2908 C CA . SER A 1 371 ? 14.202 12.735 -27.676 1.00 90.00 371 SER A CA 1
ATOM 2909 C C . SER A 1 371 ? 15.109 11.693 -28.330 1.00 90.00 371 SER A C 1
ATOM 2911 O O . SER A 1 371 ? 16.111 12.062 -28.947 1.00 90.00 371 SER A O 1
ATOM 2913 N N . ALA A 1 372 ? 14.763 10.410 -28.208 1.00 92.94 372 ALA A N 1
ATOM 2914 C CA . ALA A 1 372 ? 15.495 9.308 -28.819 1.00 92.94 372 ALA A CA 1
ATOM 2915 C C . ALA A 1 372 ? 15.310 9.301 -30.341 1.00 92.94 372 ALA A C 1
ATOM 2917 O O . ALA A 1 372 ? 16.297 9.225 -31.065 1.00 92.94 372 ALA A O 1
ATOM 2918 N N . GLU A 1 373 ? 14.084 9.499 -30.832 1.00 94.00 373 GLU A N 1
ATOM 2919 C CA . GLU A 1 373 ? 13.787 9.645 -32.261 1.00 94.00 373 GLU A CA 1
ATOM 2920 C C . GLU A 1 373 ? 14.625 10.768 -32.878 1.00 94.00 373 GLU A C 1
ATOM 2922 O O . GLU A 1 373 ? 15.392 10.538 -33.807 1.00 94.00 373 GLU A O 1
ATOM 2927 N N . LYS A 1 374 ? 14.580 11.978 -32.305 1.00 91.19 374 LYS A N 1
ATOM 2928 C CA . LYS A 1 374 ? 15.373 13.115 -32.796 1.00 91.19 374 LYS A CA 1
ATOM 2929 C C . LYS A 1 374 ? 16.873 12.807 -32.836 1.00 91.19 374 LYS A C 1
ATOM 2931 O O . LYS A 1 374 ? 17.569 13.274 -33.738 1.00 91.19 374 LYS A O 1
ATOM 2936 N N . LYS A 1 375 ? 17.383 12.067 -31.849 1.00 89.94 375 LYS A N 1
ATOM 2937 C CA . LYS A 1 375 ? 18.798 11.686 -31.748 1.00 89.94 375 LYS A CA 1
ATOM 2938 C C . LYS A 1 375 ? 19.180 10.664 -32.819 1.00 89.94 375 LYS A C 1
ATOM 2940 O O . LYS A 1 375 ? 20.159 10.872 -33.530 1.00 89.94 375 LYS A O 1
ATOM 2945 N N . LEU A 1 376 ? 18.392 9.605 -32.956 1.00 91.44 376 LEU A N 1
ATOM 2946 C CA . LEU A 1 376 ? 18.677 8.469 -33.828 1.00 91.44 376 LEU A CA 1
ATOM 2947 C C . LEU A 1 376 ? 18.352 8.766 -35.305 1.00 91.44 376 LEU A C 1
ATOM 2949 O O . LEU A 1 376 ? 19.103 8.356 -36.190 1.00 91.44 376 LEU A O 1
ATOM 2953 N N . SER A 1 377 ? 17.328 9.575 -35.599 1.00 89.69 377 SER A N 1
ATOM 2954 C CA . SER A 1 377 ? 17.009 10.024 -36.966 1.00 89.69 377 SER A CA 1
ATOM 2955 C C . SER A 1 377 ? 18.143 10.843 -37.590 1.00 89.69 377 SER A C 1
ATOM 2957 O O . SER A 1 377 ? 18.420 10.709 -38.778 1.00 89.69 377 SER A O 1
ATOM 2959 N N . ARG A 1 378 ? 18.891 11.624 -36.793 1.00 87.12 378 ARG A N 1
ATOM 2960 C CA . ARG A 1 378 ? 20.101 12.339 -37.262 1.00 87.12 378 ARG A CA 1
ATOM 2961 C C . ARG A 1 378 ? 21.225 11.405 -37.724 1.00 87.12 378 ARG A C 1
ATOM 2963 O O . ARG A 1 378 ? 22.160 11.864 -38.372 1.00 87.12 378 ARG A O 1
ATOM 2970 N N . ARG A 1 379 ? 21.159 10.124 -37.359 1.00 86.69 379 ARG A N 1
ATOM 2971 C CA . ARG A 1 379 ? 22.111 9.074 -37.740 1.00 86.69 379 ARG A CA 1
ATOM 2972 C C . ARG A 1 379 ? 21.544 8.125 -38.802 1.00 86.69 379 ARG A C 1
ATOM 2974 O O . ARG A 1 379 ? 22.223 7.176 -39.165 1.00 86.69 379 ARG A O 1
ATOM 2981 N N . GLY A 1 380 ? 20.321 8.362 -39.287 1.00 87.44 380 GLY A N 1
ATOM 2982 C CA . GLY A 1 380 ? 19.648 7.475 -40.241 1.00 87.44 380 GLY A CA 1
ATOM 2983 C C . GLY A 1 380 ? 19.231 6.122 -39.651 1.00 87.44 380 GLY A C 1
ATOM 2984 O O . GLY A 1 380 ? 19.027 5.176 -40.401 1.00 87.44 380 GLY A O 1
ATOM 2985 N N . LEU A 1 381 ? 19.120 6.019 -38.320 1.00 86.75 381 LEU A N 1
ATOM 2986 C CA . LEU A 1 381 ? 18.853 4.758 -37.611 1.00 86.75 381 LEU A CA 1
ATOM 2987 C C . LEU A 1 381 ? 17.363 4.507 -37.330 1.00 86.75 381 LEU A C 1
ATOM 2989 O O . LEU A 1 381 ? 17.014 3.509 -36.705 1.00 86.75 381 LEU A O 1
ATOM 2993 N N . VAL A 1 382 ? 16.476 5.413 -37.748 1.00 87.81 382 VAL A N 1
ATOM 2994 C CA . VAL A 1 382 ? 15.044 5.351 -37.431 1.00 87.81 382 VAL A CA 1
ATOM 2995 C C . VAL A 1 382 ? 14.219 5.569 -38.677 1.00 87.81 382 VAL A C 1
ATOM 2997 O O . VAL A 1 382 ? 14.491 6.470 -39.467 1.00 87.81 382 VAL A O 1
ATOM 3000 N N . ASP A 1 383 ? 13.155 4.785 -38.779 1.00 86.62 383 ASP A N 1
ATOM 3001 C CA . ASP A 1 383 ? 12.087 4.962 -39.748 1.00 86.62 383 ASP A CA 1
ATOM 3002 C C . ASP A 1 383 ? 10.750 5.132 -39.003 1.00 86.62 383 ASP A C 1
ATOM 3004 O O . ASP A 1 383 ? 10.125 4.134 -38.633 1.00 86.62 383 ASP A O 1
ATOM 3008 N N . PRO A 1 384 ? 10.308 6.380 -38.742 1.00 87.94 384 PRO A N 1
ATOM 3009 C CA . PRO A 1 384 ? 9.051 6.647 -38.041 1.00 87.94 384 PRO A CA 1
ATOM 3010 C C . PRO A 1 384 ? 7.799 6.150 -38.776 1.00 87.94 384 PRO A C 1
ATOM 3012 O O . PRO A 1 384 ? 6.737 6.059 -38.165 1.00 87.94 384 PRO A O 1
ATOM 3015 N N . SER A 1 385 ? 7.894 5.805 -40.069 1.00 88.62 385 SER A N 1
ATOM 3016 C CA . SER A 1 385 ? 6.750 5.285 -40.832 1.00 88.62 385 SER A CA 1
ATOM 3017 C C . SER A 1 385 ? 6.283 3.900 -40.363 1.00 88.62 385 SER A C 1
ATOM 3019 O O . SER A 1 385 ? 5.184 3.473 -40.711 1.00 88.62 385 SER A O 1
ATOM 3021 N N . LYS A 1 386 ? 7.096 3.212 -39.549 1.00 89.94 386 LYS A N 1
ATOM 3022 C CA . LYS A 1 386 ? 6.819 1.880 -38.992 1.00 89.94 386 LYS A CA 1
ATOM 3023 C C . LYS A 1 386 ? 6.202 1.899 -37.587 1.00 89.94 386 LYS A C 1
ATOM 3025 O O . LYS A 1 386 ? 5.938 0.830 -37.038 1.00 89.94 386 LYS A O 1
ATOM 3030 N N . TYR A 1 387 ? 5.966 3.081 -37.010 1.00 94.50 387 TYR A N 1
ATOM 3031 C CA . TYR A 1 387 ? 5.332 3.217 -35.694 1.00 94.50 387 TYR A CA 1
ATOM 3032 C C . TYR A 1 387 ? 3.890 2.704 -35.705 1.00 94.50 387 TYR A C 1
ATOM 3034 O O . TYR A 1 387 ? 3.169 2.889 -36.687 1.00 94.50 387 TYR A O 1
ATOM 3042 N N . ARG A 1 388 ? 3.473 2.069 -34.605 1.00 90.94 388 ARG A N 1
ATOM 3043 C CA . ARG A 1 388 ? 2.171 1.399 -34.487 1.00 90.94 388 ARG A CA 1
ATOM 3044 C C . ARG A 1 388 ? 1.641 1.346 -33.062 1.00 90.94 388 ARG A C 1
ATOM 3046 O O . ARG A 1 388 ? 2.466 1.409 -32.120 1.00 90.94 388 ARG A O 1
#

Radius of gyration: 26.08 Å; chains: 1; bounding box: 60×44×81 Å

pLDDT: mean 94.08, std 5.25, range [57.38, 98.88]